Protein AF-A0A6J8C069-F1 (afdb_monomer_lite)

Organism: Mytilus coruscus (NCBI:txid42192)

Structure (mmCIF, N/CA/C/O backbone):
data_AF-A0A6J8C069-F1
#
_entry.id   AF-A0A6J8C069-F1
#
loop_
_atom_site.group_PDB
_atom_site.id
_atom_site.type_symbol
_atom_site.label_atom_id
_atom_site.label_alt_id
_atom_site.label_comp_id
_atom_site.label_asym_id
_atom_site.label_entity_id
_atom_site.label_seq_id
_atom_site.pdbx_PDB_ins_code
_atom_site.Cartn_x
_atom_site.Cartn_y
_atom_site.Cartn_z
_atom_site.occupancy
_atom_site.B_iso_or_equiv
_atom_site.auth_seq_id
_atom_site.auth_comp_id
_atom_site.auth_asym_id
_atom_site.auth_atom_id
_atom_site.pdbx_PDB_model_num
ATOM 1 N N . MET A 1 1 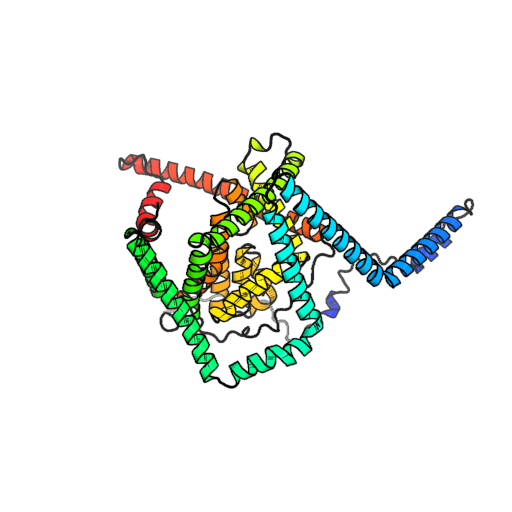? -0.917 -64.968 5.604 1.00 35.75 1 MET A N 1
ATOM 2 C CA . MET A 1 1 ? 0.092 -66.044 5.756 1.00 35.75 1 MET A CA 1
ATOM 3 C C . MET A 1 1 ? 1.350 -65.411 6.355 1.00 35.75 1 MET A C 1
ATOM 5 O O . MET A 1 1 ? 1.581 -64.251 6.043 1.00 35.75 1 MET A O 1
ATOM 9 N N . SER A 1 2 ? 2.071 -66.096 7.258 1.00 26.97 2 SER A N 1
ATOM 10 C CA . SER A 1 2 ? 3.275 -65.603 7.982 1.00 26.97 2 SER A CA 1
ATOM 11 C C . SER A 1 2 ? 4.268 -64.820 7.100 1.00 26.97 2 SER A C 1
ATOM 13 O O . SER A 1 2 ? 4.431 -65.199 5.949 1.00 26.97 2 SER A O 1
ATOM 15 N N . ALA A 1 3 ? 4.934 -63.721 7.490 1.00 28.44 3 ALA A N 1
ATOM 16 C CA . ALA A 1 3 ? 5.558 -63.242 8.746 1.00 28.44 3 ALA A CA 1
ATOM 17 C C . ALA A 1 3 ? 7.104 -63.357 8.758 1.00 28.44 3 ALA A C 1
ATOM 19 O O . ALA A 1 3 ? 7.633 -64.457 8.873 1.00 28.44 3 ALA A O 1
ATOM 20 N N . VAL A 1 4 ? 7.784 -62.196 8.749 1.00 29.59 4 VAL A N 1
ATOM 21 C CA . VAL A 1 4 ? 9.171 -61.890 9.198 1.00 29.59 4 VAL A CA 1
ATOM 22 C C . VAL A 1 4 ? 9.184 -60.377 9.533 1.00 29.59 4 VAL A C 1
ATOM 24 O O . VAL A 1 4 ? 8.697 -59.619 8.702 1.00 29.59 4 VAL A O 1
ATOM 27 N N . LYS A 1 5 ? 9.596 -59.789 10.673 1.00 28.61 5 LYS A N 1
ATOM 28 C CA . LYS A 1 5 ? 10.108 -60.211 12.004 1.00 28.61 5 LYS A CA 1
ATOM 29 C C . LYS A 1 5 ? 11.617 -59.998 12.293 1.00 28.61 5 LYS A C 1
ATOM 31 O O . LYS A 1 5 ? 12.378 -60.959 12.306 1.00 28.61 5 LYS A O 1
ATOM 36 N N . GLY A 1 6 ? 11.986 -58.767 12.676 1.00 26.80 6 GLY A N 1
ATOM 37 C CA . GLY A 1 6 ? 13.269 -58.381 13.309 1.00 26.80 6 GLY A CA 1
ATOM 38 C C . GLY A 1 6 ? 13.790 -57.017 12.812 1.00 26.80 6 GLY A C 1
ATOM 39 O O . GLY A 1 6 ? 13.714 -56.770 11.616 1.00 26.80 6 GLY A O 1
ATOM 40 N N . THR A 1 7 ? 14.291 -56.076 13.627 1.00 27.80 7 THR A N 1
ATOM 41 C CA . THR A 1 7 ? 14.418 -55.996 15.105 1.00 27.80 7 THR A CA 1
ATOM 42 C C . THR A 1 7 ? 14.589 -54.506 15.500 1.00 27.80 7 THR A C 1
ATOM 44 O O . THR A 1 7 ? 15.207 -53.777 14.725 1.00 27.80 7 THR A O 1
ATOM 47 N N . PRO A 1 8 ? 14.075 -54.009 16.646 1.00 28.20 8 PRO A N 1
ATOM 48 C CA . PRO A 1 8 ? 14.224 -52.600 17.042 1.00 28.20 8 PRO A CA 1
ATOM 49 C C . PRO A 1 8 ? 15.529 -52.321 17.811 1.00 28.20 8 PRO A C 1
ATOM 51 O O . PRO A 1 8 ? 16.037 -53.197 18.509 1.00 28.20 8 PRO A O 1
ATOM 54 N N . ILE A 1 9 ? 16.029 -51.082 17.742 1.00 26.81 9 ILE A N 1
ATOM 55 C CA . ILE A 1 9 ? 17.129 -50.575 18.586 1.00 26.81 9 ILE A CA 1
ATOM 56 C C . ILE A 1 9 ? 16.527 -49.759 19.739 1.00 26.81 9 ILE A C 1
ATOM 58 O O . ILE A 1 9 ? 15.616 -48.962 19.522 1.00 26.81 9 ILE A O 1
ATOM 62 N N . LEU A 1 10 ? 17.019 -49.982 20.962 1.00 25.55 10 LEU A N 1
ATOM 63 C CA . LEU A 1 10 ? 16.422 -49.489 22.207 1.00 25.55 10 LEU A CA 1
ATOM 64 C C . LEU A 1 10 ? 17.514 -48.969 23.157 1.00 25.55 10 LEU A C 1
ATOM 66 O O . LEU A 1 10 ? 18.311 -49.752 23.664 1.00 25.55 10 LEU A O 1
ATOM 70 N N . ILE A 1 11 ? 17.525 -47.654 23.396 1.00 25.95 11 ILE A N 1
ATOM 71 C CA . ILE A 1 11 ? 18.310 -46.910 24.404 1.00 25.95 11 ILE A CA 1
ATOM 72 C C . ILE A 1 11 ? 17.510 -45.621 24.681 1.00 25.95 11 ILE A C 1
ATOM 74 O O . ILE A 1 11 ? 17.081 -44.991 23.720 1.00 25.95 11 ILE A O 1
ATOM 78 N N . SER A 1 12 ? 17.264 -45.120 25.893 1.00 23.73 12 SER A N 1
ATOM 79 C CA . SER A 1 12 ? 17.244 -45.684 27.253 1.00 23.73 12 SER A CA 1
ATOM 80 C C . SER A 1 12 ? 16.275 -44.806 28.062 1.00 23.73 12 SER A C 1
ATOM 82 O O . SER A 1 12 ? 16.203 -43.604 27.812 1.00 23.73 12 SER A O 1
ATOM 84 N N . ALA A 1 13 ? 15.541 -45.361 29.027 1.00 28.33 13 ALA A N 1
ATOM 85 C CA . ALA A 1 13 ? 14.671 -44.557 29.889 1.00 28.33 13 ALA A CA 1
ATOM 86 C C . ALA A 1 13 ? 15.482 -43.769 30.938 1.00 28.33 13 ALA A C 1
ATOM 88 O O . ALA A 1 13 ? 16.458 -44.281 31.485 1.00 28.33 13 ALA A O 1
ATOM 89 N N . VAL A 1 14 ? 15.036 -42.547 31.237 1.00 27.17 14 VAL A N 1
ATOM 90 C CA . VAL A 1 14 ? 15.481 -41.683 32.347 1.00 27.17 14 VAL A CA 1
ATOM 91 C C . VAL A 1 14 ? 14.197 -41.165 33.022 1.00 27.17 14 VAL A C 1
ATOM 93 O O . VAL A 1 14 ? 13.232 -40.894 32.301 1.00 27.17 14 VAL A O 1
ATOM 96 N N . PRO A 1 15 ? 14.100 -41.136 34.366 1.00 25.75 15 PRO A N 1
ATOM 97 C CA . PRO A 1 15 ? 12.808 -41.057 35.048 1.00 25.75 15 PRO A CA 1
ATOM 98 C C . PRO A 1 15 ? 12.197 -39.650 35.076 1.00 25.75 15 PRO A C 1
ATOM 100 O O . PRO A 1 15 ? 12.891 -38.641 34.979 1.00 25.75 15 PRO A O 1
ATOM 103 N N . LEU A 1 16 ? 10.877 -39.620 35.275 1.00 30.20 16 LEU A N 1
ATOM 104 C CA . LEU A 1 16 ? 10.112 -38.421 35.614 1.00 30.20 16 LEU A CA 1
ATOM 105 C C . LEU A 1 16 ? 10.554 -37.888 36.986 1.00 30.20 16 LEU A C 1
ATOM 107 O O . LEU A 1 16 ? 10.622 -38.654 37.947 1.00 30.20 16 LEU A O 1
ATOM 111 N N . VAL A 1 17 ? 10.812 -36.583 37.060 1.00 27.05 17 VAL A N 1
ATOM 112 C CA . VAL A 1 17 ? 11.026 -35.804 38.291 1.00 27.05 17 VAL A CA 1
ATOM 113 C C . VAL A 1 17 ? 10.130 -34.562 38.211 1.00 27.05 17 VAL A C 1
ATOM 115 O O . VAL A 1 17 ? 9.718 -34.169 37.118 1.00 27.05 17 VAL A O 1
ATOM 118 N N . ASP A 1 18 ? 9.758 -34.039 39.376 1.00 25.72 18 ASP A N 1
ATOM 119 C CA . ASP A 1 18 ? 8.551 -33.252 39.617 1.00 25.72 18 ASP A CA 1
ATOM 120 C C . ASP A 1 18 ? 8.406 -31.905 38.889 1.00 25.72 18 ASP A C 1
ATOM 122 O O . ASP A 1 18 ? 9.330 -31.318 38.328 1.00 25.72 18 ASP A O 1
ATOM 126 N N . THR A 1 19 ? 7.165 -31.425 38.929 1.00 36.69 19 THR A N 1
ATOM 127 C CA . THR A 1 19 ? 6.720 -30.122 38.443 1.00 36.69 19 THR A CA 1
ATOM 128 C C . THR A 1 19 ? 7.306 -28.965 39.248 1.00 36.69 19 THR A C 1
ATOM 130 O O . THR A 1 19 ? 6.973 -28.819 40.422 1.00 36.69 19 THR A O 1
ATOM 133 N N . ASP A 1 20 ? 8.005 -28.059 38.569 1.00 26.38 20 ASP A N 1
ATOM 134 C CA . ASP A 1 20 ? 8.164 -26.666 38.994 1.00 26.38 20 ASP A CA 1
ATOM 135 C C . ASP A 1 20 ? 7.770 -25.722 37.847 1.00 26.38 20 ASP A C 1
ATOM 137 O O . ASP A 1 20 ? 7.874 -26.064 36.664 1.00 26.38 20 ASP A O 1
ATOM 141 N N . LEU A 1 21 ? 7.238 -24.547 38.197 1.00 31.94 21 LEU A N 1
ATOM 142 C CA . LEU A 1 21 ? 6.762 -23.556 37.226 1.00 31.94 21 LEU A CA 1
ATOM 143 C C . LEU A 1 21 ? 7.925 -22.984 36.390 1.00 31.94 21 LEU A C 1
ATOM 145 O O . LEU A 1 21 ? 9.045 -22.884 36.892 1.00 31.94 21 LEU A O 1
ATOM 149 N N . PRO A 1 22 ? 7.679 -22.526 35.144 1.00 32.34 22 PRO A N 1
ATOM 150 C CA . PRO A 1 22 ? 8.683 -21.758 34.416 1.00 32.34 22 PRO A CA 1
ATOM 151 C C . PRO A 1 22 ? 9.042 -20.476 35.198 1.00 32.34 22 PRO A C 1
ATOM 153 O O . PRO A 1 22 ? 8.134 -19.822 35.727 1.00 32.34 22 PRO A O 1
ATOM 156 N N . PRO A 1 23 ? 10.334 -20.103 35.273 1.00 31.67 23 PRO A N 1
ATOM 157 C CA . PRO A 1 23 ? 10.781 -18.948 36.042 1.00 31.67 23 PRO A CA 1
ATOM 158 C C . PRO A 1 23 ? 10.226 -17.633 35.486 1.00 31.67 23 PRO A C 1
ATOM 160 O O . PRO A 1 23 ? 9.833 -17.520 34.319 1.00 31.67 23 PRO A O 1
ATOM 163 N N . ARG A 1 24 ? 10.178 -16.624 36.357 1.00 33.88 24 ARG A N 1
ATOM 164 C CA . ARG A 1 24 ? 9.642 -15.295 36.049 1.00 33.88 24 ARG A CA 1
ATOM 165 C C . ARG A 1 24 ? 10.543 -14.579 35.041 1.00 33.88 24 ARG A C 1
ATOM 167 O O . ARG A 1 24 ? 11.756 -14.747 35.031 1.00 33.88 24 ARG A O 1
ATOM 174 N N . TYR A 1 25 ? 9.941 -13.704 34.237 1.00 35.97 25 TYR A N 1
ATOM 175 C CA . TYR A 1 25 ? 10.628 -12.901 33.212 1.00 35.97 25 TYR A CA 1
ATOM 176 C C . TYR A 1 25 ? 11.755 -11.996 33.767 1.00 35.97 25 TYR A C 1
ATOM 178 O O . TYR A 1 25 ? 12.597 -11.523 33.009 1.00 35.97 25 TYR A O 1
ATOM 186 N N . GLU A 1 26 ? 11.793 -11.783 35.085 1.00 33.97 26 GLU A N 1
ATOM 187 C CA . GLU A 1 26 ? 12.832 -11.025 35.793 1.00 33.97 26 GLU A CA 1
ATOM 188 C C . GLU A 1 26 ? 14.231 -11.682 35.667 1.00 33.97 26 GLU A C 1
ATOM 190 O O . GLU A 1 26 ? 15.216 -10.963 35.505 1.00 33.97 26 GLU A O 1
ATOM 195 N N . ASP A 1 27 ? 14.330 -13.018 35.588 1.00 30.06 27 ASP A N 1
ATOM 196 C CA . ASP A 1 27 ? 15.618 -13.747 35.592 1.00 30.06 27 ASP A CA 1
ATOM 197 C C . ASP A 1 27 ? 16.407 -13.683 34.262 1.00 30.06 27 ASP A C 1
ATOM 199 O O . ASP A 1 27 ? 17.588 -14.036 34.211 1.00 30.06 27 ASP A O 1
ATOM 203 N N . TYR A 1 28 ? 15.789 -13.231 33.164 1.00 33.88 28 TYR A N 1
ATOM 204 C CA . TYR A 1 28 ? 16.463 -13.103 31.859 1.00 33.88 28 TYR A CA 1
ATOM 205 C C . TYR A 1 28 ? 17.129 -11.738 31.635 1.00 33.88 28 TYR A C 1
ATOM 207 O O . TYR A 1 28 ? 17.940 -11.596 30.719 1.00 33.88 28 TYR A O 1
ATOM 215 N N . VAL A 1 29 ? 16.822 -10.737 32.465 1.00 32.50 29 VAL A N 1
ATOM 216 C CA . VAL A 1 29 ? 17.367 -9.375 32.321 1.00 32.50 29 VAL A CA 1
ATOM 217 C C . VAL A 1 29 ? 18.821 -9.294 32.811 1.00 32.50 29 VAL A C 1
ATOM 219 O O . VAL A 1 29 ? 19.617 -8.532 32.266 1.00 32.50 29 VAL A O 1
ATOM 222 N N . GLU A 1 30 ? 19.208 -10.132 33.775 1.00 29.09 30 GLU A N 1
ATOM 223 C CA . GLU A 1 30 ? 20.473 -10.013 34.519 1.00 29.09 30 GLU A CA 1
ATOM 224 C C . GLU A 1 30 ? 21.730 -10.520 33.769 1.00 29.09 30 GLU A C 1
ATOM 226 O O . GLU A 1 30 ? 22.847 -10.387 34.263 1.00 29.09 30 GLU A O 1
ATOM 231 N N . LYS A 1 31 ? 21.592 -11.113 32.570 1.00 28.58 31 LYS A N 1
ATOM 232 C CA . LYS A 1 31 ? 22.716 -11.760 31.844 1.00 28.58 31 LYS A CA 1
ATOM 233 C C . LYS A 1 31 ? 22.981 -11.271 30.420 1.00 28.58 31 LYS A C 1
ATOM 235 O O . LYS A 1 31 ? 23.773 -11.882 29.701 1.00 28.58 31 LYS A O 1
ATOM 240 N N . THR A 1 32 ? 22.374 -10.169 29.979 1.00 29.64 32 THR A N 1
ATOM 241 C CA . THR A 1 32 ? 22.744 -9.536 28.688 1.00 29.64 32 THR A CA 1
ATOM 242 C C . THR A 1 32 ? 22.812 -8.006 28.751 1.00 29.64 32 THR A C 1
ATOM 244 O O . THR A 1 32 ? 22.950 -7.334 27.731 1.00 29.64 32 THR A O 1
ATOM 247 N N . SER A 1 33 ? 22.817 -7.435 29.955 1.00 24.38 33 SER A N 1
ATOM 248 C CA . SER A 1 33 ? 23.249 -6.061 30.188 1.00 24.38 33 SER A CA 1
ATOM 249 C C . SER A 1 33 ? 24.772 -6.005 30.327 1.00 24.38 33 SER A C 1
ATOM 251 O O . SER A 1 33 ? 25.315 -6.058 31.428 1.00 24.38 33 SER A O 1
ATOM 253 N N . LEU A 1 34 ? 25.476 -5.811 29.207 1.00 28.73 34 LEU A N 1
ATOM 254 C CA . LEU A 1 34 ? 26.820 -5.216 29.225 1.00 28.73 34 LEU A CA 1
ATOM 255 C C . LEU A 1 34 ? 26.684 -3.705 29.498 1.00 28.73 34 LEU A C 1
ATOM 257 O O . LEU A 1 34 ? 27.036 -2.845 28.691 1.00 28.73 34 LEU A O 1
ATOM 261 N N . THR A 1 35 ? 26.095 -3.388 30.650 1.00 27.33 35 THR A N 1
ATOM 262 C CA . THR A 1 35 ? 26.156 -2.070 31.263 1.00 27.33 35 THR A CA 1
ATOM 263 C C . THR A 1 35 ? 27.610 -1.818 31.615 1.00 27.33 35 THR A C 1
ATOM 265 O O . THR A 1 35 ? 28.124 -2.358 32.593 1.00 27.33 35 THR A O 1
ATOM 268 N N . LEU A 1 36 ? 28.267 -0.971 30.820 1.00 26.25 36 LEU A N 1
ATOM 269 C CA . LEU A 1 36 ? 29.391 -0.175 31.299 1.00 26.25 36 LEU A CA 1
ATOM 270 C C . LEU A 1 36 ? 28.848 0.751 32.389 1.00 26.25 36 LEU A C 1
ATOM 272 O O . LEU A 1 36 ? 28.486 1.901 32.139 1.00 26.25 36 LEU A O 1
ATOM 276 N N . ASN A 1 37 ? 28.725 0.181 33.585 1.00 24.83 37 ASN A N 1
ATOM 277 C CA . ASN A 1 37 ? 28.398 0.880 34.807 1.00 24.83 37 ASN A CA 1
ATOM 278 C C . ASN A 1 37 ? 29.626 1.731 35.142 1.00 24.83 37 ASN A C 1
ATOM 280 O O . ASN A 1 37 ? 30.573 1.275 35.778 1.00 24.83 37 ASN A O 1
ATOM 284 N N . PHE A 1 38 ? 29.649 2.961 34.631 1.00 30.55 38 PHE A N 1
ATOM 285 C CA . PHE A 1 38 ? 30.532 3.991 35.161 1.00 30.55 38 PHE A CA 1
ATOM 286 C C . PHE A 1 38 ? 29.953 4.439 36.501 1.00 30.55 38 PHE A C 1
ATOM 288 O O . PHE A 1 38 ? 29.312 5.484 36.610 1.00 30.55 38 PHE A O 1
ATOM 295 N N . ASP A 1 39 ? 30.147 3.595 37.511 1.00 29.14 39 ASP A N 1
ATOM 296 C CA . ASP A 1 39 ? 29.881 3.945 38.894 1.00 29.14 39 ASP A CA 1
ATOM 297 C C . ASP A 1 39 ? 30.826 5.089 39.281 1.00 29.14 39 ASP A C 1
ATOM 299 O O . ASP A 1 39 ? 32.053 4.970 39.202 1.00 29.14 39 ASP A O 1
ATOM 303 N N . ASN A 1 40 ? 30.256 6.230 39.681 1.00 36.22 40 ASN A N 1
ATOM 304 C CA . ASN A 1 40 ? 31.025 7.442 39.993 1.00 36.22 40 ASN A CA 1
ATOM 305 C C . ASN A 1 40 ? 32.060 7.227 41.120 1.00 36.22 40 ASN A C 1
ATOM 307 O O . ASN A 1 40 ? 33.046 7.960 41.189 1.00 36.22 40 ASN A O 1
ATOM 311 N N . GLU A 1 41 ? 31.880 6.210 41.969 1.00 35.66 41 GLU A N 1
ATOM 312 C CA . GLU A 1 41 ? 32.850 5.815 43.001 1.00 35.66 41 GLU A CA 1
ATOM 313 C C . GLU A 1 41 ? 34.117 5.159 42.418 1.00 35.66 41 GLU A C 1
ATOM 315 O O . GLU A 1 41 ? 35.215 5.354 42.946 1.00 35.66 41 GLU A O 1
ATOM 320 N N . THR A 1 42 ? 34.011 4.432 41.299 1.00 33.56 42 THR A N 1
ATOM 321 C CA . THR A 1 42 ? 35.167 3.794 40.642 1.00 33.56 42 THR A CA 1
ATOM 322 C C . THR A 1 42 ? 36.035 4.816 39.905 1.00 33.56 42 THR A C 1
ATOM 324 O O . THR A 1 42 ? 37.249 4.651 39.827 1.00 33.56 42 THR A O 1
ATOM 327 N N . ILE A 1 43 ? 35.445 5.912 39.413 1.00 36.28 43 ILE A N 1
ATOM 328 C CA . ILE A 1 43 ? 36.213 7.022 38.824 1.00 36.28 43 ILE A CA 1
ATOM 329 C C . ILE A 1 43 ? 36.966 7.795 39.915 1.00 36.28 43 ILE A C 1
ATOM 331 O O . ILE A 1 43 ? 38.141 8.093 39.724 1.00 36.28 43 ILE A O 1
ATOM 335 N N . MET A 1 44 ? 36.345 8.079 41.070 1.00 37.94 44 MET A N 1
ATOM 336 C CA . MET A 1 44 ? 37.054 8.741 42.179 1.00 37.94 44 MET A CA 1
ATOM 337 C C . MET A 1 44 ? 38.245 7.911 42.676 1.00 37.94 44 MET A C 1
ATOM 339 O O . MET A 1 44 ? 39.340 8.442 42.828 1.00 37.94 44 MET A O 1
ATOM 343 N N . THR A 1 45 ? 38.066 6.601 42.852 1.00 34.94 45 THR A N 1
ATOM 344 C CA . THR A 1 45 ? 39.139 5.720 43.347 1.00 34.94 45 THR A CA 1
ATOM 345 C C . THR A 1 45 ? 40.248 5.445 42.328 1.00 34.94 45 THR A C 1
ATOM 347 O O . THR A 1 45 ? 41.382 5.223 42.740 1.00 34.94 45 THR A O 1
ATOM 350 N N . ALA A 1 46 ? 39.970 5.505 41.021 1.00 36.78 46 ALA A N 1
ATOM 351 C CA . ALA A 1 46 ? 40.999 5.392 39.981 1.00 36.78 46 ALA A CA 1
ATOM 352 C C . ALA A 1 46 ? 41.800 6.691 39.756 1.00 36.78 46 ALA A C 1
ATOM 354 O O . ALA A 1 46 ? 42.921 6.634 39.253 1.00 36.78 46 ALA A O 1
ATOM 355 N N . VAL A 1 47 ? 41.247 7.857 40.116 1.00 41.84 47 VAL A N 1
ATOM 356 C CA . VAL A 1 47 ? 41.945 9.154 40.020 1.00 41.84 47 VAL A CA 1
ATOM 357 C C . VAL A 1 47 ? 42.886 9.385 41.210 1.00 41.84 47 VAL A C 1
ATOM 359 O O . VAL A 1 47 ? 43.952 9.964 41.023 1.00 41.84 47 VAL A O 1
ATOM 362 N N . ASP A 1 48 ? 42.557 8.875 42.401 1.00 40.47 48 ASP A N 1
ATOM 363 C CA . ASP A 1 48 ? 43.395 9.015 43.606 1.00 40.47 48 ASP A CA 1
ATOM 364 C C . ASP A 1 48 ? 44.690 8.169 43.590 1.00 40.47 48 ASP A C 1
ATOM 366 O O . ASP A 1 48 ? 45.553 8.360 44.448 1.00 40.47 48 ASP A O 1
ATOM 370 N N . SER A 1 49 ? 44.856 7.229 42.647 1.00 40.28 49 SER A N 1
ATOM 371 C CA . SER A 1 49 ? 45.998 6.294 42.626 1.00 40.28 49 SER A CA 1
ATOM 372 C C . SER A 1 49 ? 47.098 6.583 41.595 1.00 40.28 49 SER A C 1
ATOM 374 O O . SER A 1 49 ? 48.156 5.971 41.698 1.00 40.28 49 SER A O 1
ATOM 376 N N . ASP A 1 50 ? 46.890 7.496 40.638 1.00 39.22 50 ASP A N 1
ATOM 377 C CA . ASP A 1 50 ? 47.850 7.793 39.554 1.00 39.22 50 ASP A CA 1
ATOM 378 C C . ASP A 1 50 ? 47.999 9.311 39.295 1.00 39.22 50 ASP A C 1
ATOM 380 O O . ASP A 1 50 ? 47.659 9.831 38.228 1.00 39.22 50 ASP A O 1
ATOM 384 N N . GLN A 1 51 ? 48.550 10.046 40.272 1.00 37.31 51 GLN A N 1
ATOM 385 C CA . GLN A 1 51 ? 49.207 11.333 39.994 1.00 37.31 51 GLN A CA 1
ATOM 386 C C . GLN A 1 51 ? 50.214 11.753 41.078 1.00 37.31 51 GLN A C 1
ATOM 388 O O . GLN A 1 51 ? 49.918 12.505 42.004 1.00 37.31 51 GLN A O 1
ATOM 393 N N . SER A 1 52 ? 51.452 11.281 40.922 1.00 35.50 52 SER A N 1
ATOM 394 C CA . SER A 1 52 ? 52.628 11.947 41.483 1.00 35.50 52 SER A CA 1
ATOM 395 C C . SER A 1 52 ? 53.007 13.149 40.612 1.00 35.50 52 SER A C 1
ATOM 397 O O . SER A 1 52 ? 53.347 12.951 39.447 1.00 35.50 52 SER A O 1
ATOM 399 N N . ASP A 1 53 ? 53.013 14.333 41.223 1.00 40.88 53 ASP A N 1
ATOM 400 C CA . ASP A 1 53 ? 53.601 15.600 40.761 1.00 40.88 53 ASP A CA 1
ATOM 401 C C . ASP A 1 53 ? 53.064 16.246 39.453 1.00 40.88 53 ASP A C 1
ATOM 403 O O . ASP A 1 53 ? 52.723 15.605 38.464 1.00 40.88 53 ASP A O 1
ATOM 407 N N . ASP A 1 54 ? 53.013 17.585 39.475 1.00 40.03 54 ASP A N 1
ATOM 408 C CA . ASP A 1 54 ? 52.743 18.513 38.361 1.00 40.03 54 ASP A CA 1
ATOM 409 C C . ASP A 1 54 ? 51.374 18.457 37.628 1.00 40.03 54 ASP A C 1
ATOM 411 O O . ASP A 1 54 ? 51.288 18.067 36.464 1.00 40.03 54 ASP A O 1
ATOM 415 N N . SER A 1 55 ? 50.304 19.020 38.230 1.00 41.75 55 SER A N 1
ATOM 416 C CA . SER A 1 55 ? 49.425 20.039 37.573 1.00 41.75 55 SER A CA 1
ATOM 417 C C . SER A 1 55 ? 48.175 20.462 38.384 1.00 41.75 55 SER A C 1
ATOM 419 O O . SER A 1 55 ? 47.032 20.311 37.946 1.00 41.75 55 SER A O 1
ATOM 421 N N . ASP A 1 56 ? 48.382 21.134 39.521 1.00 49.03 56 ASP A N 1
ATOM 422 C CA . ASP A 1 56 ? 47.328 21.620 40.446 1.00 49.03 56 ASP A CA 1
ATOM 423 C C . ASP A 1 56 ? 46.230 22.512 39.797 1.00 49.03 56 ASP A C 1
ATOM 425 O O . ASP A 1 56 ? 45.125 22.673 40.313 1.00 49.03 56 ASP A O 1
ATOM 429 N N . GLY A 1 57 ? 46.504 23.096 38.622 1.00 50.47 57 GLY A N 1
ATOM 430 C CA . GLY A 1 57 ? 45.525 23.879 37.857 1.00 50.47 57 GLY A CA 1
ATOM 431 C C . GLY A 1 57 ? 44.527 23.052 37.031 1.00 50.47 57 GLY A C 1
ATOM 432 O O . GLY A 1 57 ? 43.447 23.552 36.711 1.00 50.47 57 GLY A O 1
ATOM 433 N N . SER A 1 58 ? 44.857 21.808 36.667 1.00 46.66 58 SER A N 1
ATOM 434 C CA . SER A 1 58 ? 44.039 21.000 35.747 1.00 46.66 58 SER A CA 1
ATOM 435 C C . SER A 1 58 ? 42.863 20.337 36.471 1.00 46.66 58 SER A C 1
ATOM 437 O O . SER A 1 58 ? 41.710 20.465 36.050 1.00 46.66 58 SER A O 1
ATOM 439 N N . SER A 1 59 ? 43.128 19.717 37.625 1.00 54.47 59 SER A N 1
ATOM 440 C CA . SER A 1 59 ? 42.116 19.101 38.496 1.00 54.47 59 SER A CA 1
ATOM 441 C C . SER A 1 59 ? 41.065 20.117 38.967 1.00 54.47 59 SER A C 1
ATOM 443 O O . SER A 1 59 ? 39.863 19.852 38.897 1.00 54.47 59 SER A O 1
ATOM 445 N N . ALA A 1 60 ? 41.495 21.322 39.355 1.00 57.62 60 ALA A N 1
ATOM 446 C CA . ALA A 1 60 ? 40.615 22.417 39.756 1.00 57.62 60 ALA A CA 1
ATOM 447 C C . ALA A 1 60 ? 39.706 22.902 38.609 1.00 57.62 60 ALA A C 1
ATOM 449 O O . ALA A 1 60 ? 38.525 23.198 38.837 1.00 57.62 60 ALA A O 1
ATOM 450 N N . LEU A 1 61 ? 40.218 22.949 37.372 1.00 54.31 61 LEU A N 1
ATOM 451 C CA . LEU A 1 61 ? 39.420 23.271 36.186 1.00 54.31 61 LEU A CA 1
ATOM 452 C C . LEU A 1 61 ? 38.409 22.167 35.867 1.00 54.31 61 LEU A C 1
ATOM 454 O O . LEU A 1 61 ? 37.240 22.491 35.670 1.00 54.31 61 LEU A O 1
ATOM 458 N N . PHE A 1 62 ? 38.798 20.888 35.891 1.00 56.94 62 PHE A N 1
ATOM 459 C CA . PHE A 1 62 ? 37.867 19.771 35.684 1.00 56.94 62 PHE A CA 1
ATOM 460 C C . PHE A 1 62 ? 36.775 19.713 36.761 1.00 56.94 62 PHE A C 1
ATOM 462 O O . PHE A 1 62 ? 35.596 19.626 36.423 1.00 56.94 62 PHE A O 1
ATOM 469 N N . ALA A 1 63 ? 37.118 19.863 38.043 1.00 65.19 63 ALA A N 1
ATOM 470 C CA . ALA A 1 63 ? 36.139 19.911 39.133 1.00 65.19 63 ALA A CA 1
ATOM 471 C C . ALA A 1 63 ? 35.183 21.116 39.019 1.00 65.19 63 ALA A C 1
ATOM 473 O O . ALA A 1 63 ? 33.994 21.011 39.332 1.00 65.19 63 ALA A O 1
ATOM 474 N N . SER A 1 64 ? 35.677 22.258 38.529 1.00 64.12 64 SER A N 1
ATOM 475 C CA . SER A 1 64 ? 34.842 23.427 38.222 1.00 64.12 64 SER A CA 1
ATOM 476 C C . SER A 1 64 ? 33.942 23.179 37.011 1.00 64.12 64 SER A C 1
ATOM 478 O O . SER A 1 64 ? 32.772 23.557 37.035 1.00 64.12 64 SER A O 1
ATOM 480 N N . PHE A 1 65 ? 34.446 22.499 35.979 1.00 69.38 65 PHE A N 1
ATOM 481 C CA . PHE A 1 65 ? 33.688 22.136 34.783 1.00 69.38 65 PHE A CA 1
ATOM 482 C C . PHE A 1 65 ? 32.572 21.137 35.105 1.00 69.38 65 PHE A C 1
ATOM 484 O O . PHE A 1 65 ? 31.454 21.321 34.637 1.00 69.38 65 PHE A O 1
ATOM 491 N N . ILE A 1 66 ? 32.835 20.149 35.969 1.00 70.00 66 ILE A N 1
ATOM 492 C CA . ILE A 1 66 ? 31.832 19.205 36.486 1.00 70.00 66 ILE A CA 1
ATOM 493 C C . ILE A 1 66 ? 30.785 19.949 37.324 1.00 70.00 66 ILE A C 1
ATOM 495 O O . ILE A 1 66 ? 29.597 19.804 37.067 1.00 70.00 66 ILE A O 1
ATOM 499 N N . LYS A 1 67 ? 31.178 20.847 38.240 1.00 69.31 67 LYS A N 1
ATOM 500 C CA . LYS A 1 67 ? 30.208 21.671 38.991 1.00 69.31 67 LYS A CA 1
ATOM 501 C C . LYS A 1 67 ? 29.364 22.577 38.092 1.00 69.31 67 LYS A C 1
ATOM 503 O O . LYS A 1 67 ? 28.188 22.786 38.380 1.00 69.31 67 LYS A O 1
ATOM 508 N N . VAL A 1 68 ? 29.924 23.139 37.021 1.00 72.69 68 VAL A N 1
ATOM 509 C CA . VAL A 1 68 ? 29.154 23.923 36.041 1.00 72.69 68 VAL A CA 1
ATOM 510 C C . VAL A 1 68 ? 28.231 23.011 35.231 1.00 72.69 68 VAL A C 1
ATOM 512 O O . VAL A 1 68 ? 27.056 23.334 35.086 1.00 72.69 68 VAL A O 1
ATOM 515 N N . HIS A 1 69 ? 28.721 21.861 34.769 1.00 74.19 69 HIS A N 1
ATOM 516 C CA . HIS A 1 69 ? 27.937 20.853 34.060 1.00 74.19 69 HIS A CA 1
ATOM 517 C C . HIS A 1 69 ? 26.757 20.354 34.899 1.00 74.19 69 HIS A C 1
ATOM 519 O O . HIS A 1 69 ? 25.636 20.311 34.400 1.00 74.19 69 HIS A O 1
ATOM 525 N N . ASP A 1 70 ? 26.973 20.045 36.174 1.00 70.69 70 ASP A N 1
ATOM 526 C CA . ASP A 1 70 ? 25.942 19.541 37.077 1.00 70.69 70 ASP A CA 1
ATOM 527 C C . ASP A 1 70 ? 24.945 20.633 37.450 1.00 70.69 70 ASP A C 1
ATOM 529 O O . ASP A 1 70 ? 23.747 20.384 37.397 1.00 70.69 70 ASP A O 1
ATOM 533 N N . ASN A 1 71 ? 25.384 21.872 37.699 1.00 73.25 71 ASN A N 1
ATOM 534 C CA . ASN A 1 71 ? 24.460 22.996 37.886 1.00 73.25 71 ASN A CA 1
ATOM 535 C C . ASN A 1 71 ? 23.620 23.269 36.623 1.00 73.25 71 ASN A C 1
ATOM 537 O O . ASN A 1 71 ? 22.420 23.519 36.724 1.00 73.25 71 ASN A O 1
ATOM 541 N N . VAL A 1 72 ? 24.212 23.187 35.426 1.00 71.12 72 VAL A N 1
ATOM 542 C CA . VAL A 1 72 ? 23.495 23.336 34.146 1.00 71.12 72 VAL A CA 1
ATOM 543 C C . VAL A 1 72 ? 22.542 22.161 33.911 1.00 71.12 72 VAL A C 1
ATOM 545 O O . VAL A 1 72 ? 21.402 22.375 33.501 1.00 71.12 72 VAL A O 1
ATOM 548 N N . THR A 1 73 ? 22.955 20.936 34.229 1.00 69.31 73 THR A N 1
ATOM 549 C CA . THR A 1 73 ? 22.145 19.717 34.095 1.00 69.31 73 THR A CA 1
ATOM 550 C C . THR A 1 73 ? 20.997 19.703 35.101 1.00 69.31 73 THR A C 1
ATOM 552 O O . THR A 1 73 ? 19.864 19.394 34.734 1.00 69.31 73 THR A O 1
ATOM 555 N N . GLN A 1 74 ? 21.232 20.117 36.345 1.00 71.62 74 GLN A N 1
ATOM 556 C CA . GLN A 1 74 ? 20.220 20.279 37.390 1.00 71.62 74 GLN A CA 1
ATOM 557 C C . GLN A 1 74 ? 19.243 21.414 37.049 1.00 71.62 74 GLN A C 1
ATOM 559 O O . GLN A 1 74 ? 18.028 21.252 37.189 1.00 71.62 74 GLN A O 1
ATOM 564 N N . PHE A 1 75 ? 19.731 22.539 36.517 1.00 70.88 75 PHE A N 1
ATOM 565 C CA . PHE A 1 75 ? 18.876 23.625 36.035 1.00 70.88 75 PHE A CA 1
ATOM 566 C C . PHE A 1 75 ? 18.029 23.190 34.832 1.00 70.88 75 PHE A C 1
ATOM 568 O O . PHE A 1 75 ? 16.830 23.475 34.795 1.00 70.88 75 PHE A O 1
ATOM 575 N N . TYR A 1 76 ? 18.610 22.456 33.877 1.00 66.88 76 TYR A N 1
ATOM 576 C CA . TYR A 1 76 ? 17.898 21.919 32.718 1.00 66.88 76 TYR A CA 1
ATOM 577 C C . TYR A 1 76 ? 16.855 20.876 33.139 1.00 66.88 76 TYR A C 1
ATOM 579 O O . TYR A 1 76 ? 15.688 21.011 32.792 1.00 66.88 76 TYR A O 1
ATOM 587 N N . THR A 1 77 ? 17.210 19.881 33.952 1.00 67.56 77 THR A N 1
ATOM 588 C CA . THR A 1 77 ? 16.270 18.850 34.443 1.00 67.56 77 THR A CA 1
ATOM 589 C C . THR A 1 77 ? 15.164 19.409 35.342 1.00 67.56 77 THR A C 1
ATOM 591 O O . THR A 1 77 ? 14.046 18.893 35.315 1.00 67.56 77 THR A O 1
ATOM 594 N N . THR A 1 78 ? 15.410 20.509 36.059 1.00 75.06 78 THR A N 1
ATOM 595 C CA . THR A 1 78 ? 14.367 21.220 36.817 1.00 75.06 78 THR A CA 1
ATOM 596 C C . THR A 1 78 ? 13.448 22.031 35.893 1.00 75.06 78 THR A C 1
ATOM 598 O O . THR A 1 78 ? 12.225 21.999 36.042 1.00 75.06 78 THR A O 1
ATOM 601 N N . ASN A 1 79 ? 14.007 22.726 34.893 1.00 74.81 79 ASN A N 1
ATOM 602 C CA . ASN A 1 79 ? 13.284 23.712 34.080 1.00 74.81 79 ASN A CA 1
ATOM 603 C C . ASN A 1 79 ? 12.953 23.277 32.638 1.00 74.81 79 ASN A C 1
ATOM 605 O O . ASN A 1 79 ? 12.369 24.067 31.894 1.00 74.81 79 ASN A O 1
ATOM 609 N N . TYR A 1 80 ? 13.240 22.043 32.206 1.00 76.31 80 TYR A N 1
ATOM 610 C CA . TYR A 1 80 ? 13.020 21.640 30.806 1.00 76.31 80 TYR A CA 1
ATOM 611 C C . TYR A 1 80 ? 11.554 21.786 30.386 1.00 76.31 80 TYR A C 1
ATOM 613 O O . TYR A 1 80 ? 11.280 22.245 29.282 1.00 76.31 80 TYR A O 1
ATOM 621 N N . LYS A 1 81 ? 10.590 21.464 31.261 1.00 74.94 81 LYS A N 1
ATOM 622 C CA . LYS A 1 81 ? 9.153 21.576 30.945 1.00 74.94 81 LYS A CA 1
ATOM 623 C C . LYS A 1 81 ? 8.728 23.020 30.611 1.00 74.94 81 LYS A C 1
ATOM 625 O O . LYS A 1 81 ? 8.090 23.193 29.570 1.00 74.94 81 LYS A O 1
ATOM 630 N N . PRO A 1 82 ? 9.019 24.056 31.428 1.00 75.94 82 PRO A N 1
ATOM 631 C CA . PRO A 1 82 ? 8.745 25.440 31.040 1.00 75.94 82 PRO A CA 1
ATOM 632 C C . PRO A 1 82 ? 9.617 25.929 29.873 1.00 75.94 82 PRO A C 1
ATOM 634 O O . PRO A 1 82 ? 9.074 26.581 28.985 1.00 75.94 82 PRO A O 1
ATOM 637 N N . ILE A 1 83 ? 10.905 25.566 29.803 1.00 77.00 83 ILE A N 1
ATOM 638 C CA . ILE A 1 83 ? 11.800 25.962 28.696 1.00 77.00 83 ILE A CA 1
ATOM 639 C C . ILE A 1 83 ? 11.260 25.461 27.347 1.00 77.00 83 ILE A C 1
ATOM 641 O O . ILE A 1 83 ? 11.076 26.254 26.426 1.00 77.00 83 ILE A O 1
ATOM 645 N N . TRP A 1 84 ? 10.912 24.175 27.241 1.00 73.62 84 TRP A N 1
ATOM 646 C CA . TRP A 1 84 ? 10.328 23.603 26.025 1.00 73.62 84 TRP A CA 1
ATOM 647 C C . TRP A 1 84 ? 8.973 24.226 25.674 1.00 73.62 84 TRP A C 1
ATOM 649 O O . TRP A 1 84 ? 8.708 24.472 24.501 1.00 73.62 84 TRP A O 1
ATOM 659 N N . LYS A 1 85 ? 8.122 24.554 26.659 1.00 77.75 85 LYS A N 1
ATOM 660 C CA . LYS A 1 85 ? 6.871 25.291 26.397 1.00 77.75 85 LYS A CA 1
ATOM 661 C C . LYS A 1 85 ? 7.135 26.671 25.793 1.00 77.75 85 LYS A C 1
ATOM 663 O O . LYS A 1 85 ? 6.483 27.022 24.814 1.00 77.75 85 LYS A O 1
ATOM 668 N N . ILE A 1 86 ? 8.078 27.434 26.349 1.00 80.56 86 ILE A N 1
ATOM 669 C CA . ILE A 1 86 ? 8.450 28.763 25.839 1.00 80.56 86 ILE A CA 1
ATOM 670 C C . ILE A 1 86 ? 9.029 28.642 24.423 1.00 80.56 86 ILE A C 1
ATOM 672 O O . ILE A 1 86 ? 8.634 29.403 23.542 1.00 80.56 86 ILE A O 1
ATOM 676 N N . LEU A 1 87 ? 9.883 27.644 24.177 1.00 80.31 87 LEU A N 1
ATOM 677 C CA . LEU A 1 87 ? 10.444 27.359 22.856 1.00 80.31 87 LEU A CA 1
ATOM 678 C C . LEU A 1 87 ? 9.352 27.032 21.824 1.00 80.31 87 LEU A C 1
ATOM 680 O O . LEU A 1 87 ? 9.333 27.632 20.752 1.00 80.31 87 LEU A O 1
ATOM 684 N N . TYR A 1 88 ? 8.407 26.143 22.151 1.00 77.00 88 TYR A N 1
ATOM 685 C CA . TYR A 1 88 ? 7.294 25.804 21.257 1.00 77.00 88 TYR A CA 1
ATOM 686 C C . TYR A 1 88 ? 6.360 26.993 20.995 1.00 77.00 88 TYR A C 1
ATOM 688 O O . TYR A 1 88 ? 5.928 27.177 19.861 1.00 77.00 88 TYR A O 1
ATOM 696 N N . VAL A 1 89 ? 6.067 27.820 22.006 1.00 80.75 89 VAL A N 1
ATOM 697 C CA . VAL A 1 89 ? 5.252 29.038 21.834 1.00 80.75 89 VAL A CA 1
ATOM 698 C C . VAL A 1 89 ? 5.976 30.061 20.956 1.00 80.75 89 VAL A C 1
ATOM 700 O O . VAL A 1 89 ? 5.369 30.600 20.035 1.00 80.75 89 VAL A O 1
ATOM 703 N N . SER A 1 90 ? 7.275 30.279 21.175 1.00 80.38 90 SER A N 1
ATOM 704 C CA . SER A 1 90 ? 8.108 31.157 20.343 1.00 80.38 90 SER A CA 1
ATOM 705 C C . SER A 1 90 ? 8.144 30.689 18.883 1.00 80.38 90 SER A C 1
ATOM 707 O O . SER A 1 90 ? 7.865 31.464 17.969 1.00 80.38 90 SER A O 1
ATOM 709 N N . LEU A 1 91 ? 8.380 29.392 18.659 1.00 82.75 91 LEU A N 1
ATOM 710 C CA . LEU A 1 91 ? 8.409 28.789 17.326 1.00 82.75 91 LEU A CA 1
ATOM 711 C C . LEU A 1 91 ? 7.037 28.847 16.632 1.00 82.75 91 LEU A C 1
ATOM 713 O O . LEU A 1 91 ? 6.971 29.116 15.434 1.00 82.75 91 LEU A O 1
ATOM 717 N N . PHE A 1 92 ? 5.939 28.677 17.375 1.00 82.25 92 PHE A N 1
ATOM 718 C CA . PHE A 1 92 ? 4.579 28.844 16.855 1.00 82.25 92 PHE A CA 1
ATOM 719 C C . PHE A 1 92 ? 4.268 30.300 16.471 1.00 82.25 92 PHE A C 1
ATOM 721 O O . PHE A 1 92 ? 3.691 30.539 15.412 1.00 82.25 92 PHE A O 1
ATOM 728 N N . ILE A 1 93 ? 4.690 31.282 17.276 1.00 82.88 93 ILE A N 1
ATOM 729 C CA . ILE A 1 93 ? 4.539 32.713 16.960 1.00 82.88 93 ILE A CA 1
ATOM 730 C C . ILE A 1 93 ? 5.370 33.083 15.723 1.00 82.88 93 ILE A C 1
ATOM 732 O O . ILE A 1 93 ? 4.855 33.737 14.816 1.00 82.88 93 ILE A O 1
ATOM 736 N N . GLY A 1 94 ? 6.620 32.616 15.640 1.00 85.69 94 GLY A N 1
ATOM 737 C CA . GLY A 1 94 ? 7.475 32.807 14.464 1.00 85.69 94 GLY A CA 1
ATOM 738 C C . GLY A 1 94 ? 6.875 32.187 13.198 1.00 85.69 94 GLY A C 1
ATOM 739 O O . GLY A 1 94 ? 6.863 32.819 12.142 1.00 85.69 94 GLY A O 1
ATOM 740 N N . TYR A 1 95 ? 6.293 30.991 13.313 1.00 86.75 95 TYR A N 1
ATOM 741 C CA . TYR A 1 95 ? 5.569 30.343 12.222 1.00 86.75 95 TYR A CA 1
ATOM 742 C C . TYR A 1 95 ? 4.309 31.115 11.802 1.00 86.75 95 TYR A C 1
ATOM 744 O O . TYR A 1 95 ? 4.064 31.275 10.608 1.00 86.75 95 TYR A O 1
ATOM 752 N N . LEU A 1 96 ? 3.532 31.642 12.753 1.00 82.88 96 LEU A N 1
ATOM 753 C CA . LEU A 1 96 ? 2.344 32.447 12.460 1.00 82.88 96 LEU A CA 1
ATOM 754 C C . LEU A 1 96 ? 2.712 33.758 11.745 1.00 82.88 96 LEU A C 1
ATOM 756 O O . LEU A 1 96 ? 2.058 34.130 10.772 1.00 82.88 96 LEU A O 1
ATOM 760 N N . ALA A 1 97 ? 3.793 34.419 12.169 1.00 85.44 97 ALA A N 1
ATOM 761 C CA . ALA A 1 97 ? 4.328 35.602 11.497 1.00 85.44 97 ALA A CA 1
ATOM 762 C C . ALA A 1 97 ? 4.797 35.283 10.065 1.00 85.44 97 ALA A C 1
ATOM 764 O O . ALA A 1 97 ? 4.446 36.003 9.129 1.00 85.44 97 ALA A O 1
ATOM 765 N N . TYR A 1 98 ? 5.517 34.169 9.874 1.00 87.19 98 TYR A N 1
ATOM 766 C CA . TYR A 1 98 ? 5.897 33.672 8.548 1.00 87.19 98 TYR A CA 1
ATOM 767 C C . TYR A 1 98 ? 4.673 33.372 7.671 1.00 87.19 98 TYR A C 1
ATOM 769 O O . TYR A 1 98 ? 4.641 33.781 6.513 1.00 87.19 98 TYR A O 1
ATOM 777 N N . PHE A 1 99 ? 3.647 32.711 8.214 1.00 85.69 99 PHE A N 1
ATOM 778 C CA . PHE A 1 99 ? 2.415 32.392 7.493 1.00 85.69 99 PHE A CA 1
ATOM 779 C C . PHE A 1 99 ? 1.692 33.655 7.012 1.00 85.69 99 PHE A C 1
ATOM 781 O O . PHE A 1 99 ? 1.336 33.746 5.839 1.00 85.69 99 PHE A O 1
ATOM 788 N N . ILE A 1 100 ? 1.530 34.656 7.883 1.00 84.12 100 ILE A N 1
ATOM 789 C CA . ILE A 1 100 ? 0.910 35.940 7.524 1.00 84.12 100 ILE A CA 1
ATOM 790 C C . ILE A 1 100 ? 1.740 36.651 6.445 1.00 84.12 100 ILE A C 1
ATOM 792 O O . ILE A 1 100 ? 1.183 37.077 5.433 1.00 84.12 100 ILE A O 1
ATOM 796 N N . ALA A 1 101 ? 3.065 36.724 6.602 1.00 85.00 101 ALA A N 1
ATOM 797 C CA . ALA A 1 101 ? 3.951 37.339 5.613 1.00 85.00 101 ALA A CA 1
ATOM 798 C C . ALA A 1 101 ? 3.904 36.619 4.251 1.00 85.00 101 ALA A C 1
ATOM 800 O O . ALA A 1 101 ? 3.846 37.272 3.208 1.00 85.00 101 ALA A O 1
ATOM 801 N N . ALA A 1 102 ? 3.870 35.283 4.246 1.00 82.81 102 ALA A N 1
ATOM 802 C CA . ALA A 1 102 ? 3.748 34.473 3.038 1.00 82.81 102 ALA A CA 1
ATOM 803 C C . ALA A 1 102 ? 2.393 34.680 2.342 1.00 82.81 102 ALA A C 1
ATOM 805 O O . ALA A 1 102 ? 2.361 34.873 1.127 1.00 82.81 102 ALA A O 1
ATOM 806 N N . MET A 1 103 ? 1.289 34.710 3.098 1.00 82.19 103 MET A N 1
ATOM 807 C CA . MET A 1 103 ? -0.054 34.983 2.571 1.00 82.19 103 MET A CA 1
ATOM 808 C C . MET A 1 103 ? -0.154 36.382 1.951 1.00 82.19 103 MET A C 1
ATOM 810 O O . MET A 1 103 ? -0.644 36.518 0.829 1.00 82.19 103 MET A O 1
ATOM 814 N N . VAL A 1 104 ? 0.350 37.415 2.638 1.00 83.38 104 VAL A N 1
ATOM 815 C CA . VAL A 1 104 ? 0.376 38.793 2.119 1.00 83.38 104 VAL A CA 1
ATOM 816 C C . VAL A 1 104 ? 1.225 38.874 0.851 1.00 83.38 104 VAL A C 1
ATOM 818 O O . VAL A 1 104 ? 0.756 39.394 -0.159 1.00 83.38 104 VAL A O 1
ATOM 821 N N . LYS A 1 105 ? 2.435 38.300 0.854 1.00 82.94 105 LYS A N 1
ATOM 822 C CA . LYS A 1 105 ? 3.321 38.337 -0.315 1.00 82.94 105 LYS A CA 1
ATOM 823 C C . LYS A 1 105 ? 2.735 37.598 -1.523 1.00 82.94 105 LYS A C 1
ATOM 825 O O . LYS A 1 105 ? 2.785 38.124 -2.628 1.00 82.94 105 LYS A O 1
ATOM 830 N N . CYS A 1 106 ? 2.119 36.429 -1.332 1.00 76.38 106 CYS A N 1
ATOM 831 C CA . CYS A 1 106 ? 1.470 35.706 -2.433 1.00 76.38 106 CYS A CA 1
ATOM 832 C C . CYS A 1 106 ? 0.236 36.448 -2.979 1.00 76.38 106 CYS A C 1
ATOM 834 O O . CYS A 1 106 ? -0.023 36.383 -4.179 1.00 76.38 106 CYS A O 1
ATOM 836 N N . SER A 1 107 ? -0.491 37.185 -2.127 1.00 72.75 107 SER A N 1
ATOM 837 C CA . SER A 1 107 ? -1.617 38.038 -2.539 1.00 72.75 107 SER A CA 1
ATOM 838 C C . SER A 1 107 ? -1.181 39.224 -3.415 1.00 72.75 107 SER A C 1
ATOM 840 O O . SER A 1 107 ? -1.915 39.626 -4.317 1.00 72.75 107 SER A O 1
ATOM 842 N N . VAL A 1 108 ? 0.020 39.765 -3.174 1.00 75.50 108 VAL A N 1
ATOM 843 C CA . VAL A 1 108 ? 0.580 40.906 -3.920 1.00 75.50 108 VAL A CA 1
ATOM 844 C C . VAL A 1 108 ? 1.303 40.455 -5.193 1.00 75.50 108 VAL A C 1
ATOM 846 O O . VAL A 1 108 ? 0.985 40.938 -6.277 1.00 75.50 108 VAL A O 1
ATOM 849 N N . ASP A 1 109 ? 2.241 39.511 -5.083 1.00 73.38 109 ASP A N 1
ATOM 850 C CA . ASP A 1 109 ? 3.161 39.174 -6.178 1.00 73.38 109 ASP A CA 1
ATOM 851 C C . ASP A 1 109 ? 2.586 38.145 -7.174 1.00 73.38 109 ASP A C 1
ATOM 853 O O . ASP A 1 109 ? 3.091 38.029 -8.288 1.00 73.38 109 ASP A O 1
ATOM 857 N N . LYS A 1 110 ? 1.573 37.345 -6.791 1.00 69.50 110 LYS A N 1
ATOM 858 C CA . LYS A 1 110 ? 1.009 36.214 -7.578 1.00 69.50 110 LYS A CA 1
ATOM 859 C C . LYS A 1 110 ? 2.011 35.155 -8.091 1.00 69.50 110 LYS A C 1
ATOM 861 O O . LYS A 1 110 ? 1.622 34.259 -8.832 1.00 69.50 110 LYS A O 1
ATOM 866 N N . VAL A 1 111 ? 3.278 35.197 -7.671 1.00 66.25 111 VAL A N 1
ATOM 867 C CA . VAL A 1 111 ? 4.354 34.302 -8.153 1.00 66.25 111 VAL A CA 1
ATOM 868 C C . VAL A 1 111 ? 4.142 32.825 -7.782 1.00 66.25 111 VAL A C 1
ATOM 870 O O . VAL A 1 111 ? 4.702 31.944 -8.434 1.00 66.25 111 VAL A O 1
ATOM 873 N N . ARG A 1 112 ? 3.370 32.520 -6.730 1.00 68.62 112 ARG A N 1
ATOM 874 C CA . ARG A 1 112 ? 3.152 31.143 -6.264 1.00 68.62 112 ARG A CA 1
ATOM 875 C C . ARG A 1 112 ? 1.796 30.990 -5.583 1.00 68.62 112 ARG A C 1
ATOM 877 O O . ARG A 1 112 ? 1.393 31.873 -4.829 1.00 68.62 112 ARG A O 1
ATOM 884 N N . ASP A 1 113 ? 1.133 29.857 -5.804 1.00 70.00 113 ASP A N 1
ATOM 885 C CA . ASP A 1 113 ? -0.152 29.557 -5.171 1.00 70.00 113 ASP A CA 1
ATOM 886 C C . ASP A 1 113 ? 0.002 29.396 -3.645 1.00 70.00 113 ASP A C 1
ATOM 888 O O . ASP A 1 113 ? 0.745 28.517 -3.195 1.00 70.00 113 ASP A O 1
ATOM 892 N N . PRO A 1 114 ? -0.705 30.192 -2.818 1.00 74.06 114 PRO A N 1
ATOM 893 C CA . PRO A 1 114 ? -0.648 30.075 -1.359 1.00 74.06 114 PRO A CA 1
ATOM 894 C C . PRO A 1 114 ? -1.526 28.938 -0.811 1.00 74.06 114 PRO A C 1
ATOM 896 O O . PRO A 1 114 ? -1.451 28.608 0.375 1.00 74.06 114 PRO A O 1
ATOM 899 N N . THR A 1 115 ? -2.366 28.332 -1.657 1.00 72.25 115 THR A N 1
ATOM 900 C CA . THR A 1 115 ? -3.355 27.320 -1.265 1.00 72.25 115 THR A CA 1
ATOM 901 C C . THR A 1 115 ? -2.765 26.103 -0.535 1.00 72.25 115 THR A C 1
ATOM 903 O O . THR A 1 115 ? -3.393 25.694 0.442 1.00 72.25 115 THR A O 1
ATOM 906 N N . PRO A 1 116 ? -1.569 25.557 -0.860 1.00 72.69 116 PRO A N 1
ATOM 907 C CA . PRO A 1 116 ? -1.022 24.414 -0.126 1.00 72.69 116 PRO A CA 1
ATOM 908 C C . PRO A 1 116 ? -0.664 24.766 1.320 1.00 72.69 116 PRO A C 1
ATOM 910 O O . PRO A 1 116 ? -0.954 24.002 2.238 1.00 72.69 116 PRO A O 1
ATOM 913 N N . LEU A 1 117 ? -0.063 25.944 1.529 1.00 77.00 117 LEU A N 1
ATOM 914 C CA . LEU A 1 117 ? 0.347 26.414 2.852 1.00 77.00 117 LEU A CA 1
ATOM 915 C C . LEU A 1 117 ? -0.877 26.721 3.724 1.00 77.00 117 LEU A C 1
ATOM 917 O O . LEU A 1 117 ? -0.888 26.366 4.898 1.00 77.00 117 LEU A O 1
ATOM 921 N N . LEU A 1 118 ? -1.915 27.329 3.140 1.00 76.94 118 LEU A N 1
ATOM 922 C CA . LEU A 1 118 ? -3.181 27.625 3.814 1.00 76.94 118 LEU A CA 1
ATOM 923 C C . LEU A 1 118 ? -3.966 26.357 4.181 1.00 76.94 118 LEU A C 1
ATOM 925 O O . LEU A 1 118 ? -4.500 26.264 5.284 1.00 76.94 118 LEU A O 1
ATOM 929 N N . VAL A 1 119 ? -4.023 25.355 3.299 1.00 72.94 119 VAL A N 1
ATOM 930 C CA . VAL A 1 119 ? -4.666 24.072 3.627 1.00 72.94 119 VAL A CA 1
ATOM 931 C C . VAL A 1 119 ? -3.875 23.343 4.715 1.00 72.94 119 VAL A C 1
ATOM 933 O O . VAL A 1 119 ? -4.475 22.844 5.666 1.00 72.94 119 VAL A O 1
ATOM 936 N N . LEU A 1 120 ? -2.540 23.334 4.636 1.00 74.25 120 LEU A N 1
ATOM 937 C CA . LEU A 1 120 ? -1.687 22.718 5.653 1.00 74.25 120 LEU A CA 1
ATOM 938 C C . LEU A 1 120 ? -1.864 23.379 7.030 1.00 74.25 120 LEU A C 1
ATOM 940 O O . LEU A 1 120 ? -2.040 22.662 8.015 1.00 74.25 120 LEU A O 1
ATOM 944 N N . THR A 1 121 ? -1.873 24.716 7.119 1.00 78.81 121 THR A N 1
ATOM 945 C CA . THR A 1 121 ? -2.105 25.407 8.400 1.00 78.81 121 THR A CA 1
ATOM 946 C C . THR A 1 121 ? -3.488 25.132 8.958 1.00 78.81 121 THR A C 1
ATOM 948 O O . THR A 1 121 ? -3.596 24.836 10.145 1.00 78.81 121 THR A O 1
ATOM 951 N N . ILE A 1 122 ? -4.536 25.162 8.129 1.00 76.19 122 ILE A N 1
ATOM 952 C CA . ILE A 1 122 ? -5.902 24.852 8.569 1.00 76.19 122 ILE A CA 1
ATOM 953 C C . ILE A 1 122 ? -5.997 23.411 9.080 1.00 76.19 122 ILE A C 1
ATOM 955 O O . ILE A 1 122 ? -6.574 23.193 10.142 1.00 76.19 122 ILE A O 1
ATOM 959 N N . VAL A 1 123 ? -5.404 22.431 8.390 1.00 73.62 123 VAL A N 1
ATOM 960 C CA . VAL A 1 123 ? -5.420 21.024 8.826 1.00 73.62 123 VAL A CA 1
ATOM 961 C C . VAL A 1 123 ? -4.635 20.832 10.124 1.00 73.62 123 VAL A C 1
ATOM 963 O O . VAL A 1 123 ? -5.154 20.220 11.056 1.00 73.62 123 VAL A O 1
ATOM 966 N N . VAL A 1 124 ? -3.422 21.383 10.235 1.00 76.06 124 VAL A N 1
ATOM 967 C CA . VAL A 1 124 ? -2.609 21.292 11.462 1.00 76.06 124 VAL A CA 1
ATOM 968 C C . VAL A 1 124 ? -3.310 21.976 12.637 1.00 76.06 124 VAL A 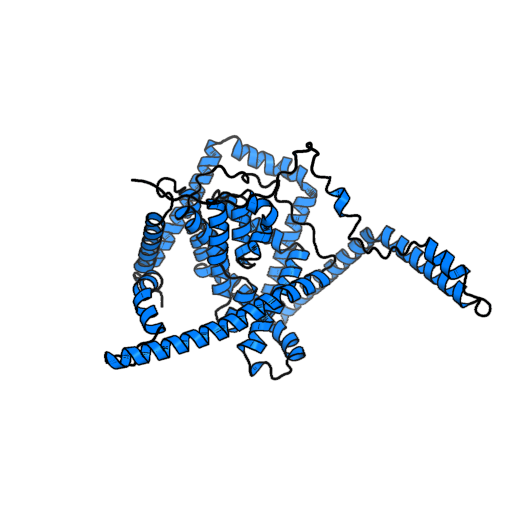C 1
ATOM 970 O O . VAL A 1 124 ? -3.357 21.413 13.730 1.00 76.06 124 VAL A O 1
ATOM 973 N N . LEU A 1 125 ? -3.906 23.150 12.422 1.00 73.81 125 LEU A N 1
ATOM 974 C CA . LEU A 1 125 ? -4.613 23.897 13.460 1.00 73.81 125 LEU A CA 1
ATOM 975 C C . LEU A 1 125 ? -5.932 23.211 13.844 1.00 73.81 125 LEU A C 1
ATOM 977 O O . LEU A 1 125 ? -6.234 23.125 15.030 1.00 73.81 125 LEU A O 1
ATOM 981 N N . ALA A 1 126 ? -6.669 22.628 12.895 1.00 70.75 126 ALA A N 1
ATOM 982 C CA . ALA A 1 126 ? -7.850 21.812 13.180 1.00 70.75 126 ALA A CA 1
ATOM 983 C C . ALA A 1 126 ? -7.492 20.550 13.980 1.00 70.75 126 ALA A C 1
ATOM 985 O O . ALA A 1 126 ? -8.142 20.259 14.982 1.00 70.75 126 ALA A O 1
ATOM 986 N N . LEU A 1 127 ? -6.429 19.829 13.602 1.00 70.88 127 LEU A N 1
ATOM 987 C CA . LEU A 1 127 ? -5.927 18.676 14.357 1.00 70.88 127 LEU A CA 1
ATOM 988 C C . LEU A 1 127 ? -5.452 19.079 15.760 1.00 70.88 127 LEU A C 1
ATOM 990 O O . LEU A 1 127 ? -5.755 18.377 16.723 1.00 70.88 127 LEU A O 1
ATOM 994 N N . PHE A 1 128 ? -4.772 20.221 15.895 1.00 74.19 128 PHE A N 1
ATOM 995 C CA . PHE A 1 128 ? -4.357 20.766 17.187 1.00 74.19 128 PHE A CA 1
ATOM 996 C C . PHE A 1 128 ? -5.554 21.169 18.055 1.00 74.19 128 PHE A C 1
ATOM 998 O O . PHE A 1 128 ? -5.574 20.838 19.234 1.00 74.19 128 PHE A O 1
ATOM 1005 N N . VAL A 1 129 ? -6.577 21.816 17.489 1.00 71.69 129 VAL A N 1
ATOM 1006 C CA . VAL A 1 129 ? -7.818 22.173 18.195 1.00 71.69 129 VAL A CA 1
ATOM 1007 C C . VAL A 1 129 ? -8.575 20.917 18.624 1.00 71.69 129 VAL A C 1
ATOM 1009 O O . VAL A 1 129 ? -8.960 20.820 19.784 1.00 71.69 129 VAL A O 1
ATOM 1012 N N . ILE A 1 130 ? -8.717 19.914 17.752 1.00 69.00 130 ILE A N 1
ATOM 1013 C CA . ILE A 1 130 ? -9.326 18.618 18.094 1.00 69.00 130 ILE A CA 1
ATOM 1014 C C . ILE A 1 130 ? -8.542 17.938 19.226 1.00 69.00 130 ILE A C 1
ATOM 1016 O O . ILE A 1 130 ? -9.143 17.479 20.195 1.00 69.00 130 ILE A O 1
ATOM 1020 N N . TRP A 1 131 ? -7.209 17.906 19.147 1.00 72.81 131 TRP A N 1
ATOM 1021 C CA . TRP A 1 131 ? -6.344 17.351 20.191 1.00 72.81 131 TRP A CA 1
ATOM 1022 C C . TRP A 1 131 ? -6.436 18.131 21.508 1.00 72.81 131 TRP A C 1
ATOM 1024 O O . TRP A 1 131 ? -6.519 17.522 22.572 1.00 72.81 131 TRP A O 1
ATOM 1034 N N . PHE A 1 132 ? -6.462 19.463 21.452 1.00 70.12 132 PHE A N 1
ATOM 1035 C CA . PHE A 1 132 ? -6.535 20.343 22.616 1.00 70.12 132 PHE A CA 1
ATOM 1036 C C . PHE A 1 132 ? -7.890 20.232 23.315 1.00 70.12 132 PHE A C 1
ATOM 1038 O O . PHE A 1 132 ? -7.927 20.061 24.529 1.00 70.12 132 PHE A O 1
ATOM 1045 N N . ILE A 1 133 ? -8.991 20.245 22.557 1.00 67.00 133 ILE A N 1
ATOM 1046 C CA . ILE A 1 133 ? -10.344 19.998 23.068 1.00 67.00 133 ILE A CA 1
ATOM 1047 C C . ILE A 1 133 ? -10.397 18.623 23.738 1.00 67.00 133 ILE A C 1
ATOM 1049 O O . ILE A 1 133 ? -10.814 18.532 24.892 1.00 67.00 133 ILE A O 1
ATOM 1053 N N . ARG A 1 134 ? -9.902 17.572 23.063 1.00 64.19 134 ARG A N 1
ATOM 1054 C CA . ARG A 1 134 ? -9.888 16.213 23.620 1.00 64.19 134 ARG A CA 1
ATOM 1055 C C . ARG A 1 134 ? -9.070 16.141 24.909 1.00 64.19 134 ARG A C 1
ATOM 1057 O O . ARG A 1 134 ? -9.561 15.631 25.899 1.00 64.19 134 ARG A O 1
ATOM 1064 N N . LYS A 1 135 ? -7.866 16.716 24.933 1.00 68.56 135 LYS A N 1
ATOM 1065 C CA . LYS A 1 135 ? -6.961 16.692 26.093 1.00 68.56 135 LYS A CA 1
ATOM 1066 C C . LYS A 1 135 ? -7.411 17.585 27.255 1.00 68.56 135 LYS A C 1
ATOM 1068 O O . LYS A 1 135 ? -7.036 17.324 28.396 1.00 68.56 135 LYS A O 1
ATOM 1073 N N . ARG A 1 136 ? -8.145 18.670 26.986 1.00 65.62 136 ARG A N 1
ATOM 1074 C CA . ARG A 1 136 ? -8.553 19.644 28.011 1.00 65.62 136 ARG A CA 1
ATOM 1075 C C . ARG A 1 136 ? -9.920 19.341 28.617 1.00 65.62 136 ARG A C 1
ATOM 1077 O O . ARG A 1 136 ? -10.102 19.635 29.792 1.00 65.62 136 ARG A O 1
ATOM 1084 N N . PHE A 1 137 ? -10.831 18.755 27.841 1.00 61.56 137 PHE A N 1
ATOM 1085 C CA . PHE A 1 137 ? -12.224 18.528 28.229 1.00 61.56 137 PHE A CA 1
ATOM 1086 C C . PHE A 1 137 ? -12.688 17.072 28.003 1.00 61.56 137 PHE A C 1
ATOM 1088 O O . PHE A 1 137 ? -13.877 16.845 27.794 1.00 61.56 137 PHE A O 1
ATOM 1095 N N . GLU A 1 138 ? -11.786 16.078 28.031 1.00 58.97 138 GLU A N 1
ATOM 1096 C CA . GLU A 1 138 ? -12.123 14.655 27.788 1.00 58.97 138 GLU A CA 1
ATOM 1097 C C . GLU A 1 138 ? -13.270 14.161 28.692 1.00 58.97 138 GLU A C 1
ATOM 1099 O O . GLU A 1 138 ? -14.169 13.472 28.222 1.00 58.97 138 GLU A O 1
ATOM 1104 N N . GLU A 1 139 ? -13.288 14.594 29.956 1.00 55.50 139 GLU A N 1
ATOM 1105 C CA . GLU A 1 139 ? -14.356 14.331 30.930 1.00 55.50 139 GLU A CA 1
ATOM 1106 C C . GLU A 1 139 ? -15.591 15.234 30.725 1.00 55.50 139 GLU A C 1
ATOM 1108 O O . GLU A 1 139 ? -16.711 14.741 30.587 1.00 55.50 139 GLU A O 1
ATOM 1113 N N . GLU A 1 140 ? -15.413 16.561 30.697 1.00 58.59 140 GLU A N 1
ATOM 1114 C CA . GLU A 1 140 ? -16.523 17.528 30.719 1.00 58.59 140 GLU A CA 1
ATOM 1115 C C . GLU A 1 140 ? -17.262 17.661 29.385 1.00 58.59 140 GLU A C 1
ATOM 1117 O O . GLU A 1 140 ? -18.491 17.719 29.382 1.00 58.59 140 GLU A O 1
ATOM 1122 N N . LEU A 1 141 ? -16.567 17.687 28.242 1.00 57.12 141 LEU A N 1
ATOM 1123 C CA . LEU A 1 141 ? -17.227 17.784 26.932 1.00 57.12 141 LEU A CA 1
ATOM 1124 C C . LEU A 1 141 ? -17.935 16.477 26.585 1.00 57.12 141 LEU A C 1
ATOM 1126 O O . LEU A 1 141 ? -19.005 16.500 25.968 1.00 57.12 141 LEU A O 1
ATOM 1130 N N . TYR A 1 142 ? -17.352 15.352 27.021 1.00 59.47 142 TYR A N 1
ATOM 1131 C CA . TYR A 1 142 ? -18.023 14.067 26.948 1.00 59.47 142 TYR A CA 1
ATOM 1132 C C . TYR A 1 142 ? -19.289 14.105 27.800 1.00 59.47 142 TYR A C 1
ATOM 1134 O O . TYR A 1 142 ? -20.365 14.037 27.230 1.00 59.47 142 TYR A O 1
ATOM 1142 N N . LYS A 1 143 ? -19.210 14.346 29.113 1.00 58.69 143 LYS A N 1
ATOM 1143 C CA . LYS A 1 143 ? -20.386 14.333 30.007 1.00 58.69 143 LYS A CA 1
ATOM 1144 C C . LYS A 1 143 ? -21.452 15.396 29.697 1.00 58.69 143 LYS A C 1
ATOM 1146 O O . LYS A 1 143 ? -22.632 15.131 29.898 1.00 58.69 143 LYS A O 1
ATOM 1151 N N . THR A 1 144 ? -21.075 16.578 29.202 1.00 65.38 144 THR A N 1
ATOM 1152 C CA . THR A 1 144 ? -21.997 17.734 29.095 1.00 65.38 144 THR A CA 1
ATOM 1153 C C . THR A 1 144 ? -22.626 17.907 27.714 1.00 65.38 144 THR A C 1
ATOM 1155 O O . THR A 1 144 ? -23.771 18.339 27.623 1.00 65.38 144 THR A O 1
ATOM 1158 N N . PHE A 1 145 ? -21.911 17.580 26.633 1.00 60.31 145 PHE A N 1
ATOM 1159 C CA . PHE A 1 145 ? -22.414 17.762 25.262 1.00 60.31 145 PHE A CA 1
ATOM 1160 C C . PHE A 1 145 ? -22.586 16.440 24.526 1.00 60.31 145 PHE A C 1
ATOM 1162 O O . PHE A 1 145 ? -23.643 16.185 23.953 1.00 60.31 145 PHE A O 1
ATOM 1169 N N . ILE A 1 146 ? -21.560 15.589 24.531 1.00 61.84 146 ILE A N 1
ATOM 1170 C CA . ILE A 1 146 ? -21.589 14.354 23.745 1.00 61.84 146 ILE A CA 1
ATOM 1171 C C . ILE A 1 146 ? -22.459 13.295 24.422 1.00 61.84 146 ILE A C 1
ATOM 1173 O O . ILE A 1 146 ? -23.225 12.639 23.734 1.00 61.84 146 ILE A O 1
ATOM 1177 N N . GLN A 1 147 ? -22.410 13.155 25.742 1.00 64.25 147 GLN A N 1
ATOM 1178 C CA . GLN A 1 147 ? -23.152 12.153 26.496 1.00 64.25 147 GLN A CA 1
ATOM 1179 C C . GLN A 1 147 ? -24.667 12.386 26.442 1.00 64.25 147 GLN A C 1
ATOM 1181 O O . GLN A 1 147 ? -25.338 11.439 26.065 1.00 64.25 147 GLN A O 1
ATOM 1186 N N . PRO A 1 148 ? -25.254 13.580 26.671 1.00 66.81 148 PRO A N 1
ATOM 1187 C CA . PRO A 1 148 ? -26.699 13.754 26.490 1.00 66.81 148 PRO A CA 1
ATOM 1188 C C . PRO A 1 148 ? -27.148 13.622 25.026 1.00 66.81 148 PRO A C 1
ATOM 1190 O O . PRO A 1 148 ? -28.272 13.191 24.776 1.00 66.81 148 PRO A O 1
ATOM 1193 N N . VAL A 1 149 ? -26.293 13.936 24.043 1.00 62.62 149 VAL A N 1
ATOM 1194 C CA . VAL A 1 149 ? -26.600 13.702 22.618 1.00 62.62 149 VAL A CA 1
ATOM 1195 C C . VAL A 1 149 ? -26.537 12.212 22.275 1.00 62.62 149 VAL A C 1
ATOM 1197 O O . VAL A 1 149 ? -27.456 11.708 21.630 1.00 62.62 149 VAL A O 1
ATOM 1200 N N . ILE A 1 150 ? -25.501 11.500 22.733 1.00 62.22 150 ILE A N 1
ATOM 1201 C CA . ILE A 1 150 ? -25.370 10.045 22.611 1.00 62.22 150 ILE A CA 1
ATOM 1202 C C . ILE A 1 150 ? -26.535 9.379 23.330 1.00 62.22 150 ILE A C 1
ATOM 1204 O O . ILE A 1 150 ? -27.241 8.637 22.670 1.00 62.22 150 ILE A O 1
ATOM 1208 N N . ASP A 1 151 ? -26.796 9.694 24.598 1.00 63.69 151 ASP A N 1
ATOM 1209 C CA . ASP A 1 151 ? -27.867 9.123 25.418 1.00 63.69 151 ASP A CA 1
ATOM 1210 C C . ASP A 1 151 ? -29.253 9.427 24.843 1.00 63.69 151 ASP A C 1
ATOM 1212 O O . ASP A 1 151 ? -30.112 8.552 24.855 1.00 63.69 151 ASP A O 1
ATOM 1216 N N . CYS A 1 152 ? -29.486 10.589 24.226 1.00 55.44 152 CYS A N 1
ATOM 1217 C CA . CYS A 1 152 ? -30.705 10.830 23.444 1.00 55.44 152 CYS A CA 1
ATOM 1218 C C . CYS A 1 152 ? -30.810 9.876 22.230 1.00 55.44 152 CYS A C 1
ATOM 1220 O O . CYS A 1 152 ? -31.886 9.348 21.928 1.00 55.44 152 CYS A O 1
ATOM 1222 N N . PHE A 1 153 ? -29.682 9.588 21.573 1.00 53.84 153 PHE A N 1
ATOM 1223 C CA . PHE A 1 153 ? -29.569 8.639 20.461 1.00 53.84 153 PHE A CA 1
ATOM 1224 C C . PHE A 1 153 ? -29.643 7.156 20.880 1.00 53.84 153 PHE A C 1
ATOM 1226 O O . PHE A 1 153 ? -30.215 6.357 20.140 1.00 53.84 153 PHE A O 1
ATOM 1233 N N . THR A 1 154 ? -29.074 6.755 22.023 1.00 54.72 154 THR A N 1
ATOM 1234 C CA . THR A 1 154 ? -29.044 5.368 22.528 1.00 54.72 154 THR A CA 1
ATOM 1235 C C . THR A 1 154 ? -30.274 5.017 23.356 1.00 54.72 154 THR A C 1
ATOM 1237 O O . THR A 1 154 ? -30.754 3.892 23.233 1.00 54.72 154 THR A O 1
ATOM 1240 N N . SER A 1 155 ? -30.848 5.959 24.114 1.00 56.12 155 SER A N 1
ATOM 1241 C CA . SER A 1 155 ? -32.103 5.770 24.866 1.00 56.12 155 SER A CA 1
ATOM 1242 C C . SER A 1 155 ? -33.251 5.359 23.942 1.00 56.12 155 SER A C 1
ATOM 1244 O O . SER A 1 155 ? -34.015 4.439 24.237 1.00 56.12 155 SER A O 1
ATOM 1246 N N . LYS A 1 156 ? -33.332 5.961 22.748 1.00 64.31 156 LYS A N 1
ATOM 1247 C CA . LYS A 1 156 ? -34.266 5.527 21.703 1.00 64.31 156 LYS A CA 1
ATOM 1248 C C . LYS A 1 156 ? -33.582 4.577 20.724 1.00 64.31 156 LYS A C 1
ATOM 1250 O O . LYS A 1 156 ? -33.303 4.938 19.586 1.00 64.31 156 LYS A O 1
ATOM 1255 N N . GLN A 1 157 ? -33.441 3.311 21.119 1.00 63.59 157 GLN A N 1
ATOM 1256 C CA . GLN A 1 157 ? -32.940 2.215 20.270 1.00 63.59 157 GLN A CA 1
ATOM 1257 C C . GLN A 1 157 ? -33.604 2.173 18.871 1.00 63.59 157 GLN A C 1
ATOM 1259 O O . GLN A 1 157 ? -32.932 1.944 17.864 1.00 63.59 157 GLN A O 1
ATOM 1264 N N . LYS A 1 158 ? -34.910 2.483 18.782 1.00 69.31 158 LYS A N 1
ATOM 1265 C CA . LYS A 1 158 ? -35.641 2.636 17.506 1.00 69.31 158 LYS A CA 1
ATOM 1266 C C . LYS A 1 158 ? -35.143 3.814 16.653 1.00 69.31 158 LYS A C 1
ATOM 1268 O O . LYS A 1 158 ? -35.045 3.663 15.441 1.00 69.31 158 LYS A O 1
ATOM 1273 N N . LEU A 1 159 ? -34.805 4.955 17.260 1.00 72.94 159 LEU A N 1
ATOM 1274 C CA . LEU A 1 159 ? -34.241 6.120 16.567 1.00 72.94 159 LEU A CA 1
ATOM 1275 C C . LEU A 1 159 ? -32.813 5.834 16.082 1.00 72.94 159 LEU A C 1
ATOM 1277 O O . LEU A 1 159 ? -32.483 6.156 14.944 1.00 72.94 159 LEU A O 1
ATOM 1281 N N . GLN A 1 160 ? -31.996 5.151 16.894 1.00 68.56 160 GLN A N 1
ATOM 1282 C CA . GLN A 1 160 ? -30.655 4.729 16.485 1.00 68.56 160 GLN A CA 1
ATOM 1283 C C . GLN A 1 160 ? -30.697 3.802 15.261 1.00 68.56 160 GLN A C 1
ATOM 1285 O O . GLN A 1 160 ? -29.913 3.977 14.327 1.00 68.56 160 GLN A O 1
ATOM 1290 N N . MET A 1 161 ? -31.614 2.824 15.248 1.00 69.75 161 MET A N 1
ATOM 1291 C CA . MET A 1 161 ? -31.828 1.975 14.074 1.00 69.75 161 MET A CA 1
ATOM 1292 C C . MET A 1 161 ? -32.366 2.779 12.890 1.00 69.75 161 MET A C 1
ATOM 1294 O O . MET A 1 161 ? -31.833 2.637 11.796 1.00 69.75 161 MET A O 1
ATOM 1298 N N . PHE A 1 162 ? -33.345 3.664 13.100 1.00 80.12 162 PHE A N 1
ATOM 1299 C CA . PHE A 1 162 ? -33.901 4.507 12.041 1.00 80.12 162 PHE A CA 1
ATOM 1300 C C . PHE A 1 162 ? -32.831 5.362 11.350 1.00 80.12 162 PHE A C 1
ATOM 1302 O O . PHE A 1 162 ? -32.748 5.342 10.127 1.00 80.12 162 PHE A O 1
ATOM 1309 N N . VAL A 1 163 ? -31.957 6.044 12.100 1.00 79.50 163 VAL A N 1
ATOM 1310 C CA . VAL A 1 163 ? -30.893 6.872 11.505 1.00 79.50 163 VAL A CA 1
ATOM 1311 C C . VAL A 1 163 ? -29.829 6.021 10.807 1.00 79.50 163 VAL A C 1
ATOM 1313 O O . VAL A 1 163 ? -29.398 6.377 9.713 1.00 79.50 163 VAL A O 1
ATOM 1316 N N . LYS A 1 164 ? -29.435 4.871 11.375 1.00 76.25 164 LYS A N 1
ATOM 1317 C CA . LYS A 1 164 ? -28.510 3.934 10.706 1.00 76.25 164 LYS A CA 1
ATOM 1318 C C . LYS A 1 164 ? -29.094 3.410 9.389 1.00 76.25 164 LYS A C 1
ATOM 1320 O O . LYS A 1 164 ? -28.390 3.378 8.385 1.00 76.25 164 LYS A O 1
ATOM 1325 N N . ILE A 1 165 ? -30.375 3.040 9.384 1.00 80.06 165 ILE A N 1
ATOM 1326 C CA . ILE A 1 165 ? -31.097 2.572 8.195 1.00 80.06 165 ILE A CA 1
ATOM 1327 C C . ILE A 1 165 ? -31.222 3.704 7.167 1.00 80.06 165 ILE A C 1
ATOM 1329 O O . ILE A 1 165 ? -30.896 3.491 6.006 1.00 80.06 165 ILE A O 1
ATOM 1333 N N . LEU A 1 166 ? -31.604 4.917 7.578 1.00 85.06 166 LEU A N 1
ATOM 1334 C CA . LEU A 1 166 ? -31.713 6.086 6.698 1.00 85.06 166 LEU A CA 1
ATOM 1335 C C . LEU A 1 166 ? -30.369 6.461 6.053 1.00 85.06 166 LEU A C 1
ATOM 1337 O O . LEU A 1 166 ? -30.320 6.765 4.860 1.00 85.06 166 LEU A O 1
ATOM 1341 N N . PHE A 1 167 ? -29.273 6.399 6.814 1.00 82.38 167 PHE A N 1
ATOM 1342 C CA . PHE A 1 167 ? -27.925 6.620 6.290 1.00 82.38 167 PHE A CA 1
ATOM 1343 C C . PHE A 1 167 ? -27.536 5.535 5.275 1.00 82.38 167 PHE A C 1
ATOM 1345 O O . PHE A 1 167 ? -27.128 5.862 4.163 1.00 82.38 167 PHE A O 1
ATOM 1352 N N . MET A 1 168 ? -27.740 4.254 5.607 1.00 77.38 168 MET A N 1
ATOM 1353 C CA . MET A 1 168 ? -27.483 3.137 4.687 1.00 77.38 168 MET A CA 1
ATOM 1354 C C . MET A 1 168 ? -28.314 3.238 3.402 1.00 77.38 168 MET A C 1
ATOM 1356 O O . MET A 1 168 ? -27.771 3.063 2.316 1.00 77.38 168 MET A O 1
ATOM 1360 N N . ILE A 1 169 ? -29.605 3.573 3.503 1.00 83.56 169 ILE A N 1
ATOM 1361 C CA . ILE A 1 169 ? -30.486 3.788 2.347 1.00 83.56 169 ILE A CA 1
ATOM 1362 C C . ILE A 1 169 ? -29.971 4.949 1.491 1.00 83.56 169 ILE A C 1
ATOM 1364 O O . ILE A 1 169 ? -29.867 4.794 0.279 1.00 83.56 169 ILE A O 1
ATOM 1368 N N . THR A 1 170 ? -29.583 6.076 2.095 1.00 85.06 170 THR A N 1
ATOM 1369 C CA . THR A 1 170 ? -29.009 7.221 1.365 1.00 85.06 170 THR A CA 1
ATOM 1370 C C . THR A 1 170 ? -27.734 6.832 0.607 1.00 85.06 170 THR A C 1
ATOM 1372 O O . THR A 1 170 ? -27.594 7.173 -0.566 1.00 85.06 170 THR A O 1
ATOM 1375 N N . VAL A 1 171 ? -26.827 6.072 1.236 1.00 81.31 171 VAL A N 1
ATOM 1376 C CA . VAL A 1 171 ? -25.594 5.579 0.592 1.00 81.31 171 VAL A CA 1
ATOM 1377 C C . VAL A 1 171 ? -25.910 4.610 -0.553 1.00 81.31 171 VAL A C 1
ATOM 1379 O O . VAL A 1 171 ? -25.335 4.741 -1.631 1.00 81.31 171 VAL A O 1
ATOM 1382 N N . ILE A 1 172 ? -26.852 3.680 -0.361 1.00 82.75 172 ILE A N 1
ATOM 1383 C CA . ILE A 1 172 ? -27.271 2.715 -1.391 1.00 82.75 172 ILE A CA 1
ATOM 1384 C C . ILE A 1 172 ? -27.951 3.421 -2.572 1.00 82.75 172 ILE A C 1
ATOM 1386 O O . ILE A 1 172 ? -27.626 3.125 -3.719 1.00 82.75 172 ILE A O 1
ATOM 1390 N N . ILE A 1 173 ? -28.844 4.384 -2.325 1.00 86.44 173 ILE A N 1
ATOM 1391 C CA . ILE A 1 173 ? -29.478 5.184 -3.383 1.00 86.44 173 ILE A CA 1
ATOM 1392 C C . ILE A 1 173 ? -28.415 5.979 -4.144 1.00 86.44 173 ILE A C 1
ATOM 1394 O O . ILE A 1 173 ? -28.383 5.911 -5.369 1.00 86.44 173 ILE A O 1
ATOM 1398 N N . GLY A 1 174 ? -27.497 6.653 -3.442 1.00 85.38 174 GLY A N 1
ATOM 1399 C CA . GLY A 1 174 ? -26.378 7.363 -4.065 1.00 85.38 174 GLY A CA 1
ATOM 1400 C C . GLY A 1 174 ? -25.526 6.448 -4.949 1.00 85.38 174 GLY A C 1
ATOM 1401 O O . GLY A 1 174 ? -25.239 6.790 -6.092 1.00 85.38 174 GLY A O 1
ATOM 1402 N N . MET A 1 175 ? -25.195 5.249 -4.465 1.00 81.25 175 MET A N 1
ATOM 1403 C CA . MET A 1 175 ? -24.485 4.212 -5.222 1.00 81.25 175 MET A CA 1
ATOM 1404 C C . MET A 1 175 ? -25.247 3.768 -6.476 1.00 81.25 175 MET A C 1
ATOM 1406 O O . MET A 1 175 ? -24.670 3.750 -7.562 1.00 81.25 175 MET A O 1
ATOM 1410 N N . ILE A 1 176 ? -26.544 3.469 -6.363 1.00 85.25 176 ILE A N 1
ATOM 1411 C CA . ILE A 1 176 ? -27.388 3.091 -7.506 1.00 85.25 176 ILE A CA 1
ATOM 1412 C C . ILE A 1 176 ? -27.437 4.235 -8.526 1.00 85.25 176 ILE A C 1
ATOM 1414 O O . ILE A 1 176 ? -27.206 4.002 -9.709 1.00 85.25 176 ILE A O 1
ATOM 1418 N N . THR A 1 177 ? -27.648 5.482 -8.093 1.00 86.62 177 THR A N 1
ATOM 1419 C CA . THR A 1 177 ? -27.625 6.658 -8.978 1.00 86.62 177 THR A CA 1
ATOM 1420 C C . THR A 1 177 ? -26.259 6.840 -9.648 1.00 86.62 177 THR A C 1
ATOM 1422 O O . THR A 1 177 ? -26.190 7.154 -10.838 1.00 86.62 177 THR A O 1
ATOM 1425 N N . LEU A 1 178 ? -25.155 6.602 -8.936 1.00 83.69 178 LEU A N 1
ATOM 1426 C CA . LEU A 1 178 ? -23.806 6.669 -9.499 1.00 83.69 178 LEU A CA 1
ATOM 1427 C C . LEU A 1 178 ? -23.555 5.581 -10.549 1.00 83.69 178 LEU A C 1
ATOM 1429 O O . LEU A 1 178 ? -22.970 5.897 -11.584 1.00 83.69 178 LEU A O 1
ATOM 1433 N N . VAL A 1 179 ? -24.012 4.346 -10.320 1.00 82.69 179 VAL A N 1
ATOM 1434 C CA . VAL A 1 179 ? -23.911 3.244 -11.291 1.00 82.69 179 VAL A CA 1
ATOM 1435 C C . VAL A 1 179 ? -24.791 3.518 -12.509 1.00 82.69 179 VAL A C 1
ATOM 1437 O O . VAL A 1 179 ? -24.291 3.469 -13.628 1.00 82.69 179 VAL A O 1
ATOM 1440 N N . VAL A 1 180 ? -26.060 3.893 -12.313 1.00 86.06 180 VAL A N 1
ATOM 1441 C CA . VAL A 1 180 ? -27.003 4.203 -13.403 1.00 86.06 180 VAL A CA 1
ATOM 1442 C C . VAL A 1 180 ? -26.496 5.363 -14.263 1.00 86.06 180 VAL A C 1
ATOM 1444 O O . VAL A 1 180 ? -26.477 5.241 -15.483 1.00 86.06 180 VAL A O 1
ATOM 1447 N N . THR A 1 181 ? -26.004 6.455 -13.664 1.00 85.38 181 THR A N 1
ATOM 1448 C CA . THR A 1 181 ? -25.420 7.576 -14.433 1.00 85.38 181 THR A CA 1
ATOM 1449 C C . THR A 1 181 ? -24.137 7.183 -15.167 1.00 85.38 181 THR A C 1
ATOM 1451 O O . THR A 1 181 ? -23.941 7.588 -16.311 1.00 85.38 181 THR A O 1
ATOM 1454 N N . SER A 1 182 ? -23.267 6.371 -14.556 1.00 82.25 182 SER A N 1
ATOM 1455 C CA . SER A 1 182 ? -22.058 5.869 -15.223 1.00 82.25 182 SER A CA 1
ATOM 1456 C C . SER A 1 182 ? -22.381 4.920 -16.385 1.00 82.25 182 SER A C 1
ATOM 1458 O O . SER A 1 182 ? -21.701 4.972 -17.407 1.00 82.25 182 SER A O 1
ATOM 1460 N N . VAL A 1 183 ? -23.417 4.086 -16.258 1.00 83.12 183 VAL A N 1
ATOM 1461 C CA . VAL A 1 183 ? -23.909 3.184 -17.312 1.00 83.12 183 VAL A CA 1
ATOM 1462 C C . VAL A 1 183 ? -24.575 3.957 -18.452 1.00 83.12 183 VAL A C 1
ATOM 1464 O O . VAL A 1 183 ? -24.280 3.693 -19.614 1.00 83.12 183 VAL A O 1
ATOM 1467 N N . TRP A 1 184 ? -25.417 4.944 -18.135 1.00 87.12 184 TRP A N 1
ATOM 1468 C CA . TRP A 1 184 ? -26.106 5.768 -19.133 1.00 87.12 184 TRP A CA 1
ATOM 1469 C C . TRP A 1 184 ? -25.126 6.562 -20.005 1.00 87.12 184 TRP A C 1
ATOM 1471 O O . TRP A 1 184 ? -25.300 6.658 -21.216 1.00 87.12 184 TRP A O 1
ATOM 1481 N N . ASN A 1 185 ? -24.062 7.095 -19.397 1.00 85.00 185 ASN A N 1
ATOM 1482 C CA . ASN A 1 185 ? -23.045 7.867 -20.111 1.00 85.00 185 ASN A CA 1
ATOM 1483 C C . ASN A 1 185 ? -22.082 6.993 -20.933 1.00 85.00 185 ASN A C 1
ATOM 1485 O O . ASN A 1 185 ? -21.545 7.465 -21.933 1.00 85.00 185 ASN A O 1
ATOM 1489 N N . ARG A 1 186 ? -21.816 5.749 -20.505 1.00 84.38 186 ARG A N 1
ATOM 1490 C CA . ARG A 1 186 ? -20.962 4.786 -21.221 1.00 84.38 186 ARG A CA 1
ATOM 1491 C C . ARG A 1 186 ? -21.488 3.356 -21.010 1.00 84.38 186 ARG A C 1
ATOM 1493 O O . ARG A 1 186 ? -21.186 2.759 -19.973 1.00 84.38 186 ARG A O 1
ATOM 1500 N N . PRO A 1 187 ? -22.198 2.752 -21.985 1.00 82.75 187 PRO A N 1
ATOM 1501 C CA . PRO A 1 187 ? -22.765 1.407 -21.829 1.00 82.75 187 PRO A CA 1
ATOM 1502 C C . PRO A 1 187 ? -21.696 0.308 -21.697 1.00 82.75 187 PRO A C 1
ATOM 1504 O O . PRO A 1 187 ? -21.966 -0.759 -21.156 1.00 82.75 187 PRO A O 1
ATOM 1507 N N . GLN A 1 188 ? -20.454 0.579 -22.106 1.00 80.69 188 GLN A N 1
ATOM 1508 C CA . GLN A 1 188 ? -19.292 -0.290 -21.868 1.00 80.69 188 GLN A CA 1
ATOM 1509 C C . GLN A 1 188 ? -19.086 -0.609 -20.374 1.00 80.69 188 GLN A C 1
ATOM 1511 O O . GLN A 1 188 ? -18.688 -1.721 -20.034 1.00 80.69 188 GLN A O 1
ATOM 1516 N N . ASN A 1 189 ? -19.466 0.306 -19.472 1.00 82.38 189 ASN A N 1
ATOM 1517 C CA . ASN A 1 189 ? -19.360 0.116 -18.023 1.00 82.38 189 ASN A CA 1
ATOM 1518 C C . ASN A 1 189 ? -20.236 -1.037 -17.484 1.00 82.38 189 ASN A C 1
ATOM 1520 O O . ASN A 1 189 ? -19.980 -1.519 -16.379 1.00 82.38 189 ASN A O 1
ATOM 1524 N N . LEU A 1 190 ? -21.240 -1.520 -18.241 1.00 83.12 190 LEU A N 1
ATOM 1525 C CA . LEU A 1 190 ? -21.957 -2.752 -17.879 1.00 83.12 190 LEU A CA 1
ATOM 1526 C C . LEU A 1 190 ? -21.024 -3.969 -17.842 1.00 83.12 190 LEU A C 1
ATOM 1528 O O . LEU A 1 190 ? -21.273 -4.882 -17.060 1.00 83.12 190 LEU A O 1
ATOM 1532 N N . ILE A 1 191 ? -19.964 -3.996 -18.655 1.00 85.19 191 ILE A N 1
ATOM 1533 C CA . ILE A 1 191 ? -19.054 -5.144 -18.744 1.00 85.19 191 ILE A CA 1
ATOM 1534 C C . ILE A 1 191 ? -18.189 -5.228 -17.484 1.00 85.19 191 ILE A C 1
ATOM 1536 O O . ILE A 1 191 ? -18.096 -6.303 -16.901 1.00 85.19 191 ILE A O 1
ATOM 1540 N N . SER A 1 192 ? -17.684 -4.100 -16.973 1.00 84.06 192 SER A N 1
ATOM 1541 C CA . SER A 1 192 ? -17.006 -4.049 -15.668 1.00 84.06 192 SER A CA 1
ATOM 1542 C C . SER A 1 192 ? -17.949 -4.370 -14.497 1.00 84.06 192 SER A C 1
ATOM 1544 O O . SER A 1 192 ? -17.547 -5.037 -13.543 1.00 84.06 192 SER A O 1
ATOM 1546 N N . LEU A 1 193 ? -19.224 -3.957 -14.566 1.00 83.88 193 LEU A N 1
ATOM 1547 C CA . LEU A 1 193 ? -20.234 -4.314 -13.559 1.00 83.88 193 LEU A CA 1
ATOM 1548 C C . LEU A 1 193 ? -20.533 -5.826 -13.562 1.00 83.88 193 LEU A C 1
ATOM 1550 O O . LEU A 1 193 ? -20.595 -6.449 -12.501 1.00 83.88 193 LEU A O 1
ATOM 1554 N N . ALA A 1 194 ? -20.670 -6.424 -14.749 1.00 85.81 194 ALA A N 1
ATOM 1555 C CA . ALA A 1 194 ? -20.825 -7.864 -14.924 1.00 85.81 194 ALA A CA 1
ATOM 1556 C C . ALA A 1 194 ? -19.565 -8.625 -14.485 1.00 85.81 194 ALA A C 1
ATOM 1558 O O . ALA A 1 194 ? -19.677 -9.638 -13.800 1.00 85.81 194 ALA A O 1
ATOM 1559 N N . GLY A 1 195 ? -18.375 -8.109 -14.799 1.00 87.75 195 GLY A N 1
ATOM 1560 C CA . GLY A 1 195 ? -17.095 -8.661 -14.365 1.00 87.75 195 GLY A CA 1
ATOM 1561 C C . GLY A 1 195 ? -16.982 -8.738 -12.846 1.00 87.75 195 GLY A C 1
ATOM 1562 O O . GLY A 1 195 ? -16.656 -9.792 -12.308 1.00 87.75 195 GLY A O 1
ATOM 1563 N N . MET A 1 196 ? -17.358 -7.673 -12.132 1.00 85.94 196 MET A N 1
ATOM 1564 C CA . MET A 1 196 ? -17.429 -7.699 -10.668 1.00 85.94 196 MET A CA 1
ATOM 1565 C C . MET A 1 196 ? -18.398 -8.774 -10.151 1.00 85.94 196 MET A C 1
ATOM 1567 O O . MET A 1 196 ? -18.056 -9.503 -9.221 1.00 85.94 196 MET A O 1
ATOM 1571 N N . ALA A 1 197 ? -19.581 -8.921 -10.757 1.00 88.25 197 ALA A N 1
ATOM 1572 C CA . ALA A 1 197 ? -20.517 -9.983 -10.385 1.00 88.25 197 ALA A CA 1
ATOM 1573 C C . ALA A 1 197 ? -19.933 -11.388 -1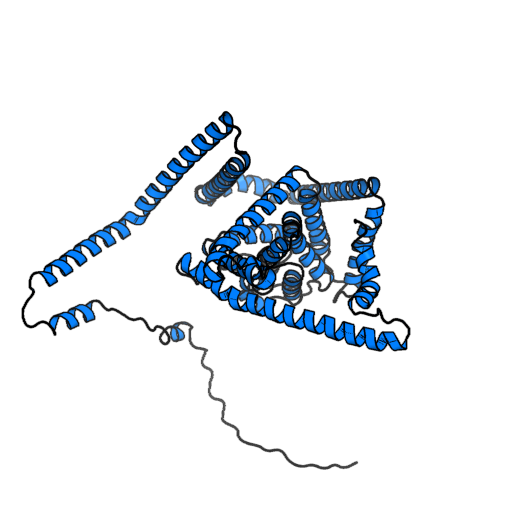0.639 1.00 88.25 197 ALA A C 1
ATOM 1575 O O . ALA A 1 197 ? -20.068 -12.266 -9.788 1.00 88.25 197 ALA A O 1
ATOM 1576 N N . VAL A 1 198 ? -19.222 -11.588 -11.754 1.00 90.31 198 VAL A N 1
ATOM 1577 C CA . VAL A 1 198 ? -18.500 -12.833 -12.063 1.00 90.31 198 VAL A CA 1
ATOM 1578 C C . VAL A 1 198 ? -17.420 -13.121 -11.015 1.00 90.31 198 VAL A C 1
ATOM 1580 O O . VAL A 1 198 ? -17.365 -14.241 -10.513 1.00 90.31 198 VAL A O 1
ATOM 1583 N N . PHE A 1 199 ? -16.621 -12.131 -10.600 1.00 89.50 199 PHE A N 1
ATOM 1584 C CA . PHE A 1 199 ? -15.635 -12.314 -9.527 1.00 89.50 199 PHE A CA 1
ATOM 1585 C C . PHE A 1 199 ? -16.276 -12.700 -8.191 1.00 89.50 199 PHE A C 1
ATOM 1587 O O . PHE A 1 199 ? -15.783 -13.610 -7.527 1.00 89.50 199 PHE A O 1
ATOM 1594 N N . LEU A 1 200 ? -17.394 -12.073 -7.812 1.00 90.50 200 LEU A N 1
ATOM 1595 C CA . LEU A 1 200 ? -18.139 -12.441 -6.602 1.00 90.50 200 LEU A CA 1
ATOM 1596 C C . LEU A 1 200 ? -18.668 -13.880 -6.666 1.00 90.50 200 LEU A C 1
ATOM 1598 O O . LEU A 1 200 ? -18.585 -14.603 -5.676 1.00 90.50 200 LEU A O 1
ATOM 1602 N N . ILE A 1 201 ? -19.174 -14.310 -7.825 1.00 91.69 201 ILE A N 1
ATOM 1603 C CA . ILE A 1 201 ? -19.654 -15.682 -8.043 1.00 91.69 201 ILE A CA 1
ATOM 1604 C C . ILE A 1 201 ? -18.494 -16.682 -7.959 1.00 91.69 201 ILE A C 1
ATOM 1606 O O . ILE A 1 201 ? -18.620 -17.688 -7.266 1.00 91.69 201 ILE A O 1
ATOM 1610 N N . ILE A 1 202 ? -17.352 -16.398 -8.593 1.00 91.88 202 ILE A N 1
ATOM 1611 C CA . ILE A 1 202 ? -16.147 -17.241 -8.517 1.00 91.88 202 ILE A CA 1
ATOM 1612 C C . ILE A 1 202 ? -15.675 -17.366 -7.061 1.00 91.88 202 ILE A C 1
ATOM 1614 O O . ILE A 1 202 ? -15.491 -18.479 -6.573 1.00 91.88 202 ILE A O 1
ATOM 1618 N N . LEU A 1 203 ? -15.548 -16.251 -6.334 1.00 93.12 203 LEU A N 1
ATOM 1619 C CA . LEU A 1 203 ? -15.151 -16.251 -4.920 1.00 93.12 203 LEU A CA 1
ATOM 1620 C C . LEU A 1 203 ? -16.143 -17.005 -4.021 1.00 93.12 203 LEU A C 1
ATOM 1622 O O . LEU A 1 203 ? -15.720 -17.641 -3.060 1.00 93.12 203 LEU A O 1
ATOM 1626 N N . LEU A 1 204 ? -17.443 -16.967 -4.333 1.00 93.81 204 LEU A N 1
ATOM 1627 C CA . LEU A 1 204 ? -18.465 -17.725 -3.608 1.00 93.81 204 LEU A CA 1
ATOM 1628 C C . LEU A 1 204 ? -18.398 -19.232 -3.914 1.00 93.81 204 LEU A C 1
ATOM 1630 O O . LEU A 1 204 ? -18.563 -20.035 -3.000 1.00 93.81 204 LEU A O 1
ATOM 1634 N N . ILE A 1 205 ? -18.123 -19.623 -5.164 1.00 95.38 205 ILE A N 1
ATOM 1635 C CA . ILE A 1 205 ? -17.946 -21.029 -5.575 1.00 95.38 205 ILE A CA 1
ATOM 1636 C C . ILE A 1 205 ? -16.710 -21.646 -4.908 1.00 95.38 205 ILE A C 1
ATOM 1638 O O . ILE A 1 205 ? -16.778 -22.769 -4.416 1.00 95.38 205 ILE A O 1
ATOM 1642 N N . PHE A 1 206 ? -15.599 -20.907 -4.856 1.00 95.62 206 PHE A N 1
ATOM 1643 C CA . PHE A 1 206 ? -14.365 -21.334 -4.188 1.00 95.62 206 PHE A CA 1
ATOM 1644 C C . PHE A 1 206 ? -14.335 -21.013 -2.682 1.00 95.62 206 PHE A C 1
ATOM 1646 O O . PHE A 1 206 ? -13.305 -21.208 -2.036 1.00 95.62 206 PHE A O 1
ATOM 1653 N N . SER A 1 207 ? -15.444 -20.536 -2.105 1.00 96.31 207 SER A N 1
ATOM 1654 C CA . SER A 1 207 ? -15.529 -20.229 -0.676 1.00 96.31 207 SER A CA 1
ATOM 1655 C C . SER A 1 207 ? -15.411 -21.499 0.165 1.00 96.31 207 SER A C 1
ATOM 1657 O O . SER A 1 207 ? -16.053 -22.509 -0.123 1.00 96.31 207 SER A O 1
ATOM 1659 N N . ALA A 1 208 ? -14.654 -21.443 1.261 1.00 94.44 208 ALA A N 1
ATOM 1660 C CA . ALA A 1 208 ? -14.544 -22.563 2.195 1.00 94.44 208 ALA A CA 1
ATOM 1661 C C . ALA A 1 208 ? -15.900 -22.916 2.841 1.00 94.44 208 ALA A C 1
ATOM 1663 O O . ALA A 1 208 ? -16.189 -24.085 3.107 1.00 94.44 208 ALA A O 1
ATOM 1664 N N . HIS A 1 209 ? -16.743 -21.906 3.093 1.00 94.06 209 HIS A N 1
ATOM 1665 C CA . HIS A 1 209 ? -18.015 -22.044 3.807 1.00 94.06 209 HIS A CA 1
ATOM 1666 C C . HIS A 1 209 ? -19.105 -21.114 3.226 1.00 94.06 209 HIS A C 1
ATOM 1668 O O . HIS A 1 209 ? -19.567 -20.207 3.924 1.00 94.06 209 HIS A O 1
ATOM 1674 N N . PRO A 1 210 ? -19.575 -21.333 1.980 1.00 91.81 210 PRO A N 1
ATOM 1675 C CA . PRO A 1 210 ? -20.459 -20.399 1.266 1.00 91.81 210 PRO A CA 1
ATOM 1676 C C . PRO A 1 210 ? -21.797 -20.135 1.978 1.00 91.81 210 PRO A C 1
ATOM 1678 O O . PRO A 1 210 ? -22.372 -19.058 1.850 1.00 91.81 210 PRO A O 1
ATOM 1681 N N . THR A 1 211 ? -22.282 -21.082 2.787 1.00 91.56 211 THR A N 1
ATOM 1682 C CA . THR A 1 211 ? -23.509 -20.936 3.592 1.00 91.56 211 THR A CA 1
ATOM 1683 C C . THR A 1 211 ? -23.328 -20.108 4.869 1.00 91.56 211 THR A C 1
ATOM 1685 O O . THR A 1 211 ? -24.322 -19.720 5.479 1.00 91.56 211 THR A O 1
ATOM 1688 N N . LYS A 1 212 ? -22.085 -19.826 5.284 1.00 93.06 212 LYS A N 1
ATOM 1689 C CA . LYS A 1 212 ? -21.742 -19.047 6.488 1.00 93.06 212 LYS A CA 1
ATOM 1690 C C . LYS A 1 212 ? -21.193 -17.649 6.167 1.00 93.06 212 LYS A C 1
ATOM 1692 O O . LYS A 1 212 ? -20.703 -16.966 7.062 1.00 93.06 212 LYS A O 1
ATOM 1697 N N . VAL A 1 213 ? -21.270 -17.207 4.908 1.00 93.75 213 VAL A N 1
ATOM 1698 C CA . VAL A 1 213 ? -20.831 -15.867 4.484 1.00 93.75 213 VAL A CA 1
ATOM 1699 C C . VAL A 1 213 ? -21.618 -14.793 5.238 1.00 93.75 213 VAL A C 1
ATOM 1701 O O . VAL A 1 213 ? -22.826 -14.633 5.056 1.00 93.75 213 VAL A O 1
ATOM 1704 N N . ASN A 1 214 ? -20.923 -14.009 6.065 1.00 91.62 214 ASN A N 1
ATOM 1705 C CA . ASN A 1 214 ? -21.496 -12.804 6.647 1.00 91.62 214 ASN A CA 1
ATOM 1706 C C . ASN A 1 214 ? -21.467 -11.686 5.598 1.00 91.62 214 ASN A C 1
ATOM 1708 O O . ASN A 1 214 ? -20.419 -11.117 5.298 1.00 91.62 214 ASN A O 1
ATOM 1712 N N . TRP A 1 215 ? -22.631 -11.348 5.049 1.00 91.25 215 TRP A N 1
ATOM 1713 C CA . TRP A 1 215 ? -22.748 -10.352 3.983 1.00 91.25 215 TRP A CA 1
ATOM 1714 C C . TRP A 1 215 ? -22.446 -8.914 4.420 1.00 91.25 215 TRP A C 1
ATOM 1716 O O . TRP A 1 215 ? -22.208 -8.070 3.558 1.00 91.25 215 TRP A O 1
ATOM 1726 N N . ARG A 1 216 ? -22.401 -8.611 5.728 1.00 89.81 216 ARG A N 1
ATOM 1727 C CA . ARG A 1 216 ? -22.080 -7.259 6.219 1.00 89.81 216 ARG A CA 1
ATOM 1728 C C . ARG A 1 216 ? -20.658 -6.805 5.844 1.00 89.81 216 ARG A C 1
ATOM 1730 O O . ARG A 1 216 ? -20.566 -5.758 5.206 1.00 89.81 216 ARG A O 1
ATOM 1737 N N . PRO A 1 217 ? -19.566 -7.522 6.185 1.00 91.56 217 PRO A N 1
ATOM 1738 C CA . PRO A 1 217 ? -18.224 -7.143 5.744 1.00 91.56 217 PRO A CA 1
ATOM 1739 C C . PRO A 1 217 ? -18.060 -7.227 4.222 1.00 91.56 217 PRO A C 1
ATOM 1741 O O . PRO A 1 217 ? -17.418 -6.357 3.644 1.00 91.56 217 PRO A O 1
ATOM 1744 N N . VAL A 1 218 ? -18.686 -8.205 3.552 1.00 93.12 218 VAL A N 1
ATOM 1745 C CA . VAL A 1 218 ? -18.590 -8.348 2.088 1.00 93.12 218 VAL A CA 1
ATOM 1746 C C . VAL A 1 218 ? -19.200 -7.133 1.379 1.00 93.12 218 VAL A C 1
ATOM 1748 O O . VAL A 1 218 ? -18.490 -6.373 0.724 1.00 93.12 218 VAL A O 1
ATOM 1751 N N . LEU A 1 219 ? -20.501 -6.881 1.557 1.00 90.50 219 LEU A N 1
ATOM 1752 C CA . LEU A 1 219 ? -21.176 -5.744 0.919 1.00 90.50 219 LEU A CA 1
ATOM 1753 C C . LEU A 1 219 ? -20.661 -4.402 1.451 1.00 90.50 219 LEU A C 1
ATOM 1755 O O . LEU A 1 219 ? -20.557 -3.443 0.688 1.00 90.50 219 LEU A O 1
ATOM 1759 N N . GLY A 1 220 ? -20.307 -4.328 2.737 1.00 90.19 220 GLY A N 1
ATOM 1760 C CA . GLY A 1 220 ? -19.730 -3.138 3.354 1.00 90.19 220 GLY A CA 1
ATOM 1761 C C . GLY A 1 220 ? -18.389 -2.743 2.738 1.00 90.19 220 GLY A C 1
ATOM 1762 O O . GLY A 1 220 ? -18.179 -1.560 2.484 1.00 90.19 220 GLY A O 1
ATOM 1763 N N . GLY A 1 221 ? -17.510 -3.705 2.443 1.00 92.50 221 GLY A N 1
ATOM 1764 C CA . GLY A 1 221 ? -16.183 -3.424 1.892 1.00 92.50 221 GLY A CA 1
ATOM 1765 C C . GLY A 1 221 ? -16.229 -2.983 0.438 1.00 92.50 221 GLY A C 1
ATOM 1766 O O . GLY A 1 221 ? -15.628 -1.962 0.111 1.00 92.50 221 GLY A O 1
ATOM 1767 N N . PHE A 1 222 ? -17.037 -3.641 -0.401 1.00 90.88 222 PHE A N 1
ATOM 1768 C CA . PHE A 1 222 ? -17.298 -3.146 -1.758 1.00 90.88 222 PHE A CA 1
ATOM 1769 C C . PHE A 1 222 ? -17.983 -1.772 -1.737 1.00 90.88 222 PHE A C 1
ATOM 1771 O O . PHE A 1 222 ? -17.579 -0.874 -2.472 1.00 90.88 222 PHE A O 1
ATOM 1778 N N . THR A 1 223 ? -18.959 -1.550 -0.848 1.00 89.56 223 THR A N 1
ATOM 1779 C CA . THR A 1 223 ? -19.605 -0.231 -0.706 1.00 89.56 223 THR A CA 1
ATOM 1780 C C . THR A 1 223 ? -18.599 0.848 -0.311 1.00 89.56 223 THR A C 1
ATOM 1782 O O . THR A 1 223 ? -18.617 1.934 -0.886 1.00 89.56 223 THR A O 1
ATOM 1785 N N . LEU A 1 224 ? -17.690 0.559 0.625 1.00 90.25 224 LEU A N 1
ATOM 1786 C CA . LEU A 1 224 ? -16.673 1.509 1.068 1.00 90.25 224 LEU A CA 1
ATOM 1787 C C . LEU A 1 224 ? -15.610 1.761 -0.019 1.00 90.25 224 LEU A C 1
ATOM 1789 O O . LEU A 1 224 ? -15.215 2.907 -0.225 1.00 90.25 224 LEU A O 1
ATOM 1793 N N . GLN A 1 225 ? -15.213 0.727 -0.767 1.00 92.62 225 GLN A N 1
ATOM 1794 C CA . GLN A 1 225 ? -14.329 0.836 -1.932 1.00 92.62 225 GLN A CA 1
ATOM 1795 C C . GLN A 1 225 ? -14.933 1.745 -3.013 1.00 92.62 225 GLN A C 1
ATOM 1797 O O . GLN A 1 225 ? -14.269 2.679 -3.462 1.00 92.62 225 GLN A O 1
ATOM 1802 N N . PHE A 1 226 ? -16.191 1.522 -3.410 1.00 88.25 226 PHE A N 1
ATOM 1803 C CA . PHE A 1 226 ? -16.884 2.379 -4.380 1.00 88.25 226 PHE A CA 1
ATOM 1804 C C . PHE A 1 226 ? -17.127 3.794 -3.855 1.00 88.25 226 PHE A C 1
ATOM 1806 O O . PHE A 1 226 ? -17.035 4.747 -4.626 1.00 88.25 226 PHE A O 1
ATOM 1813 N N . PHE A 1 227 ? -17.424 3.952 -2.563 1.00 88.50 227 PHE A N 1
ATOM 1814 C CA . PHE A 1 227 ? -17.564 5.267 -1.943 1.00 88.50 227 PHE A CA 1
ATOM 1815 C C . PHE A 1 227 ? -16.257 6.060 -2.057 1.00 88.50 227 PHE A C 1
ATOM 1817 O O . PHE A 1 227 ? -16.277 7.190 -2.545 1.00 88.50 227 PHE A O 1
ATOM 1824 N N . PHE A 1 228 ? -15.115 5.457 -1.707 1.00 88.75 228 PHE A N 1
ATOM 1825 C CA . PHE A 1 228 ? -13.808 6.082 -1.917 1.00 88.75 228 PHE A CA 1
ATOM 1826 C C . PHE A 1 228 ? -13.525 6.335 -3.404 1.00 88.75 228 PHE A C 1
ATOM 1828 O O . PHE A 1 228 ? -13.125 7.441 -3.750 1.00 88.75 228 PHE A O 1
ATOM 1835 N N . ALA A 1 229 ? -13.822 5.390 -4.302 1.00 88.88 229 ALA A N 1
ATOM 1836 C CA . ALA A 1 229 ? -13.670 5.594 -5.745 1.00 88.88 229 ALA A CA 1
ATOM 1837 C C . ALA A 1 229 ? -14.481 6.800 -6.258 1.00 88.88 229 ALA A C 1
ATOM 1839 O O . ALA A 1 229 ? -13.976 7.611 -7.030 1.00 88.88 229 ALA A O 1
ATOM 1840 N N . ALA A 1 230 ? -15.729 6.959 -5.813 1.00 87.50 230 ALA A N 1
ATOM 1841 C CA . ALA A 1 230 ? -16.586 8.071 -6.209 1.00 87.50 230 ALA A CA 1
ATOM 1842 C C . ALA A 1 230 ? -16.101 9.412 -5.636 1.00 87.50 230 ALA A C 1
ATOM 1844 O O . ALA A 1 230 ? -16.033 10.400 -6.368 1.00 87.50 230 ALA A O 1
ATOM 1845 N N . VAL A 1 231 ? -15.731 9.438 -4.351 1.00 87.81 231 VAL A N 1
ATOM 1846 C CA . VAL A 1 231 ? -15.209 10.633 -3.671 1.00 87.81 231 VAL A CA 1
ATOM 1847 C C . VAL A 1 231 ? -13.866 11.070 -4.252 1.00 87.81 231 VAL A C 1
ATOM 1849 O O . VAL A 1 231 ? -13.629 12.268 -4.343 1.00 87.81 231 VAL A O 1
ATOM 1852 N N . ILE A 1 232 ? -13.001 10.138 -4.655 1.00 88.94 232 ILE A N 1
ATOM 1853 C CA . ILE A 1 232 ? -11.642 10.460 -5.102 1.00 88.94 232 ILE A CA 1
ATOM 1854 C C . ILE A 1 232 ? -11.553 10.639 -6.625 1.00 88.94 232 ILE A C 1
ATOM 1856 O O . ILE A 1 232 ? -10.913 11.577 -7.081 1.00 88.94 232 ILE A O 1
ATOM 1860 N N . LEU A 1 233 ? -12.190 9.781 -7.431 1.00 86.81 233 LEU A N 1
ATOM 1861 C CA . LEU A 1 233 ? -12.030 9.794 -8.895 1.00 86.81 233 LEU A CA 1
ATOM 1862 C C . LEU A 1 233 ? -13.149 10.541 -9.639 1.00 86.81 233 LEU A C 1
ATOM 1864 O O . LEU A 1 233 ? -12.907 11.062 -10.724 1.00 86.81 233 LEU A O 1
ATOM 1868 N N . LYS A 1 234 ? -14.379 10.582 -9.100 1.00 85.69 234 LYS A N 1
ATOM 1869 C CA . LYS A 1 234 ? -15.546 11.185 -9.787 1.00 85.69 234 LYS A CA 1
ATOM 1870 C C . LYS A 1 234 ? -15.883 12.594 -9.284 1.00 85.69 234 LYS A C 1
ATOM 1872 O O . LYS A 1 234 ? -16.466 13.377 -10.032 1.00 85.69 234 LYS A O 1
ATOM 1877 N N . TRP A 1 235 ? -15.524 12.940 -8.047 1.00 89.12 235 TRP A N 1
ATOM 1878 C CA . TRP A 1 235 ? -15.696 14.289 -7.502 1.00 89.12 235 TRP A CA 1
ATOM 1879 C C . TRP A 1 235 ? -14.451 15.148 -7.759 1.00 89.12 235 TRP A C 1
ATOM 1881 O O . TRP A 1 235 ? -13.351 14.803 -7.334 1.00 89.12 235 TRP A O 1
ATOM 1891 N N . SER A 1 236 ? -14.627 16.290 -8.429 1.00 87.88 236 SER A N 1
ATOM 1892 C CA . SER A 1 236 ? -13.526 17.152 -8.892 1.00 87.88 236 SER A CA 1
ATOM 1893 C C . SER A 1 236 ? -12.584 17.612 -7.777 1.00 87.88 236 SER A C 1
ATOM 1895 O O . SER A 1 236 ? -11.370 17.600 -7.960 1.00 87.88 236 SER A O 1
ATOM 1897 N N . VAL A 1 237 ? -13.126 17.975 -6.612 1.00 88.25 237 VAL A N 1
ATOM 1898 C CA . VAL A 1 237 ? -12.330 18.409 -5.451 1.00 88.25 237 VAL A CA 1
ATOM 1899 C C . VAL A 1 237 ? -11.518 17.245 -4.875 1.00 88.25 237 VAL A C 1
ATOM 1901 O O . VAL A 1 237 ? -10.350 17.419 -4.541 1.00 88.25 237 VAL A O 1
ATOM 1904 N N . GLY A 1 238 ? -12.102 16.045 -4.795 1.00 87.19 238 GLY A N 1
ATOM 1905 C CA . GLY A 1 238 ? -11.396 14.853 -4.322 1.00 87.19 238 GLY A CA 1
ATOM 1906 C C . GLY A 1 238 ? -10.265 14.428 -5.257 1.00 87.19 238 GLY A C 1
ATOM 1907 O O . GLY A 1 238 ? -9.172 14.116 -4.780 1.00 87.19 238 GLY A O 1
ATOM 1908 N N . PHE A 1 239 ? -10.487 14.523 -6.571 1.00 89.50 239 PHE A N 1
ATOM 1909 C CA . PHE A 1 239 ? -9.452 14.264 -7.572 1.00 89.50 239 PHE A CA 1
ATOM 1910 C C . PHE A 1 239 ? -8.291 15.254 -7.436 1.00 89.50 239 PHE A C 1
ATOM 1912 O O . PHE A 1 239 ? -7.145 14.833 -7.319 1.00 89.50 239 PHE A O 1
ATOM 1919 N N . GLN A 1 240 ? -8.580 16.557 -7.332 1.00 88.38 240 GLN A N 1
ATOM 1920 C CA . GLN A 1 240 ? -7.560 17.595 -7.122 1.00 88.38 240 GLN A CA 1
ATOM 1921 C C . GLN A 1 240 ? -6.757 17.391 -5.826 1.00 88.38 240 GLN A C 1
ATOM 1923 O O . GLN A 1 240 ? -5.552 17.639 -5.808 1.00 88.38 240 GLN A O 1
ATOM 1928 N N . ILE A 1 241 ? -7.388 16.910 -4.747 1.00 87.06 241 ILE A N 1
ATOM 1929 C CA . ILE A 1 241 ? -6.687 16.569 -3.498 1.00 87.06 241 ILE A CA 1
ATOM 1930 C C . ILE A 1 241 ? -5.704 15.412 -3.725 1.00 87.06 241 ILE A C 1
ATOM 1932 O O . ILE A 1 241 ? -4.557 15.502 -3.288 1.00 87.06 241 ILE A O 1
ATOM 1936 N N . PHE A 1 242 ? -6.111 14.342 -4.413 1.00 87.31 242 PHE A N 1
ATOM 1937 C CA . PHE A 1 242 ? -5.231 13.194 -4.669 1.00 87.31 242 PHE A CA 1
ATOM 1938 C C . PHE A 1 242 ? -4.162 13.472 -5.732 1.00 87.31 242 PHE A C 1
ATOM 1940 O O . PHE A 1 242 ? -3.044 12.985 -5.593 1.00 87.31 242 PHE A O 1
ATOM 1947 N N . GLU A 1 243 ? -4.446 14.314 -6.725 1.00 89.62 243 GLU A N 1
ATOM 1948 C CA . GLU A 1 243 ? -3.463 14.845 -7.675 1.00 89.62 243 GLU A CA 1
ATOM 1949 C C . GLU A 1 243 ? -2.404 15.698 -6.952 1.00 89.62 243 GLU A C 1
ATOM 1951 O O . GLU A 1 243 ? -1.200 15.524 -7.156 1.00 89.62 243 GLU A O 1
ATOM 1956 N N . PHE A 1 244 ? -2.833 16.581 -6.041 1.00 87.56 244 PHE A N 1
ATOM 1957 C CA . PHE A 1 244 ? -1.926 17.356 -5.196 1.00 87.56 244 PHE A CA 1
ATOM 1958 C C . PHE A 1 244 ? -1.070 16.448 -4.301 1.00 87.56 244 PHE A C 1
ATOM 1960 O O . PHE A 1 244 ? 0.149 16.616 -4.265 1.00 87.56 244 PHE A O 1
ATOM 1967 N N . LEU A 1 245 ? -1.675 15.467 -3.619 1.00 86.94 245 LEU A N 1
ATOM 1968 C CA . LEU A 1 245 ? -0.951 14.493 -2.795 1.00 86.94 245 LEU A CA 1
ATOM 1969 C C . LEU A 1 245 ? 0.039 13.668 -3.627 1.00 86.94 245 LEU A C 1
ATOM 1971 O O . LEU A 1 245 ? 1.182 13.509 -3.207 1.00 86.94 245 LEU A O 1
ATOM 1975 N N . GLY A 1 246 ? -0.353 13.213 -4.820 1.00 88.06 246 GLY A N 1
ATOM 1976 C CA . GLY A 1 246 ? 0.520 12.511 -5.762 1.00 88.06 246 GLY A CA 1
ATOM 1977 C C . GLY A 1 246 ? 1.737 13.351 -6.151 1.00 88.06 246 GLY A C 1
ATOM 1978 O O . GLY A 1 246 ? 2.868 12.877 -6.048 1.00 88.06 246 GLY A O 1
ATOM 1979 N N . LYS A 1 247 ? 1.531 14.633 -6.477 1.00 88.88 247 LYS A N 1
ATOM 1980 C CA . LYS A 1 247 ? 2.611 15.600 -6.742 1.00 88.88 247 LYS A CA 1
ATOM 1981 C C . LYS A 1 247 ? 3.505 15.843 -5.521 1.00 88.88 247 LYS A C 1
ATOM 1983 O O . LYS A 1 247 ? 4.722 15.948 -5.681 1.00 88.88 247 LYS A O 1
ATOM 1988 N N . GLN A 1 248 ? 2.951 15.907 -4.305 1.00 88.88 248 GLN A N 1
ATOM 1989 C CA . GLN A 1 248 ? 3.760 16.032 -3.082 1.00 88.88 248 GLN A CA 1
ATOM 1990 C C . GLN A 1 248 ? 4.595 14.777 -2.816 1.00 88.88 248 GLN A C 1
ATOM 1992 O O . GLN A 1 248 ? 5.778 14.906 -2.514 1.00 88.88 248 GLN A O 1
ATOM 1997 N N . VAL A 1 249 ? 4.025 13.578 -2.987 1.00 87.50 249 VAL A N 1
ATOM 1998 C CA . VAL A 1 249 ? 4.775 12.317 -2.894 1.00 87.50 249 VAL A CA 1
ATOM 1999 C C . VAL A 1 249 ? 5.881 12.301 -3.944 1.00 87.50 249 VAL A C 1
ATOM 2001 O O . VAL A 1 249 ? 7.036 12.137 -3.581 1.00 87.50 249 VAL A O 1
ATOM 2004 N N . GLN A 1 250 ? 5.583 12.577 -5.215 1.00 88.94 250 GLN A N 1
ATOM 2005 C CA . GLN A 1 250 ? 6.595 12.622 -6.275 1.00 88.94 250 GLN A CA 1
ATOM 2006 C C . GLN A 1 250 ? 7.732 13.612 -5.955 1.00 88.94 250 GLN A C 1
ATOM 2008 O O . GLN A 1 250 ? 8.900 13.249 -6.064 1.00 88.94 250 GLN A O 1
ATOM 2013 N N . THR A 1 251 ? 7.406 14.823 -5.486 1.00 89.56 251 THR A N 1
ATOM 2014 C CA . THR A 1 251 ? 8.395 15.834 -5.057 1.00 89.56 251 THR A CA 1
ATOM 2015 C C . THR A 1 251 ? 9.243 15.337 -3.885 1.00 89.56 251 THR A C 1
ATOM 2017 O O . THR A 1 251 ? 10.457 15.518 -3.879 1.00 89.56 251 THR A O 1
ATOM 2020 N N . PHE A 1 252 ? 8.620 14.677 -2.907 1.00 88.31 252 PHE A N 1
ATOM 2021 C CA . PHE A 1 252 ? 9.311 14.078 -1.771 1.00 88.31 252 PHE A CA 1
ATOM 2022 C C . PHE A 1 252 ? 10.298 12.986 -2.217 1.00 88.31 252 PHE A C 1
ATOM 2024 O O . PHE A 1 252 ? 11.443 12.983 -1.771 1.00 88.31 252 PHE A O 1
ATOM 2031 N N . LEU A 1 253 ? 9.908 12.115 -3.154 1.00 87.88 253 LEU A N 1
ATOM 2032 C CA . LEU A 1 253 ? 10.794 11.075 -3.690 1.00 87.88 253 LEU A CA 1
ATOM 2033 C C . LEU A 1 253 ? 11.986 11.656 -4.467 1.00 87.88 253 LEU A C 1
ATOM 2035 O O . LEU A 1 253 ? 13.066 11.070 -4.414 1.00 87.88 253 LEU A O 1
ATOM 2039 N N . MET A 1 254 ? 11.845 12.819 -5.119 1.00 89.00 254 MET A N 1
ATOM 2040 C CA . MET A 1 254 ? 12.967 13.500 -5.791 1.00 89.00 254 MET A CA 1
ATOM 2041 C C . MET A 1 254 ? 14.081 13.935 -4.824 1.00 89.00 254 MET A C 1
ATOM 2043 O O . MET A 1 254 ? 15.215 14.110 -5.260 1.00 89.00 254 MET A O 1
ATOM 2047 N N . PHE A 1 255 ? 13.832 14.062 -3.514 1.00 91.44 255 PHE A N 1
ATOM 2048 C CA . PHE A 1 255 ? 14.918 14.324 -2.557 1.00 91.44 255 PHE A CA 1
ATOM 2049 C C . PHE A 1 255 ? 15.924 13.163 -2.471 1.00 91.44 255 PHE A C 1
ATOM 2051 O O . PHE A 1 255 ? 17.099 13.394 -2.178 1.00 91.44 255 PHE A O 1
ATOM 2058 N N . THR A 1 256 ? 15.507 11.941 -2.825 1.00 91.94 256 THR A N 1
ATOM 2059 C CA . THR A 1 256 ? 16.399 10.777 -2.966 1.00 91.94 256 THR A CA 1
ATOM 2060 C C . THR A 1 256 ? 17.505 11.026 -3.992 1.00 91.94 256 THR A C 1
ATOM 2062 O O . THR A 1 256 ? 18.626 10.558 -3.791 1.00 91.94 256 THR A O 1
ATOM 2065 N N . ASP A 1 257 ? 17.238 11.793 -5.059 1.00 90.88 257 ASP A N 1
ATOM 2066 C CA . ASP A 1 257 ? 18.224 12.069 -6.113 1.00 90.88 257 ASP A CA 1
ATOM 2067 C C . ASP A 1 257 ? 19.492 12.723 -5.528 1.00 90.88 257 ASP A C 1
ATOM 2069 O O . ASP A 1 257 ? 20.587 12.447 -6.003 1.00 90.88 257 ASP A O 1
ATOM 2073 N N . LYS A 1 258 ? 19.387 13.508 -4.440 1.00 93.69 258 LYS A N 1
ATOM 2074 C CA . LYS A 1 258 ? 20.549 14.132 -3.776 1.00 93.69 258 LYS A CA 1
ATOM 2075 C C . LYS A 1 258 ? 21.381 13.162 -2.938 1.00 93.69 258 LYS A C 1
ATOM 2077 O O . LYS A 1 258 ? 22.606 13.231 -2.978 1.00 93.69 258 LYS A O 1
ATOM 2082 N N . GLY A 1 259 ? 20.744 12.242 -2.211 1.00 92.44 259 GLY A N 1
ATOM 2083 C CA . GLY A 1 259 ? 21.465 11.168 -1.513 1.00 92.44 259 GLY A CA 1
ATOM 2084 C C . GLY A 1 259 ? 22.123 10.198 -2.499 1.00 92.44 259 GLY A C 1
ATOM 2085 O O . GLY A 1 259 ? 23.248 9.751 -2.297 1.00 92.44 259 GLY A O 1
ATOM 2086 N N . THR A 1 260 ? 21.443 9.943 -3.612 1.00 92.56 260 THR A N 1
ATOM 2087 C CA . THR A 1 260 ? 21.904 9.079 -4.701 1.00 92.56 260 THR A CA 1
ATOM 2088 C C . THR A 1 260 ? 23.093 9.682 -5.450 1.00 92.56 260 THR A C 1
ATOM 2090 O O . THR A 1 260 ? 24.099 9.003 -5.634 1.00 92.56 260 THR A O 1
ATOM 2093 N N . GLU A 1 261 ? 23.018 10.963 -5.823 1.00 94.12 261 GLU A N 1
ATOM 2094 C CA . GLU A 1 261 ? 24.110 11.719 -6.455 1.00 94.12 261 GLU A CA 1
ATOM 2095 C C . GLU A 1 261 ? 25.375 11.739 -5.582 1.00 94.12 261 GLU A C 1
ATOM 2097 O O . GLU A 1 261 ? 26.483 11.672 -6.109 1.00 94.12 261 GLU A O 1
ATOM 2102 N N . PHE A 1 262 ? 25.223 11.778 -4.253 1.00 94.75 262 PHE A N 1
ATOM 2103 C CA . PHE A 1 262 ? 26.343 11.695 -3.313 1.00 94.75 262 PHE A CA 1
ATOM 2104 C C . PHE A 1 262 ? 26.978 10.294 -3.254 1.00 94.75 262 PHE A C 1
ATOM 2106 O O . PHE A 1 262 ? 28.201 10.184 -3.266 1.00 94.75 262 PHE A O 1
ATOM 2113 N N . VAL A 1 263 ? 26.173 9.224 -3.207 1.00 94.38 263 VAL A N 1
ATOM 2114 C CA . VAL A 1 263 ? 26.672 7.840 -3.047 1.00 94.38 263 VAL A CA 1
ATOM 2115 C C . VAL A 1 263 ? 27.195 7.238 -4.357 1.00 94.38 263 VAL A C 1
ATOM 2117 O O . VAL A 1 263 ? 28.220 6.561 -4.352 1.00 94.38 263 VAL A O 1
ATOM 2120 N N . PHE A 1 264 ? 26.507 7.471 -5.478 1.00 92.94 264 PHE A N 1
ATOM 2121 C CA . PHE A 1 264 ? 26.813 6.865 -6.784 1.00 92.94 264 PHE A CA 1
ATOM 2122 C C . PHE A 1 264 ? 27.419 7.855 -7.795 1.00 92.94 264 PHE A C 1
ATOM 2124 O O . PHE A 1 264 ? 27.763 7.472 -8.914 1.00 92.94 264 PHE A O 1
ATOM 2131 N N . GLY A 1 265 ? 27.570 9.128 -7.417 1.00 91.25 265 GLY A N 1
ATOM 2132 C CA . GLY A 1 265 ? 28.067 10.190 -8.289 1.00 91.25 265 GLY A CA 1
ATOM 2133 C C . GLY A 1 265 ? 27.023 10.711 -9.283 1.00 91.25 265 GLY A C 1
ATOM 2134 O O . GLY A 1 265 ? 25.908 10.204 -9.409 1.00 91.25 265 GLY A O 1
ATOM 2135 N N . GLN A 1 266 ? 27.403 11.733 -10.054 1.00 88.88 266 GLN A N 1
ATOM 2136 C CA . GLN A 1 266 ? 26.505 12.438 -10.987 1.00 88.88 266 GLN A CA 1
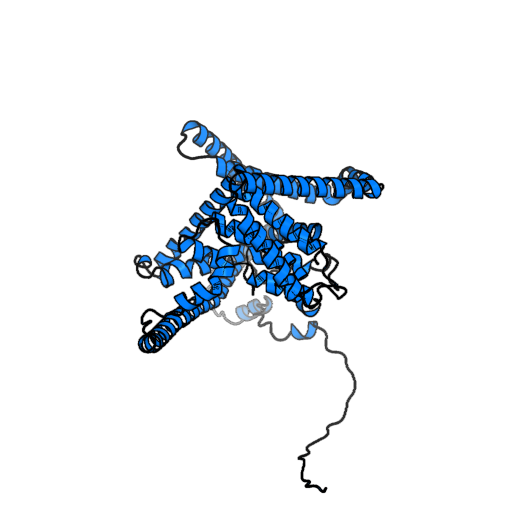ATOM 2137 C C . GLN A 1 266 ? 25.951 11.565 -12.132 1.00 88.88 266 GLN A C 1
ATOM 2139 O O . GLN A 1 266 ? 24.960 11.933 -12.756 1.00 88.88 266 GLN A O 1
ATOM 2144 N N . LYS A 1 267 ? 26.562 10.403 -12.397 1.00 89.44 267 LYS A N 1
ATOM 2145 C CA . LYS A 1 267 ? 26.176 9.452 -13.455 1.00 89.44 267 LYS A CA 1
ATOM 2146 C C . LYS A 1 267 ? 25.139 8.405 -13.020 1.00 89.44 267 LYS A C 1
ATOM 2148 O O . LYS A 1 267 ? 24.837 7.501 -13.792 1.00 89.44 267 LYS A O 1
ATOM 2153 N N . TYR A 1 268 ? 24.544 8.528 -11.830 1.00 87.12 268 TYR A N 1
ATOM 2154 C CA . TYR A 1 268 ? 23.526 7.590 -11.324 1.00 87.12 268 TYR A CA 1
ATOM 2155 C C . TYR A 1 268 ? 22.315 7.390 -12.266 1.00 87.12 268 TYR A C 1
ATOM 2157 O O . TYR A 1 268 ? 21.606 6.387 -12.179 1.00 87.12 268 TYR A O 1
ATOM 2165 N N . THR A 1 269 ? 22.077 8.322 -13.193 1.00 84.44 269 THR A N 1
ATOM 2166 C CA . THR A 1 269 ? 21.036 8.236 -14.226 1.00 84.44 269 THR A CA 1
ATOM 2167 C C . THR A 1 269 ? 21.345 7.241 -15.351 1.00 84.44 269 THR A C 1
ATOM 2169 O O . THR A 1 269 ? 20.413 6.821 -16.031 1.00 84.44 269 THR A O 1
ATOM 2172 N N . GLU A 1 270 ? 22.599 6.809 -15.536 1.00 86.25 270 GLU A N 1
ATOM 2173 C CA . GLU A 1 270 ? 22.980 5.804 -16.548 1.00 86.25 270 GLU A CA 1
ATOM 2174 C C . GLU A 1 270 ? 22.415 4.408 -16.208 1.00 86.25 270 GLU A C 1
ATOM 2176 O O . GLU A 1 270 ? 22.074 3.631 -17.100 1.00 86.25 270 GLU A O 1
ATOM 2181 N N . HIS A 1 271 ? 22.220 4.108 -14.918 1.00 83.56 271 HIS A N 1
ATOM 2182 C CA . HIS A 1 271 ? 21.664 2.842 -14.428 1.00 83.56 271 HIS A CA 1
ATOM 2183 C C . HIS A 1 271 ? 20.334 3.046 -13.690 1.00 83.56 271 HIS A C 1
ATOM 2185 O O . HIS A 1 271 ? 20.196 2.684 -12.520 1.00 83.56 271 HIS A O 1
ATOM 2191 N N . LEU A 1 272 ? 19.338 3.603 -14.393 1.00 81.88 272 LEU A N 1
ATOM 2192 C CA . LEU A 1 272 ? 18.029 4.010 -13.852 1.00 81.88 272 LEU A CA 1
ATOM 2193 C C . LEU A 1 272 ? 17.434 3.046 -12.811 1.00 81.88 272 LEU A C 1
ATOM 2195 O O . LEU A 1 272 ? 17.088 3.478 -11.716 1.00 81.88 272 LEU A O 1
ATOM 2199 N N . PHE A 1 273 ? 17.339 1.744 -13.094 1.00 85.00 273 PHE A N 1
ATOM 2200 C CA . PHE A 1 273 ? 16.745 0.809 -12.134 1.00 85.00 273 PHE A CA 1
ATOM 2201 C C . PHE A 1 273 ? 17.558 0.706 -10.830 1.00 85.00 273 PHE A C 1
ATOM 2203 O O . PHE A 1 273 ? 17.061 1.034 -9.752 1.00 85.00 273 PHE A O 1
ATOM 2210 N N . ALA A 1 274 ? 18.816 0.270 -10.925 1.00 86.56 274 ALA A N 1
ATOM 2211 C CA . ALA A 1 274 ? 19.627 -0.045 -9.753 1.00 86.56 274 ALA A CA 1
ATOM 2212 C C . ALA A 1 274 ? 20.082 1.203 -8.983 1.00 86.56 274 ALA A C 1
ATOM 2214 O O . ALA A 1 274 ? 20.143 1.173 -7.758 1.00 86.56 274 ALA A O 1
ATOM 2215 N N . MET A 1 275 ? 20.389 2.291 -9.695 1.00 87.94 275 MET A N 1
ATOM 2216 C CA . MET A 1 275 ? 20.954 3.503 -9.107 1.00 87.94 275 MET A CA 1
ATOM 2217 C C . MET A 1 275 ? 19.936 4.621 -8.904 1.00 87.94 275 MET A C 1
ATOM 2219 O O . MET A 1 275 ? 20.170 5.423 -8.019 1.00 87.94 275 MET A O 1
ATOM 2223 N N . LYS A 1 276 ? 18.808 4.697 -9.628 1.00 86.50 276 LYS A N 1
ATOM 2224 C CA . LYS A 1 276 ? 17.771 5.717 -9.354 1.00 86.50 276 LYS A CA 1
ATOM 2225 C C . LYS A 1 276 ? 16.561 5.165 -8.600 1.00 86.50 276 LYS A C 1
ATOM 2227 O O . LYS A 1 276 ? 16.074 5.826 -7.693 1.00 86.50 276 LYS A O 1
ATOM 2232 N N . ILE A 1 277 ? 16.073 3.972 -8.938 1.00 88.81 277 ILE A N 1
ATOM 2233 C CA . ILE A 1 277 ? 14.786 3.474 -8.418 1.00 88.81 277 ILE A CA 1
ATOM 2234 C C . ILE A 1 277 ? 14.946 2.720 -7.091 1.00 88.81 277 ILE A C 1
ATOM 2236 O O . ILE A 1 277 ? 14.157 2.928 -6.172 1.00 88.81 277 ILE A O 1
ATOM 2240 N N . LEU A 1 278 ? 15.981 1.890 -6.934 1.00 91.25 278 LEU A N 1
ATOM 2241 C CA . LEU A 1 278 ? 16.210 1.176 -5.670 1.00 91.25 278 LEU A CA 1
ATOM 2242 C C . LEU A 1 278 ? 16.498 2.098 -4.460 1.00 91.25 278 LEU A C 1
ATOM 2244 O O . LEU A 1 278 ? 15.933 1.837 -3.395 1.00 91.25 278 LEU A O 1
ATOM 2248 N N . PRO A 1 279 ? 17.285 3.193 -4.565 1.00 92.31 279 PRO A N 1
ATOM 2249 C CA . PRO A 1 279 ? 17.509 4.097 -3.430 1.00 92.31 279 PRO A CA 1
ATOM 2250 C C . PRO A 1 279 ? 16.246 4.817 -2.941 1.00 92.31 279 PRO A C 1
ATOM 2252 O O . PRO A 1 279 ? 16.150 5.144 -1.759 1.00 92.31 279 PRO A O 1
ATOM 2255 N N . VAL A 1 280 ? 15.250 5.016 -3.813 1.00 91.00 280 VAL A N 1
ATOM 2256 C CA . VAL A 1 280 ? 13.958 5.626 -3.443 1.00 91.00 280 VAL A CA 1
ATOM 2257 C C . VAL A 1 280 ? 13.238 4.767 -2.401 1.00 91.00 280 VAL A C 1
ATOM 2259 O O . VAL A 1 280 ? 12.637 5.298 -1.468 1.00 91.00 280 VAL A O 1
ATOM 2262 N N . VAL A 1 281 ? 13.373 3.441 -2.497 1.00 89.88 281 VAL A N 1
ATOM 2263 C CA . VAL A 1 281 ? 12.840 2.494 -1.510 1.00 89.88 281 VAL A CA 1
ATOM 2264 C C . VAL A 1 281 ? 13.523 2.677 -0.147 1.00 89.88 281 VAL A C 1
ATOM 2266 O O . VAL A 1 281 ? 12.838 2.731 0.871 1.00 89.88 281 VAL A O 1
ATOM 2269 N N . VAL A 1 282 ? 14.853 2.849 -0.126 1.00 92.00 282 VAL A N 1
ATOM 2270 C CA . VAL A 1 282 ? 15.645 3.082 1.102 1.00 92.00 282 VAL A CA 1
ATOM 2271 C C . VAL A 1 282 ? 15.217 4.372 1.801 1.00 92.00 282 VAL A C 1
ATOM 2273 O O . VAL A 1 282 ? 14.952 4.381 3.006 1.00 92.00 282 VAL A O 1
ATOM 2276 N N . PHE A 1 283 ? 15.115 5.464 1.038 1.00 91.94 283 PHE A N 1
ATOM 2277 C CA . PHE A 1 283 ? 14.693 6.763 1.556 1.00 91.94 283 PHE A CA 1
ATOM 2278 C C . PHE A 1 283 ? 13.252 6.728 2.082 1.00 91.94 283 PHE A C 1
ATOM 2280 O O . PHE A 1 283 ? 12.972 7.254 3.162 1.00 91.94 283 PHE A O 1
ATOM 2287 N N . PHE A 1 284 ? 12.349 6.048 1.372 1.00 88.62 284 PHE A N 1
ATOM 2288 C CA . PHE A 1 284 ? 10.968 5.895 1.812 1.00 88.62 284 PHE A CA 1
ATOM 2289 C C . PHE A 1 284 ? 10.862 5.067 3.102 1.00 88.62 284 PHE A C 1
ATOM 2291 O O . PHE A 1 284 ? 10.210 5.512 4.043 1.00 88.62 284 PHE A O 1
ATOM 2298 N N . SER A 1 285 ? 11.539 3.917 3.206 1.00 88.00 285 SER A N 1
ATOM 2299 C CA . SER A 1 285 ? 11.560 3.107 4.438 1.00 88.00 285 SER A CA 1
ATOM 2300 C C . SER A 1 285 ? 12.115 3.883 5.639 1.00 88.00 285 SER A C 1
ATOM 2302 O O . SER A 1 285 ? 11.514 3.853 6.709 1.00 88.00 285 SER A O 1
ATOM 2304 N N . CYS A 1 286 ? 13.196 4.647 5.453 1.00 91.12 286 CYS A N 1
ATOM 2305 C CA . CYS A 1 286 ? 13.732 5.567 6.461 1.00 91.12 286 CYS A CA 1
ATOM 2306 C C . CYS A 1 286 ? 12.666 6.566 6.958 1.00 91.12 286 CYS A C 1
ATOM 2308 O O . CYS A 1 286 ? 12.425 6.688 8.162 1.00 91.12 286 CYS A O 1
ATOM 2310 N N . ALA A 1 287 ? 11.971 7.237 6.036 1.00 90.06 287 ALA A N 1
ATOM 2311 C CA . ALA A 1 287 ? 10.938 8.208 6.383 1.00 90.06 287 ALA A CA 1
ATOM 2312 C C . ALA A 1 287 ? 9.726 7.570 7.080 1.00 90.06 287 ALA A C 1
ATOM 2314 O O . ALA A 1 287 ? 9.223 8.117 8.061 1.00 90.06 287 ALA A O 1
ATOM 2315 N N . ILE A 1 288 ? 9.277 6.397 6.626 1.00 86.31 288 ILE A N 1
ATOM 2316 C CA . ILE A 1 288 ? 8.184 5.653 7.265 1.00 86.31 288 ILE A CA 1
ATOM 2317 C C . ILE A 1 288 ? 8.544 5.293 8.708 1.00 86.31 288 ILE A C 1
ATOM 2319 O O . ILE A 1 288 ? 7.739 5.550 9.603 1.00 86.31 288 ILE A O 1
ATOM 2323 N N . SER A 1 289 ? 9.755 4.789 8.963 1.00 88.00 289 SER A N 1
ATOM 2324 C CA . SER A 1 289 ? 10.226 4.489 10.321 1.00 88.00 289 SER A CA 1
ATOM 2325 C C . SER A 1 289 ? 10.260 5.732 11.216 1.00 88.00 289 SER A C 1
ATOM 2327 O O . SER A 1 289 ? 9.811 5.670 12.360 1.00 88.00 289 SER A O 1
ATOM 2329 N N . VAL A 1 290 ? 10.664 6.895 10.690 1.00 89.88 290 VAL A N 1
ATOM 2330 C CA . VAL A 1 290 ? 10.545 8.179 11.408 1.00 89.88 290 VAL A CA 1
ATOM 2331 C C . VAL A 1 290 ? 9.084 8.520 11.729 1.00 89.88 290 VAL A C 1
ATOM 2333 O O . VAL A 1 290 ? 8.781 8.898 12.862 1.00 89.88 290 VAL A O 1
ATOM 2336 N N . LEU A 1 291 ? 8.154 8.363 10.781 1.00 87.00 291 LEU A N 1
ATOM 2337 C CA . LEU A 1 291 ? 6.729 8.637 11.009 1.00 87.00 291 LEU A CA 1
ATOM 2338 C C . LEU A 1 291 ? 6.095 7.673 12.035 1.00 87.00 291 LEU A C 1
ATOM 2340 O O . LEU A 1 291 ? 5.218 8.097 12.795 1.00 87.00 291 LEU A O 1
ATOM 2344 N N . TYR A 1 292 ? 6.544 6.414 12.097 1.00 83.06 292 TYR A N 1
ATOM 2345 C CA . TYR A 1 292 ? 6.170 5.465 13.153 1.00 83.06 292 TYR A CA 1
ATOM 2346 C C . TYR A 1 292 ? 6.757 5.855 14.512 1.00 83.06 292 TYR A C 1
ATOM 2348 O O . TYR A 1 292 ? 6.020 5.905 15.497 1.00 83.06 292 TYR A O 1
ATOM 2356 N N . TYR A 1 293 ? 8.043 6.204 14.583 1.00 85.62 293 TYR A N 1
ATOM 2357 C CA . TYR A 1 293 ? 8.673 6.641 15.830 1.00 85.62 293 TYR A CA 1
ATOM 2358 C C . TYR A 1 293 ? 8.017 7.913 16.398 1.00 85.62 293 TYR A C 1
ATOM 2360 O O . TYR A 1 293 ? 7.818 8.039 17.610 1.00 85.62 293 TYR A O 1
ATOM 2368 N N . VAL A 1 294 ? 7.624 8.860 15.540 1.00 83.06 294 VAL A N 1
ATOM 2369 C CA . VAL A 1 294 ? 6.909 10.086 15.942 1.00 83.06 294 VAL A CA 1
ATOM 2370 C C . VAL A 1 294 ? 5.472 9.799 16.412 1.00 83.06 294 VAL A C 1
ATOM 2372 O O . VAL A 1 294 ? 4.927 10.572 17.198 1.00 83.06 294 VAL A O 1
ATOM 2375 N N . GLY A 1 295 ? 4.869 8.677 16.004 1.00 79.00 295 GLY A N 1
ATOM 2376 C CA . GLY A 1 295 ? 3.490 8.305 16.347 1.00 79.00 295 GLY A CA 1
ATOM 2377 C C . GLY A 1 295 ? 2.444 8.694 15.292 1.00 79.00 295 GLY A C 1
ATOM 2378 O O . GLY A 1 295 ? 1.246 8.506 15.510 1.00 79.00 295 GLY A O 1
ATOM 2379 N N . ALA A 1 296 ? 2.866 9.263 14.158 1.00 82.75 296 ALA A N 1
ATOM 2380 C CA . ALA A 1 296 ? 1.961 9.781 13.133 1.00 82.75 296 ALA A CA 1
ATOM 2381 C C . ALA A 1 296 ? 1.217 8.652 12.403 1.00 82.75 296 ALA A C 1
ATOM 2383 O O . ALA A 1 296 ? -0.000 8.737 12.216 1.00 82.75 296 ALA A O 1
ATOM 2384 N N . MET A 1 297 ? 1.922 7.569 12.053 1.00 84.25 297 MET A N 1
ATOM 2385 C CA . MET A 1 297 ? 1.309 6.421 11.375 1.00 84.25 297 MET A CA 1
ATOM 2386 C C . MET A 1 297 ? 0.266 5.722 12.241 1.00 84.25 297 MET A C 1
ATOM 2388 O O . MET A 1 297 ? -0.814 5.409 11.753 1.00 84.25 297 MET A O 1
ATOM 2392 N N . GLN A 1 298 ? 0.530 5.544 13.534 1.00 82.50 298 GLN A N 1
ATOM 2393 C CA . GLN A 1 298 ? -0.390 4.890 14.465 1.00 82.50 298 GLN A CA 1
ATOM 2394 C C . GLN A 1 298 ? -1.711 5.666 14.589 1.00 82.50 298 GLN A C 1
ATOM 2396 O O . GLN A 1 298 ? -2.779 5.056 14.654 1.00 82.50 298 GLN A O 1
ATOM 2401 N N . ILE A 1 299 ? -1.667 7.004 14.544 1.00 82.50 299 ILE A N 1
ATOM 2402 C CA . ILE A 1 299 ? -2.875 7.843 14.521 1.00 82.50 299 ILE A CA 1
ATOM 2403 C C . ILE A 1 299 ? -3.657 7.631 13.215 1.00 82.50 299 ILE A C 1
ATOM 2405 O O . ILE A 1 299 ? -4.866 7.404 13.264 1.00 82.50 299 ILE A O 1
ATOM 2409 N N . VAL A 1 300 ? -2.992 7.686 12.056 1.00 86.31 300 VAL A N 1
ATOM 2410 C CA . VAL A 1 300 ? -3.640 7.541 10.738 1.00 86.31 300 VAL A CA 1
ATOM 2411 C C . VAL A 1 300 ? -4.230 6.138 10.561 1.00 86.31 300 VAL A C 1
ATOM 2413 O O . VAL A 1 300 ? -5.429 5.995 10.313 1.00 86.31 300 VAL A O 1
ATOM 2416 N N . ILE A 1 301 ? -3.415 5.102 10.769 1.00 89.06 301 ILE A N 1
ATOM 2417 C CA . ILE A 1 301 ? -3.799 3.690 10.668 1.00 89.06 301 ILE A CA 1
ATOM 2418 C C . ILE A 1 301 ? -4.912 3.374 11.670 1.00 89.06 301 ILE A C 1
ATOM 2420 O O . ILE A 1 301 ? -5.932 2.814 11.280 1.00 89.06 301 ILE A O 1
ATOM 2424 N N . GLY A 1 302 ? -4.791 3.808 12.930 1.00 85.94 302 GLY A N 1
ATOM 2425 C CA . GLY A 1 302 ? -5.820 3.595 13.951 1.00 85.94 302 GLY A CA 1
ATOM 2426 C C . GLY A 1 302 ? -7.170 4.236 13.602 1.00 85.94 302 GLY A C 1
ATOM 2427 O O . GLY A 1 302 ? -8.221 3.658 13.887 1.00 85.94 302 GLY A O 1
ATOM 2428 N N . LYS A 1 303 ? -7.177 5.398 12.931 1.00 86.56 303 LYS A N 1
ATOM 2429 C CA . LYS A 1 303 ? -8.414 6.029 12.441 1.00 86.56 303 LYS A CA 1
ATOM 2430 C C . LYS A 1 303 ? -9.032 5.275 11.266 1.00 86.56 303 LYS A C 1
ATOM 2432 O O . LYS A 1 303 ? -10.240 5.042 11.288 1.00 86.56 303 LYS A O 1
ATOM 2437 N N . ILE A 1 304 ? -8.236 4.859 10.283 1.00 90.44 304 ILE A N 1
ATOM 2438 C CA . ILE A 1 304 ? -8.729 4.094 9.126 1.00 90.44 304 ILE A CA 1
ATOM 2439 C C . ILE A 1 304 ? -9.240 2.713 9.572 1.00 90.44 304 ILE A C 1
ATOM 2441 O O . ILE A 1 304 ? -10.344 2.311 9.203 1.00 90.44 304 ILE A O 1
ATOM 2445 N N . ALA A 1 305 ? -8.506 2.035 10.457 1.00 90.69 305 ALA A N 1
ATOM 2446 C CA . ALA A 1 305 ? -8.901 0.771 11.076 1.00 90.69 305 ALA A CA 1
ATOM 2447 C C . ALA A 1 305 ? -10.224 0.885 11.843 1.00 90.69 305 ALA A C 1
ATOM 2449 O O . ALA A 1 305 ? -11.073 0.000 11.748 1.00 90.69 305 ALA A O 1
ATOM 2450 N N . TRP A 1 306 ? -10.434 1.986 12.574 1.00 87.81 306 TRP A N 1
ATOM 2451 C CA . TRP A 1 306 ? -11.694 2.247 13.270 1.00 87.81 306 TRP A CA 1
ATOM 2452 C C . TRP A 1 306 ? -12.867 2.445 12.297 1.00 87.81 306 TRP A C 1
ATOM 2454 O O . TRP A 1 306 ? -13.925 1.851 12.509 1.00 87.81 306 TRP A O 1
ATOM 2464 N N . ILE A 1 307 ? -12.681 3.201 11.205 1.00 89.06 307 ILE A N 1
ATOM 2465 C CA . ILE A 1 307 ? -13.703 3.371 10.152 1.00 89.06 307 ILE A CA 1
ATOM 2466 C C . ILE A 1 307 ? -14.078 2.008 9.552 1.00 89.06 307 ILE A C 1
ATOM 2468 O O . ILE A 1 307 ? -15.265 1.683 9.449 1.00 89.06 307 ILE A O 1
ATOM 2472 N N . MET A 1 308 ? -13.082 1.187 9.209 1.00 89.88 308 MET A N 1
ATOM 2473 C CA . MET A 1 308 ? -13.299 -0.156 8.664 1.00 89.88 308 MET A CA 1
ATOM 2474 C C . MET A 1 308 ? -14.010 -1.074 9.667 1.00 89.88 308 MET A C 1
ATOM 2476 O O . MET A 1 308 ? -15.060 -1.619 9.341 1.00 89.88 308 MET A O 1
ATOM 2480 N N . ARG A 1 309 ? -13.550 -1.156 10.922 1.00 88.88 309 ARG A N 1
ATOM 2481 C CA . ARG A 1 309 ? -14.200 -1.954 11.979 1.00 88.88 309 ARG A CA 1
ATOM 2482 C C . ARG A 1 309 ? -15.663 -1.564 12.207 1.00 88.88 309 ARG A C 1
ATOM 2484 O O . ARG A 1 309 ? -16.518 -2.438 12.334 1.00 88.88 309 ARG A O 1
ATOM 2491 N N . VAL A 1 310 ? -15.979 -0.268 12.252 1.00 86.06 310 VAL A N 1
ATOM 2492 C CA . VAL A 1 310 ? -17.357 0.208 12.474 1.00 86.06 310 VAL A CA 1
ATOM 2493 C C . VAL A 1 310 ? -18.267 -0.121 11.286 1.00 86.06 310 VAL A C 1
ATOM 2495 O O . VAL A 1 310 ? -19.402 -0.562 11.487 1.00 86.06 310 VAL A O 1
ATOM 2498 N N . THR A 1 311 ? -17.784 0.058 10.056 1.00 87.44 311 THR A N 1
ATOM 2499 C CA . THR A 1 311 ? -18.567 -0.207 8.837 1.00 87.44 311 THR A CA 1
ATOM 2500 C C . THR A 1 311 ? -18.745 -1.712 8.602 1.00 87.44 311 THR A C 1
ATOM 2502 O O . THR A 1 311 ? -19.872 -2.219 8.637 1.00 87.44 311 THR A O 1
ATOM 2505 N N . LEU A 1 312 ? -17.639 -2.444 8.470 1.00 88.75 312 LEU A N 1
ATOM 2506 C CA . LEU A 1 312 ? -17.590 -3.869 8.129 1.00 88.75 312 LEU A CA 1
ATOM 2507 C C . LEU A 1 312 ? -18.065 -4.783 9.268 1.00 88.75 312 LEU A C 1
ATOM 2509 O O . LEU A 1 312 ? -18.650 -5.833 9.010 1.00 88.75 312 LEU A O 1
ATOM 2513 N N . GLY A 1 313 ? -17.837 -4.395 10.527 1.00 86.12 313 GLY A N 1
ATOM 2514 C CA . GLY A 1 313 ? -18.032 -5.276 11.686 1.00 86.12 313 GLY A CA 1
ATOM 2515 C C . GLY A 1 313 ? -16.916 -6.313 11.879 1.00 86.12 313 GLY A C 1
ATOM 2516 O O . GLY A 1 313 ? -17.111 -7.264 12.630 1.00 86.12 313 GLY A O 1
ATOM 2517 N N . THR A 1 314 ? -15.780 -6.129 11.202 1.00 89.56 314 THR A N 1
ATOM 2518 C CA . THR A 1 314 ? -14.536 -6.904 11.336 1.00 89.56 314 THR A CA 1
ATOM 2519 C C . THR A 1 314 ? -13.865 -6.691 12.695 1.00 89.56 314 THR A C 1
ATOM 2521 O O . THR A 1 314 ? -14.157 -5.731 13.418 1.00 89.56 314 THR A O 1
ATOM 2524 N N . THR A 1 315 ? -12.948 -7.579 13.070 1.00 89.44 315 THR A N 1
ATOM 2525 C CA . THR A 1 315 ? -12.255 -7.501 14.364 1.00 89.44 315 THR A CA 1
ATOM 2526 C C . THR A 1 315 ? -11.185 -6.411 14.370 1.00 89.44 315 THR A C 1
ATOM 2528 O O . THR A 1 315 ? -10.824 -5.841 13.334 1.00 89.44 315 THR A O 1
ATOM 2531 N N . ALA A 1 316 ? -10.719 -6.032 15.563 1.00 86.31 316 ALA A N 1
ATOM 2532 C CA . ALA A 1 316 ? -9.791 -4.912 15.698 1.00 86.31 316 ALA A CA 1
ATOM 2533 C C . ALA A 1 316 ? -8.435 -5.210 15.039 1.00 86.31 316 ALA A C 1
ATOM 2535 O O . ALA A 1 316 ? -7.912 -4.348 14.339 1.00 86.31 316 ALA A O 1
ATOM 2536 N N . ALA A 1 317 ? -7.920 -6.434 15.200 1.00 88.44 317 ALA A N 1
ATOM 2537 C CA . ALA A 1 317 ? -6.639 -6.855 14.641 1.00 88.44 317 ALA A CA 1
ATOM 2538 C C . ALA A 1 317 ? -6.651 -6.889 13.101 1.00 88.44 317 ALA A C 1
ATOM 2540 O O . ALA A 1 317 ? -5.821 -6.237 12.469 1.00 88.44 317 ALA A O 1
ATOM 2541 N N . GLU A 1 318 ? -7.622 -7.564 12.475 1.00 91.88 318 GLU A N 1
ATOM 2542 C CA . GLU A 1 318 ? -7.677 -7.640 11.005 1.00 91.88 318 GLU A CA 1
ATOM 2543 C C . GLU A 1 318 ? -7.922 -6.264 10.361 1.00 91.88 318 GLU A C 1
ATOM 2545 O O . GLU A 1 318 ? -7.315 -5.938 9.341 1.00 91.88 318 GLU A O 1
ATOM 2550 N N . SER A 1 319 ? -8.727 -5.404 11.001 1.00 92.50 319 SER A N 1
ATOM 2551 C CA . SER A 1 319 ? -8.967 -4.032 10.529 1.00 92.50 319 SER A CA 1
ATOM 2552 C C . SER A 1 319 ? -7.729 -3.139 10.682 1.00 92.50 319 SER A C 1
ATOM 2554 O O . SER A 1 319 ? -7.492 -2.279 9.834 1.00 92.50 319 SER A O 1
ATOM 2556 N N . LEU A 1 320 ? -6.933 -3.333 11.743 1.00 91.50 320 LEU A N 1
ATOM 2557 C CA . LEU A 1 320 ? -5.676 -2.611 11.959 1.00 91.50 320 LEU A CA 1
ATOM 2558 C C . LEU A 1 320 ? -4.612 -3.035 10.944 1.00 91.50 320 LEU A C 1
ATOM 2560 O O . LEU A 1 320 ? -3.965 -2.177 10.349 1.00 91.50 320 LEU A O 1
ATOM 2564 N N . CYS A 1 321 ? -4.486 -4.337 10.687 1.00 92.44 321 CYS A N 1
ATOM 2565 C CA . CYS A 1 321 ? -3.558 -4.856 9.690 1.00 92.44 321 CYS A CA 1
ATOM 2566 C C . CYS A 1 321 ? -3.944 -4.415 8.268 1.00 92.44 321 CYS A C 1
ATOM 2568 O O . CYS A 1 321 ? -3.098 -3.909 7.535 1.00 92.44 321 CYS A O 1
ATOM 2570 N N . ALA A 1 322 ? -5.227 -4.498 7.894 1.00 94.06 322 ALA A N 1
ATOM 2571 C CA . ALA A 1 322 ? -5.712 -3.996 6.606 1.00 94.06 322 ALA A CA 1
ATOM 2572 C C . ALA A 1 322 ? -5.483 -2.482 6.431 1.00 94.06 322 ALA A C 1
ATOM 2574 O O . ALA A 1 322 ? -5.138 -2.041 5.339 1.00 94.06 322 ALA A O 1
ATOM 2575 N N . ALA A 1 323 ? -5.622 -1.684 7.497 1.00 92.62 323 ALA A N 1
ATOM 2576 C CA . ALA A 1 323 ? -5.307 -0.254 7.460 1.00 92.62 323 ALA A CA 1
ATOM 2577 C C . ALA A 1 323 ? -3.795 0.012 7.362 1.00 92.62 323 ALA A C 1
ATOM 2579 O O . ALA A 1 323 ? -3.381 0.946 6.679 1.00 92.62 323 ALA A O 1
ATOM 2580 N N . GLY A 1 324 ? -2.971 -0.805 8.026 1.00 91.06 324 GLY A N 1
ATOM 2581 C CA . GLY A 1 324 ? -1.512 -0.737 7.935 1.00 91.06 324 GLY A CA 1
ATOM 2582 C C . GLY A 1 324 ? -1.014 -1.041 6.524 1.00 91.06 324 GLY A C 1
ATOM 2583 O O . GLY A 1 324 ? -0.220 -0.275 5.983 1.00 91.06 324 GLY A O 1
ATOM 2584 N N . ASN A 1 325 ? -1.566 -2.083 5.897 1.00 93.38 325 ASN A N 1
ATOM 2585 C CA . ASN A 1 325 ? -1.267 -2.523 4.530 1.00 93.38 325 ASN A CA 1
ATOM 2586 C C . ASN A 1 325 ? -1.462 -1.434 3.447 1.00 93.38 325 ASN A C 1
ATOM 2588 O O . ASN A 1 325 ? -0.952 -1.587 2.342 1.00 93.38 325 ASN A O 1
ATOM 2592 N N . ILE A 1 326 ? -2.149 -0.320 3.735 1.00 92.69 326 ILE A N 1
ATOM 2593 C CA . ILE A 1 326 ? -2.233 0.853 2.837 1.00 92.69 326 ILE A CA 1
ATOM 2594 C C . ILE A 1 326 ? -0.866 1.552 2.685 1.00 92.69 326 ILE A C 1
ATOM 2596 O O . ILE A 1 326 ? -0.584 2.139 1.640 1.00 92.69 326 ILE A O 1
ATOM 2600 N N . PHE A 1 327 ? -0.031 1.513 3.730 1.00 87.81 327 PHE A N 1
ATOM 2601 C CA . PHE A 1 327 ? 1.225 2.266 3.833 1.00 87.81 327 PHE A CA 1
ATOM 2602 C C . PHE A 1 327 ? 2.461 1.366 3.942 1.00 87.81 327 PHE A C 1
ATOM 2604 O O . PHE A 1 327 ? 3.492 1.660 3.335 1.00 87.81 327 PHE A O 1
ATOM 2611 N N . VAL A 1 328 ? 2.367 0.286 4.721 1.00 85.00 328 VAL A N 1
ATOM 2612 C CA . VAL A 1 328 ? 3.449 -0.679 4.973 1.00 85.00 328 VAL A CA 1
ATOM 2613 C C . VAL A 1 328 ? 3.201 -1.997 4.246 1.00 85.00 328 VAL A C 1
ATOM 2615 O O . VAL A 1 328 ? 2.077 -2.295 3.853 1.00 85.00 328 VAL A O 1
ATOM 2618 N N . GLY A 1 329 ? 4.260 -2.771 4.017 1.00 85.88 329 GLY A N 1
ATOM 2619 C CA . GLY A 1 329 ? 4.177 -4.005 3.237 1.00 85.88 329 GLY A CA 1
ATOM 2620 C C . GLY A 1 329 ? 3.536 -5.187 3.966 1.00 85.88 329 GLY A C 1
ATOM 2621 O O . GLY A 1 329 ? 3.430 -5.210 5.191 1.00 85.88 329 GLY A O 1
ATOM 2622 N N . GLN A 1 330 ? 3.223 -6.234 3.198 1.00 89.88 330 GLN A N 1
ATOM 2623 C CA . GLN A 1 330 ? 2.656 -7.509 3.668 1.00 89.88 330 GLN A CA 1
ATOM 2624 C C . GLN A 1 330 ? 3.418 -8.188 4.826 1.00 89.88 330 GLN A C 1
ATOM 2626 O O . GLN A 1 330 ? 2.832 -8.966 5.571 1.00 89.88 330 GLN A O 1
ATOM 2631 N N . THR A 1 331 ? 4.717 -7.911 4.991 1.00 83.69 331 THR A N 1
ATOM 2632 C CA . THR A 1 331 ? 5.558 -8.421 6.092 1.00 83.69 331 THR A CA 1
ATOM 2633 C C . THR A 1 331 ? 5.639 -7.479 7.294 1.00 83.69 331 THR A C 1
ATOM 2635 O O . THR A 1 331 ? 6.058 -7.894 8.367 1.00 83.69 331 THR A O 1
ATOM 2638 N N . GLU A 1 332 ? 5.266 -6.212 7.119 1.00 81.25 332 GLU A N 1
ATOM 2639 C CA . GLU A 1 332 ? 5.382 -5.139 8.112 1.00 81.25 332 GLU A CA 1
ATOM 2640 C C . GLU A 1 332 ? 4.034 -4.869 8.798 1.00 81.25 332 GLU A C 1
ATOM 2642 O O . GLU A 1 332 ? 3.973 -4.720 10.016 1.00 81.25 332 GLU A O 1
ATOM 2647 N N . ALA A 1 333 ? 2.926 -4.876 8.046 1.00 86.56 333 ALA A N 1
ATOM 2648 C CA . ALA A 1 333 ? 1.585 -4.693 8.599 1.00 86.56 333 ALA A CA 1
ATOM 2649 C C . ALA A 1 333 ? 1.185 -5.740 9.665 1.00 86.56 333 ALA A C 1
ATOM 2651 O O . ALA A 1 333 ? 0.492 -5.360 10.612 1.00 86.56 333 ALA A O 1
ATOM 2652 N N . PRO A 1 334 ? 1.597 -7.026 9.589 1.00 86.62 334 PRO A N 1
ATOM 2653 C CA . PRO A 1 334 ? 1.334 -7.994 10.656 1.00 86.62 334 PRO A CA 1
ATOM 2654 C C . PRO A 1 334 ? 2.090 -7.699 11.959 1.00 86.62 334 PRO A C 1
ATOM 2656 O O . PRO A 1 334 ? 1.642 -8.131 13.016 1.00 86.62 334 PRO A O 1
ATOM 2659 N N . ILE A 1 335 ? 3.193 -6.937 11.926 1.00 83.12 335 ILE A N 1
ATOM 2660 C CA . ILE A 1 335 ? 3.946 -6.560 13.138 1.00 83.12 335 ILE A CA 1
ATOM 2661 C C . ILE A 1 335 ? 3.073 -5.685 14.051 1.00 83.12 335 ILE A C 1
ATOM 2663 O O . ILE A 1 335 ? 3.081 -5.862 15.265 1.00 83.12 335 ILE A O 1
ATOM 2667 N N . LEU A 1 336 ? 2.211 -4.839 13.470 1.00 79.25 336 LEU A N 1
ATOM 2668 C CA . LEU A 1 336 ? 1.237 -4.001 14.192 1.00 79.25 336 LEU A CA 1
ATOM 2669 C C . LEU A 1 336 ? 0.246 -4.800 15.057 1.00 79.25 336 LEU A C 1
ATOM 2671 O O . LEU A 1 336 ? -0.414 -4.230 15.923 1.00 79.25 336 LEU A O 1
ATOM 2675 N N . ILE A 1 337 ? 0.107 -6.100 14.787 1.00 85.25 337 ILE A N 1
ATOM 2676 C CA . ILE A 1 337 ? -0.761 -7.037 15.505 1.00 85.25 337 ILE A CA 1
ATOM 2677 C C . ILE A 1 337 ? 0.011 -8.267 16.006 1.00 85.25 337 ILE A C 1
ATOM 2679 O O . ILE A 1 337 ? -0.608 -9.271 16.354 1.00 85.25 337 ILE A O 1
ATOM 2683 N N . GLY A 1 338 ? 1.346 -8.192 16.063 1.00 83.19 338 GLY A N 1
ATOM 2684 C CA . GLY A 1 338 ? 2.246 -9.304 16.387 1.00 83.19 338 GLY A CA 1
ATOM 2685 C C . GLY A 1 338 ? 1.822 -10.136 17.606 1.00 83.19 338 GLY A C 1
ATOM 2686 O O . GLY A 1 338 ? 1.676 -11.352 17.459 1.00 83.19 338 GLY A O 1
ATOM 2687 N N . PRO A 1 339 ? 1.519 -9.518 18.770 1.00 83.19 339 PRO A N 1
ATOM 2688 C CA . PRO A 1 339 ? 1.068 -10.234 19.970 1.00 83.19 339 PRO A CA 1
ATOM 2689 C C . PRO A 1 339 ? -0.233 -11.037 19.796 1.00 83.19 339 PRO A C 1
ATOM 2691 O O . PRO A 1 339 ? -0.498 -11.964 20.557 1.00 83.19 339 PRO A O 1
ATOM 2694 N N . PHE A 1 340 ? -1.051 -10.700 18.796 1.00 83.19 340 PHE A N 1
ATOM 2695 C CA . PHE A 1 340 ? -2.381 -11.274 18.583 1.00 83.19 340 PHE A CA 1
ATOM 2696 C C . PHE A 1 340 ? -2.405 -12.351 17.497 1.00 83.19 340 PHE A C 1
ATOM 2698 O O . PHE A 1 340 ? -3.363 -13.118 17.450 1.00 83.19 340 PHE A O 1
ATOM 2705 N N . LEU A 1 341 ? -1.358 -12.470 16.668 1.00 86.69 341 LEU A N 1
ATOM 2706 C CA . LEU A 1 341 ? -1.297 -13.443 15.565 1.00 86.69 341 LEU A CA 1
ATOM 2707 C C . LEU A 1 341 ? -1.526 -14.892 16.034 1.00 86.69 341 LEU A C 1
ATOM 2709 O O . LEU A 1 341 ? -2.204 -15.654 15.352 1.00 86.69 341 LEU A O 1
ATOM 2713 N N . GLY A 1 342 ? -1.024 -15.264 17.218 1.00 86.00 342 GLY A N 1
ATOM 2714 C CA . GLY A 1 342 ? -1.244 -16.590 17.817 1.00 86.00 342 GLY A CA 1
ATOM 2715 C C . GLY A 1 342 ? -2.643 -16.817 18.413 1.00 86.00 342 GLY A C 1
ATOM 2716 O O . GLY A 1 342 ? -2.970 -17.938 18.799 1.00 86.00 342 GLY A O 1
ATOM 2717 N N . LEU A 1 343 ? -3.470 -15.770 18.507 1.00 87.06 343 LEU A N 1
ATOM 2718 C CA . LEU A 1 343 ? -4.831 -15.804 19.058 1.00 87.06 343 LEU A CA 1
ATOM 2719 C C . LEU A 1 343 ? -5.925 -15.679 17.985 1.00 87.06 343 LEU A C 1
ATOM 2721 O O . LEU A 1 343 ? -7.099 -15.877 18.310 1.00 87.06 343 LEU A O 1
ATOM 2725 N N . MET A 1 344 ? -5.548 -15.342 16.748 1.00 89.81 344 MET A N 1
ATOM 2726 C CA . MET A 1 344 ? -6.460 -15.109 15.626 1.00 89.81 344 MET A CA 1
ATOM 2727 C C . MET A 1 344 ? -7.088 -16.400 15.093 1.00 89.81 344 MET A C 1
ATOM 2729 O O . MET A 1 344 ? -6.465 -17.464 15.081 1.00 89.81 344 MET A O 1
ATOM 2733 N N . THR A 1 345 ? -8.323 -16.295 14.603 1.00 93.94 345 THR A N 1
ATOM 2734 C CA . THR A 1 345 ? -8.982 -17.382 13.865 1.00 93.94 345 THR A CA 1
ATOM 2735 C C . THR A 1 345 ? -8.351 -17.561 12.481 1.00 93.94 345 THR A C 1
ATOM 2737 O O . THR A 1 345 ? -7.642 -16.693 11.960 1.00 93.94 345 THR A O 1
ATOM 2740 N N . LYS A 1 346 ? -8.666 -18.674 11.810 1.00 94.12 346 LYS A N 1
ATOM 2741 C CA . LYS A 1 346 ? -8.228 -18.910 10.422 1.00 94.12 346 LYS A CA 1
ATOM 2742 C C . LYS A 1 346 ? -8.777 -17.871 9.435 1.00 94.12 346 LYS A C 1
ATOM 2744 O O . LYS A 1 346 ? -8.090 -17.540 8.474 1.00 94.12 346 LYS A O 1
ATOM 2749 N N . SER A 1 347 ? -9.978 -17.334 9.673 1.00 94.62 347 SER A N 1
ATOM 2750 C CA . SER A 1 347 ? -10.567 -16.285 8.827 1.00 94.62 347 SER A CA 1
ATOM 2751 C C . SER A 1 347 ? -9.897 -14.929 9.053 1.00 94.62 347 SER A C 1
ATOM 2753 O O . SER A 1 347 ? -9.632 -14.208 8.092 1.00 94.62 347 SER A O 1
ATOM 2755 N N . GLU A 1 348 ? -9.577 -14.588 10.303 1.00 93.88 348 GLU A N 1
ATOM 2756 C CA . GLU A 1 348 ? -8.796 -13.392 10.634 1.00 93.88 348 GLU A CA 1
ATOM 2757 C C . GLU A 1 348 ? -7.381 -13.462 10.031 1.00 93.88 348 GLU A C 1
ATOM 2759 O O . GLU A 1 348 ? -6.921 -12.497 9.418 1.00 93.88 348 GLU A O 1
ATOM 2764 N N . LEU A 1 349 ? -6.707 -14.615 10.117 1.00 94.31 349 LEU A N 1
ATOM 2765 C CA . LEU A 1 349 ? -5.392 -14.812 9.500 1.00 94.31 349 LEU A CA 1
ATOM 2766 C C . LEU A 1 349 ? -5.464 -14.751 7.963 1.0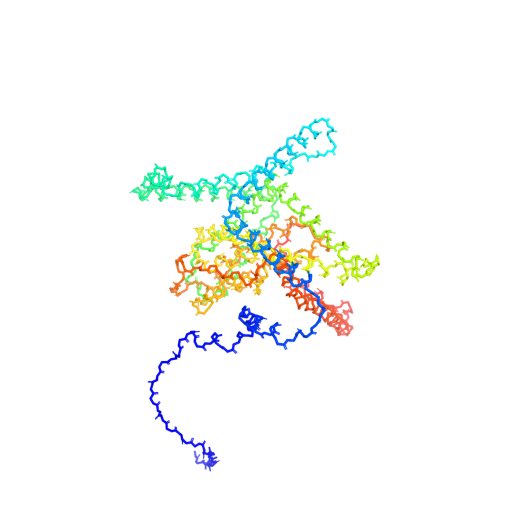0 94.31 349 LEU A C 1
ATOM 2768 O O . LEU A 1 349 ? -4.626 -14.105 7.333 1.00 94.31 349 LEU A O 1
ATOM 2772 N N . ASN A 1 350 ? -6.503 -15.334 7.351 1.00 95.75 350 ASN A N 1
ATOM 2773 C CA . ASN A 1 350 ? -6.750 -15.195 5.914 1.00 95.75 350 ASN A CA 1
ATOM 2774 C C . ASN A 1 350 ? -6.974 -13.726 5.512 1.00 95.75 350 ASN A C 1
ATOM 2776 O O . ASN A 1 350 ? -6.513 -13.305 4.454 1.00 95.75 350 ASN A O 1
ATOM 2780 N N . ALA A 1 351 ? -7.636 -12.920 6.352 1.00 95.25 351 ALA A N 1
ATOM 2781 C CA . ALA A 1 351 ? -7.814 -11.485 6.124 1.00 95.25 351 ALA A CA 1
ATOM 2782 C C . ALA A 1 351 ? -6.500 -10.696 6.219 1.00 95.25 351 ALA A C 1
ATOM 2784 O O . ALA A 1 351 ? -6.266 -9.828 5.380 1.00 95.25 351 ALA A O 1
ATOM 2785 N N . VAL A 1 352 ? -5.614 -11.040 7.159 1.00 94.94 352 VAL A N 1
ATOM 2786 C CA . VAL A 1 352 ? -4.252 -10.479 7.244 1.00 94.94 352 VAL A CA 1
ATOM 2787 C C . VAL A 1 352 ? -3.446 -10.786 5.979 1.00 94.94 352 VAL A C 1
ATOM 2789 O O . VAL A 1 352 ? -2.894 -9.872 5.366 1.00 94.94 352 VAL A O 1
ATOM 2792 N N . MET A 1 353 ? -3.428 -12.051 5.544 1.00 95.56 353 MET A N 1
ATOM 2793 C CA . MET A 1 353 ? -2.699 -12.478 4.344 1.00 95.56 353 MET A CA 1
ATOM 2794 C C . MET A 1 353 ? -3.276 -11.851 3.067 1.00 95.56 353 MET A C 1
ATOM 2796 O O . MET A 1 353 ? -2.538 -11.260 2.283 1.00 95.56 353 MET A O 1
ATOM 2800 N N . THR A 1 354 ? -4.599 -11.915 2.879 1.00 95.94 354 THR A N 1
ATOM 2801 C CA . THR A 1 354 ? -5.288 -11.307 1.724 1.00 95.94 354 THR A CA 1
ATOM 2802 C C . THR A 1 354 ? -5.070 -9.795 1.686 1.00 95.94 354 THR A C 1
ATOM 2804 O O . THR A 1 354 ? -4.827 -9.245 0.618 1.00 95.94 354 THR A O 1
ATOM 2807 N N . GLY A 1 355 ? -5.099 -9.125 2.845 1.00 94.31 355 GLY A N 1
ATOM 2808 C CA . GLY A 1 355 ? -4.785 -7.702 2.974 1.00 94.31 355 GLY A CA 1
ATOM 2809 C C . GLY A 1 355 ? -3.386 -7.356 2.470 1.00 94.31 355 GLY A C 1
ATOM 2810 O O . GLY A 1 355 ? -3.247 -6.399 1.718 1.00 94.31 355 GLY A O 1
ATOM 2811 N N . GLY A 1 356 ? -2.378 -8.159 2.827 1.00 92.94 356 GLY A N 1
ATOM 2812 C CA . GLY A 1 356 ? -0.998 -7.957 2.381 1.00 92.94 356 GLY A CA 1
ATOM 2813 C C . GLY A 1 356 ? -0.786 -8.196 0.883 1.00 92.94 356 GLY A C 1
ATOM 2814 O O . GLY A 1 356 ? -0.064 -7.435 0.247 1.00 92.94 356 GLY A O 1
ATOM 2815 N N . PHE A 1 357 ? -1.434 -9.210 0.300 1.00 94.25 357 PHE A N 1
ATOM 2816 C CA . PHE A 1 357 ? -1.335 -9.486 -1.141 1.00 94.25 357 PHE A CA 1
ATOM 2817 C C . PHE A 1 357 ? -2.157 -8.527 -2.016 1.00 94.25 357 PHE A C 1
ATOM 2819 O O . PHE A 1 357 ? -1.861 -8.373 -3.199 1.00 94.25 357 PHE A O 1
ATOM 2826 N N . ALA A 1 358 ? -3.198 -7.899 -1.464 1.00 94.31 358 ALA A N 1
ATOM 2827 C CA . ALA A 1 358 ? -4.061 -6.974 -2.196 1.00 94.31 358 ALA A CA 1
ATOM 2828 C C . ALA A 1 358 ? -3.509 -5.540 -2.276 1.00 94.31 358 ALA A C 1
ATOM 2830 O O . ALA A 1 358 ? -4.000 -4.747 -3.081 1.00 94.31 358 ALA A O 1
ATOM 2831 N N . THR A 1 359 ? -2.529 -5.172 -1.449 1.00 92.06 359 THR A N 1
ATOM 2832 C CA . THR A 1 359 ? -1.942 -3.825 -1.426 1.00 92.06 359 THR A CA 1
ATOM 2833 C C . THR A 1 359 ? -0.471 -3.835 -1.843 1.00 92.06 359 THR A C 1
ATOM 2835 O O . THR A 1 359 ? 0.124 -4.874 -2.123 1.00 92.06 359 THR A O 1
ATOM 2838 N N . ILE A 1 360 ? 0.123 -2.644 -1.917 1.00 90.44 360 ILE A N 1
ATOM 2839 C CA . ILE A 1 360 ? 1.545 -2.453 -2.197 1.00 90.44 360 ILE A CA 1
ATOM 2840 C C . ILE A 1 360 ? 2.187 -1.652 -1.066 1.00 90.44 360 ILE A C 1
ATOM 2842 O O . ILE A 1 360 ? 1.636 -0.654 -0.606 1.00 90.44 360 ILE A O 1
ATOM 2846 N N . ALA A 1 361 ? 3.376 -2.078 -0.636 1.00 86.56 361 ALA A N 1
ATOM 2847 C CA . ALA A 1 361 ? 4.171 -1.339 0.338 1.00 86.56 361 ALA A CA 1
ATOM 2848 C C . ALA A 1 361 ? 4.516 0.053 -0.209 1.00 86.56 361 ALA A C 1
ATOM 2850 O O . ALA A 1 361 ? 4.902 0.172 -1.376 1.00 86.56 361 ALA A O 1
ATOM 2851 N N . GLY A 1 362 ? 4.471 1.092 0.628 1.00 82.00 362 GLY A N 1
ATOM 2852 C CA . GLY A 1 362 ? 4.730 2.462 0.184 1.00 82.00 362 GLY A CA 1
ATOM 2853 C C . GLY A 1 362 ? 6.111 2.655 -0.469 1.00 82.00 362 GLY A C 1
ATOM 2854 O O . GLY A 1 362 ? 6.237 3.422 -1.420 1.00 82.00 362 GLY A O 1
ATOM 2855 N N . GLY A 1 363 ? 7.129 1.891 -0.050 1.00 78.69 363 GLY A N 1
ATOM 2856 C CA . GLY A 1 363 ? 8.456 1.915 -0.682 1.00 78.69 363 GLY A CA 1
ATOM 2857 C C . GLY A 1 363 ? 8.463 1.371 -2.116 1.00 78.69 363 GLY A C 1
ATOM 2858 O O . GLY A 1 363 ? 9.181 1.885 -2.968 1.00 78.69 363 GLY A O 1
ATOM 2859 N N . VAL A 1 364 ? 7.621 0.378 -2.420 1.00 83.75 364 VAL A N 1
ATOM 2860 C CA . VAL A 1 364 ? 7.470 -0.169 -3.781 1.00 83.75 364 VAL A CA 1
ATOM 2861 C C . VAL A 1 364 ? 6.519 0.701 -4.615 1.00 83.75 364 VAL A C 1
ATOM 2863 O O . VAL A 1 364 ? 6.777 0.928 -5.793 1.00 83.75 364 VAL A O 1
ATOM 2866 N N . LEU A 1 365 ? 5.486 1.288 -3.998 1.00 86.62 365 LEU A N 1
ATOM 2867 C CA . LEU A 1 365 ? 4.669 2.350 -4.603 1.00 86.62 365 LEU A CA 1
ATOM 2868 C C . LEU A 1 365 ? 5.545 3.518 -5.076 1.00 86.62 365 LEU A C 1
ATOM 2870 O O . LEU A 1 365 ? 5.372 4.004 -6.191 1.00 86.62 365 LEU A O 1
ATOM 2874 N N . ALA A 1 366 ? 6.529 3.920 -4.271 1.00 81.81 366 ALA A N 1
ATOM 2875 C CA . ALA A 1 366 ? 7.488 4.953 -4.635 1.00 81.81 366 ALA A CA 1
ATOM 2876 C C . ALA A 1 366 ? 8.338 4.565 -5.861 1.00 81.81 366 ALA A C 1
ATOM 2878 O O . ALA A 1 366 ? 8.498 5.374 -6.775 1.00 81.81 366 ALA A O 1
ATOM 2879 N N . ALA A 1 367 ? 8.793 3.309 -5.942 1.00 85.06 367 ALA A N 1
ATOM 2880 C CA . ALA A 1 367 ? 9.469 2.785 -7.128 1.00 85.06 367 ALA A CA 1
ATOM 2881 C C . ALA A 1 367 ? 8.566 2.787 -8.382 1.00 85.06 367 ALA A C 1
ATOM 2883 O O . ALA A 1 367 ? 9.026 3.154 -9.463 1.00 85.06 367 ALA A O 1
ATOM 2884 N N . TYR A 1 368 ? 7.272 2.456 -8.254 1.00 88.94 368 TYR A N 1
ATOM 2885 C CA . TYR A 1 368 ? 6.310 2.546 -9.364 1.00 88.94 368 TYR A CA 1
ATOM 2886 C C . TYR A 1 368 ? 6.091 3.983 -9.857 1.00 88.94 368 TYR A C 1
ATOM 2888 O O . TYR A 1 368 ? 6.041 4.207 -11.067 1.00 88.94 368 TYR A O 1
ATOM 2896 N N . ILE A 1 369 ? 6.064 4.968 -8.956 1.00 88.69 369 ILE A N 1
ATOM 2897 C CA . ILE A 1 369 ? 6.039 6.391 -9.335 1.00 88.69 369 ILE A CA 1
ATOM 2898 C C . ILE A 1 369 ? 7.310 6.766 -10.114 1.00 88.69 369 ILE A C 1
ATOM 2900 O O . ILE A 1 369 ? 7.233 7.479 -11.114 1.00 88.69 369 ILE A O 1
ATOM 2904 N N . SER A 1 370 ? 8.481 6.250 -9.721 1.00 82.94 370 SER A N 1
ATOM 2905 C CA . SER A 1 370 ? 9.738 6.469 -10.454 1.00 82.94 370 SER A CA 1
ATOM 2906 C C . SER A 1 370 ? 9.789 5.798 -11.836 1.00 82.94 370 SER A C 1
ATOM 2908 O O . SER A 1 370 ? 10.533 6.269 -12.693 1.00 82.94 370 SER A O 1
ATOM 2910 N N . PHE A 1 371 ? 8.982 4.761 -12.092 1.00 84.81 371 PHE A N 1
ATOM 2911 C CA . PHE A 1 371 ? 8.763 4.213 -13.441 1.00 84.81 371 PHE A CA 1
ATOM 2912 C C . PHE A 1 371 ? 7.804 5.054 -14.307 1.00 84.81 371 PHE A C 1
ATOM 2914 O O . PHE A 1 371 ? 7.615 4.738 -15.479 1.00 84.81 371 PHE A O 1
ATOM 2921 N N . GLY A 1 372 ? 7.199 6.115 -13.760 1.00 86.00 372 GLY A N 1
ATOM 2922 C CA . GLY A 1 372 ? 6.240 6.969 -14.467 1.00 86.00 372 GLY A CA 1
ATOM 2923 C C . GLY A 1 372 ? 4.775 6.547 -14.318 1.00 86.00 372 GLY A C 1
ATOM 2924 O O . GLY A 1 372 ? 3.924 7.069 -15.036 1.00 86.00 372 GLY A O 1
ATOM 2925 N N . VAL A 1 373 ? 4.451 5.634 -13.395 1.00 91.31 373 VAL A N 1
ATOM 2926 C CA . VAL A 1 373 ? 3.052 5.313 -13.072 1.00 91.31 373 VAL A CA 1
ATOM 2927 C C . VAL A 1 373 ? 2.426 6.490 -12.297 1.00 91.31 373 VAL A C 1
ATOM 2929 O O . VAL A 1 373 ? 3.048 6.960 -11.340 1.00 91.31 373 VAL A O 1
ATOM 2932 N N . PRO A 1 374 ? 1.212 6.967 -12.651 1.00 89.44 374 PRO A N 1
ATOM 2933 C CA . PRO A 1 374 ? 0.576 8.099 -11.973 1.00 89.44 374 PRO A CA 1
ATOM 2934 C C . PRO A 1 374 ? 0.422 7.878 -10.462 1.00 89.44 374 PRO A C 1
ATOM 2936 O O . PRO A 1 374 ? -0.215 6.919 -10.009 1.00 89.44 374 PRO A O 1
ATOM 2939 N N . ALA A 1 375 ? 1.009 8.782 -9.677 1.00 90.12 375 ALA A N 1
ATOM 2940 C CA . ALA A 1 375 ? 1.071 8.682 -8.221 1.00 90.12 375 ALA A CA 1
ATOM 2941 C C . ALA A 1 375 ? -0.321 8.751 -7.586 1.00 90.12 375 ALA A C 1
ATOM 2943 O O . ALA A 1 375 ? -0.623 8.006 -6.657 1.00 90.12 375 ALA A O 1
ATOM 2944 N N . GLU A 1 376 ? -1.188 9.604 -8.123 1.00 89.50 376 GLU A N 1
ATOM 2945 C CA . GLU A 1 376 ? -2.582 9.746 -7.735 1.00 89.50 376 GLU A CA 1
ATOM 2946 C C . GLU A 1 376 ? -3.331 8.412 -7.837 1.00 89.50 376 GLU A C 1
ATOM 2948 O O . GLU A 1 376 ? -3.970 8.005 -6.869 1.00 89.50 376 GLU A O 1
ATOM 2953 N N . HIS A 1 377 ? -3.188 7.667 -8.939 1.00 90.75 377 HIS A N 1
ATOM 2954 C CA . HIS A 1 377 ? -3.867 6.382 -9.122 1.00 90.75 377 HIS A CA 1
ATOM 2955 C C . HIS A 1 377 ? -3.328 5.294 -8.186 1.00 90.75 377 HIS A C 1
ATOM 2957 O O . HIS A 1 377 ? -4.122 4.531 -7.636 1.00 90.75 377 HIS A O 1
ATOM 2963 N N . LEU A 1 378 ? -2.014 5.255 -7.938 1.00 92.19 378 LEU A N 1
ATOM 2964 C CA . LEU A 1 378 ? -1.417 4.331 -6.967 1.00 92.19 378 LEU A CA 1
ATOM 2965 C C . LEU A 1 378 ? -1.896 4.616 -5.535 1.00 92.19 378 LEU A C 1
ATOM 2967 O O . LEU A 1 378 ? -2.288 3.693 -4.823 1.00 92.19 378 LEU A O 1
ATOM 2971 N N . LEU A 1 379 ? -1.936 5.889 -5.129 1.00 90.50 379 LEU A N 1
ATOM 2972 C CA . LEU A 1 379 ? -2.445 6.302 -3.816 1.00 90.50 379 LEU A CA 1
ATOM 2973 C C . LEU A 1 379 ? -3.944 5.993 -3.657 1.00 90.50 379 LEU A C 1
ATOM 2975 O O . LEU A 1 379 ? -4.361 5.526 -2.596 1.00 90.50 379 LEU A O 1
ATOM 2979 N N . CYS A 1 380 ? -4.749 6.199 -4.708 1.00 90.69 380 CYS A N 1
ATOM 2980 C CA . CYS A 1 380 ? -6.158 5.790 -4.730 1.00 90.69 380 CYS A CA 1
ATOM 2981 C C . CYS A 1 380 ? -6.299 4.276 -4.532 1.00 90.69 380 CYS A C 1
ATOM 2983 O O . CYS A 1 380 ? -7.065 3.834 -3.674 1.00 90.69 380 CYS A O 1
ATOM 2985 N N . ALA A 1 381 ? -5.545 3.489 -5.308 1.00 91.88 381 ALA A N 1
ATOM 2986 C CA . ALA A 1 381 ? -5.597 2.033 -5.282 1.00 91.88 381 ALA A CA 1
ATOM 2987 C C . ALA A 1 381 ? -5.240 1.475 -3.897 1.00 91.88 381 ALA A C 1
ATOM 2989 O O . ALA A 1 381 ? -6.008 0.681 -3.359 1.00 91.88 381 ALA A O 1
ATOM 2990 N N . SER A 1 382 ? -4.157 1.942 -3.263 1.00 91.62 382 SER A N 1
ATOM 2991 C CA . SER A 1 382 ? -3.781 1.487 -1.915 1.00 91.62 382 SER A CA 1
ATOM 2992 C C . SER A 1 382 ? -4.893 1.706 -0.882 1.00 91.62 382 SER A C 1
ATOM 2994 O O . SER A 1 382 ? -5.181 0.803 -0.097 1.00 91.62 382 SER A O 1
ATOM 2996 N N . VAL A 1 383 ? -5.570 2.863 -0.898 1.00 91.50 383 VAL A N 1
ATOM 2997 C CA . VAL A 1 383 ? -6.685 3.157 0.026 1.00 91.50 383 VAL A CA 1
ATOM 2998 C C . VAL A 1 383 ? -7.926 2.315 -0.292 1.00 91.50 383 VAL A C 1
ATOM 3000 O O . VAL A 1 383 ? -8.588 1.816 0.618 1.00 91.50 383 VAL A O 1
ATOM 3003 N N . MET A 1 384 ? -8.244 2.136 -1.575 1.00 93.44 384 MET A N 1
ATOM 3004 C CA . MET A 1 384 ? -9.403 1.363 -2.036 1.00 93.44 384 MET A CA 1
ATOM 3005 C C . MET A 1 384 ? -9.248 -0.148 -1.814 1.00 93.44 384 MET A C 1
ATOM 3007 O O . MET A 1 384 ? -10.243 -0.839 -1.579 1.00 93.44 384 MET A O 1
ATOM 3011 N N . ASN A 1 385 ? -8.020 -0.667 -1.857 1.00 94.50 385 ASN A N 1
ATOM 3012 C CA . ASN A 1 385 ? -7.758 -2.099 -1.759 1.00 94.50 385 ASN A CA 1
ATOM 3013 C C . ASN A 1 385 ? -7.922 -2.642 -0.333 1.00 94.50 385 ASN A C 1
ATOM 3015 O O . ASN A 1 385 ? -8.341 -3.785 -0.188 1.00 94.50 385 ASN A O 1
ATOM 3019 N N . ALA A 1 386 ? -7.695 -1.847 0.719 1.00 93.56 386 ALA A N 1
ATOM 3020 C CA . ALA A 1 386 ? -7.867 -2.297 2.106 1.00 93.56 386 ALA A CA 1
ATOM 3021 C C . ALA A 1 386 ? -9.291 -2.819 2.441 1.00 93.56 386 ALA A C 1
ATOM 3023 O O . ALA A 1 386 ? -9.409 -3.961 2.896 1.00 93.56 386 ALA A O 1
ATOM 3024 N N . PRO A 1 387 ? -10.393 -2.075 2.190 1.00 94.62 387 PRO A N 1
ATOM 3025 C CA . PRO A 1 387 ? -11.742 -2.600 2.418 1.00 94.62 387 PRO A CA 1
ATOM 3026 C C . PRO A 1 387 ? -12.153 -3.677 1.403 1.00 94.62 387 PRO A C 1
ATOM 3028 O O . PRO A 1 387 ? -12.916 -4.577 1.757 1.00 94.62 387 PRO A O 1
ATOM 3031 N N . CYS A 1 388 ? -11.628 -3.628 0.173 1.00 94.81 388 CYS A N 1
ATOM 3032 C CA . CYS A 1 388 ? -11.833 -4.676 -0.830 1.00 94.81 388 CYS A CA 1
ATOM 3033 C C . CYS A 1 388 ? -11.240 -6.018 -0.366 1.00 94.81 388 CYS A C 1
ATOM 3035 O O . CYS A 1 388 ? -11.919 -7.040 -0.394 1.00 94.81 388 CYS A O 1
ATOM 3037 N N . ALA A 1 389 ? -10.009 -6.013 0.150 1.00 95.81 389 ALA A N 1
ATOM 3038 C CA . ALA A 1 389 ? -9.320 -7.201 0.644 1.00 95.81 389 ALA A CA 1
ATOM 3039 C C . ALA A 1 389 ? -10.055 -7.859 1.820 1.00 95.81 389 ALA A C 1
ATOM 3041 O O . ALA A 1 389 ? -10.161 -9.085 1.873 1.00 95.81 389 ALA A O 1
ATOM 3042 N N . LEU A 1 390 ? -10.622 -7.057 2.730 1.00 95.56 390 LEU A N 1
ATOM 3043 C CA . LEU A 1 390 ? -11.472 -7.563 3.811 1.00 95.56 390 LEU A CA 1
ATOM 3044 C C . LEU A 1 390 ? -12.775 -8.181 3.273 1.00 95.56 390 LEU A C 1
ATOM 3046 O O . LEU A 1 390 ? -13.165 -9.255 3.731 1.00 95.56 390 LEU A O 1
ATOM 3050 N N . ALA A 1 391 ? -13.421 -7.565 2.276 1.00 95.50 391 ALA A N 1
ATOM 3051 C CA . ALA A 1 391 ? -14.614 -8.131 1.639 1.00 95.50 391 ALA A CA 1
ATOM 3052 C C . ALA A 1 391 ? -14.324 -9.444 0.893 1.00 95.50 391 ALA A C 1
ATOM 3054 O O . ALA A 1 391 ? -15.049 -10.421 1.075 1.00 95.50 391 ALA A O 1
ATOM 3055 N N . VAL A 1 392 ? -13.250 -9.490 0.099 1.00 96.12 392 VAL A N 1
ATOM 3056 C CA . VAL A 1 392 ? -12.808 -10.686 -0.636 1.00 96.12 392 VAL A CA 1
ATOM 3057 C C . VAL A 1 392 ? -12.413 -11.803 0.330 1.00 96.12 392 VAL A C 1
ATOM 3059 O O . VAL A 1 392 ? -12.875 -12.931 0.168 1.00 96.12 392 VAL A O 1
ATOM 3062 N N . SER A 1 393 ? -11.645 -11.495 1.382 1.00 96.62 393 SER A N 1
ATOM 3063 C CA . SER A 1 393 ? -11.273 -12.478 2.406 1.00 96.62 393 SER A CA 1
ATOM 3064 C C . SER A 1 393 ? -12.495 -13.060 3.116 1.00 96.62 393 SER A C 1
ATOM 3066 O O . SER A 1 393 ? -12.629 -14.278 3.182 1.00 96.62 393 SER A O 1
ATOM 3068 N N . LYS A 1 394 ? -13.428 -12.226 3.601 1.00 95.50 394 LYS A N 1
ATOM 3069 C CA . LYS A 1 394 ? -14.619 -12.714 4.323 1.00 95.50 394 LYS A CA 1
ATOM 3070 C C . LYS A 1 394 ? -15.665 -13.379 3.417 1.00 95.50 394 LYS A C 1
ATOM 3072 O O . LYS A 1 394 ? -16.553 -14.050 3.938 1.00 95.50 394 LYS A O 1
ATOM 3077 N N . LEU A 1 395 ? -15.558 -13.233 2.093 1.00 95.56 395 LEU A N 1
ATOM 3078 C CA . LEU A 1 395 ? -16.326 -14.010 1.114 1.00 95.56 395 LEU A CA 1
ATOM 3079 C C . LEU A 1 395 ? -15.686 -15.388 0.860 1.00 95.56 395 LEU A C 1
ATOM 3081 O O . LEU A 1 395 ? -16.381 -16.403 0.899 1.00 95.56 395 LEU A O 1
ATOM 3085 N N . LEU A 1 396 ? -14.366 -15.432 0.645 1.00 96.12 396 LEU A N 1
ATOM 3086 C CA . LEU A 1 396 ? -13.623 -16.660 0.337 1.00 96.12 396 LEU A CA 1
ATOM 3087 C C . LEU A 1 396 ? -13.422 -17.563 1.569 1.00 96.12 396 LEU A C 1
ATOM 3089 O O . LEU A 1 396 ? -13.556 -18.781 1.483 1.00 96.12 396 LEU A O 1
ATOM 3093 N N . TYR A 1 397 ? -13.138 -16.978 2.731 1.00 96.25 397 TYR A N 1
ATOM 3094 C CA . TYR A 1 397 ? -12.971 -17.688 3.999 1.00 96.25 397 TYR A CA 1
ATOM 3095 C C . TYR A 1 397 ? -13.778 -16.993 5.112 1.00 96.25 397 TYR A C 1
ATOM 3097 O O . TYR A 1 397 ? -13.231 -16.192 5.878 1.00 96.25 397 TYR A O 1
ATOM 3105 N N . PRO A 1 398 ? -15.096 -17.256 5.204 1.00 93.62 398 PRO A N 1
ATOM 310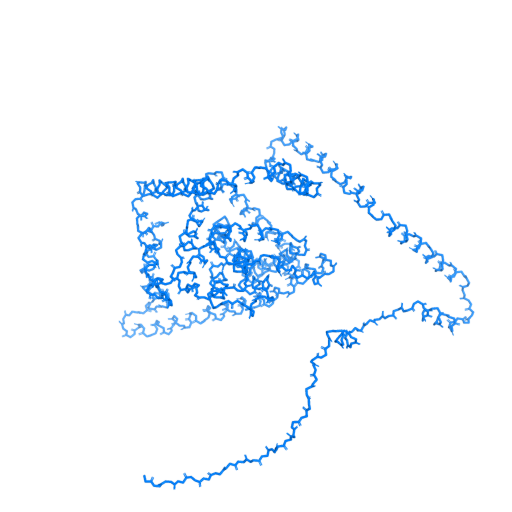6 C CA . PRO A 1 398 ? -15.970 -16.619 6.187 1.00 93.62 398 PRO A CA 1
ATOM 3107 C C . PRO A 1 398 ? -15.586 -16.911 7.639 1.00 93.62 398 PRO A C 1
ATOM 3109 O O . PRO A 1 398 ? -14.997 -17.943 7.953 1.00 93.62 398 PRO A O 1
ATOM 3112 N N . GLU A 1 399 ? -15.977 -16.009 8.538 1.00 92.12 399 GLU A N 1
ATOM 3113 C CA . GLU A 1 399 ? -15.769 -16.181 9.975 1.00 92.12 399 GLU A CA 1
ATOM 3114 C C . GLU A 1 399 ? -16.705 -17.264 10.528 1.00 92.12 399 GLU A C 1
ATOM 3116 O O . GLU A 1 399 ? -17.928 -17.122 10.482 1.00 92.12 399 GLU A O 1
ATOM 3121 N N . THR A 1 400 ? -16.138 -18.350 11.055 1.00 89.94 400 THR A N 1
ATOM 3122 C CA . THR A 1 400 ? -16.906 -19.463 11.646 1.00 89.94 400 THR A CA 1
ATOM 3123 C C . THR A 1 400 ? -16.624 -19.701 13.122 1.00 89.94 400 THR A C 1
ATOM 3125 O O . THR A 1 400 ? -17.318 -20.505 13.742 1.00 89.94 400 THR A O 1
ATOM 3128 N N . GLU A 1 401 ? -15.604 -19.043 13.664 1.00 86.88 401 GLU A N 1
ATOM 3129 C CA . GLU A 1 401 ? -15.140 -19.180 15.041 1.00 86.88 401 GLU A CA 1
ATOM 3130 C C . GLU A 1 401 ? -15.414 -17.873 15.805 1.00 86.88 401 GLU A C 1
ATOM 3132 O O . GLU A 1 401 ? -15.466 -16.784 15.232 1.00 86.88 401 GLU A O 1
ATOM 3137 N N . GLU A 1 402 ? -15.612 -17.961 17.119 1.00 80.88 402 GLU A N 1
ATOM 3138 C CA . GLU A 1 402 ? -15.719 -16.772 17.967 1.00 80.88 402 GLU A CA 1
ATOM 3139 C C . GLU A 1 402 ? -14.326 -16.146 18.139 1.00 80.88 402 GLU A C 1
ATOM 3141 O O . GLU A 1 402 ? -13.505 -16.658 18.901 1.00 80.88 402 GLU A O 1
ATOM 3146 N N . SER A 1 403 ? -14.057 -15.025 17.458 1.00 77.75 403 SER A N 1
ATOM 3147 C CA . SER A 1 403 ? -12.803 -14.288 17.665 1.00 77.75 403 SER A CA 1
ATOM 3148 C C . SER A 1 403 ? -12.638 -13.871 19.129 1.00 77.75 403 SER A C 1
ATOM 3150 O O . SER A 1 403 ? -13.535 -13.282 19.744 1.00 77.75 403 SER A O 1
ATOM 3152 N N . LYS A 1 404 ? -11.437 -14.128 19.654 1.00 74.38 404 LYS A N 1
ATOM 3153 C CA . LYS A 1 404 ? -10.984 -13.726 20.993 1.00 74.38 404 LYS A CA 1
ATOM 3154 C C . LYS A 1 404 ? -10.650 -12.226 21.072 1.00 74.38 404 LYS A C 1
ATOM 3156 O O . LYS A 1 404 ? -10.435 -11.705 22.158 1.00 74.38 404 LYS A O 1
ATOM 3161 N N . LEU A 1 405 ? -10.635 -11.525 19.932 1.00 67.81 405 LEU A N 1
ATOM 3162 C CA . LEU A 1 405 ? -10.086 -10.173 19.744 1.00 67.81 405 LEU A CA 1
ATOM 3163 C C . LEU A 1 405 ? -11.177 -9.121 19.451 1.00 67.81 405 LEU A C 1
ATOM 3165 O O . LEU A 1 405 ? -10.960 -8.128 18.747 1.00 67.81 405 LEU A O 1
ATOM 3169 N N . LYS A 1 406 ? -12.392 -9.335 19.977 1.00 58.28 406 LYS A N 1
ATOM 3170 C CA . LYS A 1 406 ? -13.554 -8.451 19.753 1.00 58.28 406 LYS A CA 1
ATOM 3171 C C . LYS A 1 406 ? -13.380 -7.042 20.348 1.00 58.28 406 LYS A C 1
ATOM 3173 O O . LYS A 1 406 ? -14.021 -6.106 19.854 1.00 58.28 406 LYS A O 1
ATOM 3178 N N . THR A 1 407 ? -12.525 -6.859 21.358 1.00 53.31 407 THR A N 1
ATOM 3179 C CA . THR A 1 407 ? -12.384 -5.608 22.130 1.00 53.31 407 THR A CA 1
ATOM 3180 C C . THR A 1 407 ? -11.063 -4.891 21.835 1.00 53.31 407 THR A C 1
ATOM 3182 O O . THR A 1 407 ? -10.009 -5.502 21.763 1.00 53.31 407 THR A O 1
ATOM 3185 N N . THR A 1 408 ? -11.109 -3.565 21.673 1.00 52.47 408 THR A N 1
ATOM 3186 C CA . THR A 1 408 ? -9.947 -2.718 21.319 1.00 52.47 408 THR A CA 1
ATOM 3187 C C . THR A 1 408 ? -9.009 -2.381 22.482 1.00 52.47 408 THR A C 1
ATOM 3189 O O . THR A 1 408 ? -8.033 -1.676 22.257 1.00 52.47 408 THR A O 1
ATOM 3192 N N . ALA A 1 409 ? -9.331 -2.795 23.709 1.00 46.31 409 ALA A N 1
ATOM 3193 C CA . ALA A 1 409 ? -8.638 -2.342 24.918 1.00 46.31 409 ALA A CA 1
ATOM 3194 C C . ALA A 1 409 ? -7.209 -2.898 25.044 1.00 46.31 409 ALA A C 1
ATOM 3196 O O . ALA A 1 409 ? -6.360 -2.237 25.632 1.00 46.31 409 ALA A O 1
ATOM 3197 N N . ASP A 1 410 ? -6.947 -4.062 24.443 1.00 44.25 410 ASP A N 1
ATOM 3198 C CA . ASP A 1 410 ? -5.710 -4.819 24.660 1.00 44.25 410 ASP A CA 1
ATOM 3199 C C . ASP A 1 410 ? -4.646 -4.602 23.576 1.00 44.25 410 ASP A C 1
ATOM 3201 O O . ASP A 1 410 ? -3.544 -5.125 23.702 1.00 44.25 410 ASP A O 1
ATOM 3205 N N . LEU A 1 411 ? -4.937 -3.812 22.530 1.00 54.38 411 LEU A N 1
ATOM 3206 C CA . LEU A 1 411 ? -3.970 -3.411 21.495 1.00 54.38 411 LEU A CA 1
ATOM 3207 C C . LEU A 1 411 ? -2.967 -2.395 22.068 1.00 54.38 411 LEU A C 1
ATOM 3209 O O . LEU A 1 411 ? -2.951 -1.222 21.686 1.00 54.38 411 LEU A O 1
ATOM 3213 N N . GLN A 1 412 ? -2.141 -2.851 23.012 1.00 47.97 412 GLN A N 1
ATOM 3214 C CA . GLN A 1 412 ? -0.995 -2.107 23.505 1.00 47.97 412 GLN A CA 1
ATOM 3215 C C . GLN A 1 412 ? -0.068 -1.816 22.326 1.00 47.97 412 GLN A C 1
ATOM 3217 O O . GLN A 1 412 ? 0.395 -2.713 21.622 1.00 47.97 412 GLN A O 1
ATOM 3222 N N . GLN A 1 413 ? 0.156 -0.528 22.095 1.00 53.12 413 GLN A N 1
ATOM 3223 C CA . GLN A 1 413 ? 1.150 -0.040 21.157 1.00 53.12 413 GLN A CA 1
ATOM 3224 C C . GLN A 1 413 ? 2.513 -0.555 21.630 1.00 53.12 413 GLN A C 1
ATOM 3226 O O . GLN A 1 413 ? 2.867 -0.286 22.778 1.00 53.12 413 GLN A O 1
ATOM 3231 N N . GLU A 1 414 ? 3.244 -1.297 20.784 1.00 52.31 414 GLU A N 1
ATOM 3232 C CA . GLU A 1 414 ? 4.600 -1.745 21.135 1.00 52.31 414 GLU A CA 1
ATOM 3233 C C . GLU A 1 414 ? 5.418 -0.556 21.654 1.00 52.31 414 GLU A C 1
ATOM 3235 O O . GLU A 1 414 ? 5.337 0.555 21.109 1.00 52.31 414 GLU A O 1
ATOM 3240 N N . GLU A 1 415 ? 6.195 -0.791 22.713 1.00 53.16 415 GLU A N 1
ATOM 3241 C CA . GLU A 1 415 ? 7.132 0.208 23.211 1.00 53.16 415 GLU A CA 1
ATOM 3242 C C . GLU A 1 415 ? 8.058 0.657 22.079 1.00 53.16 415 GLU A C 1
ATOM 3244 O O . GLU A 1 415 ? 8.462 -0.138 21.224 1.00 53.16 415 GLU A O 1
ATOM 3249 N N . LYS A 1 416 ? 8.393 1.952 22.060 1.00 58.88 416 LYS A N 1
ATOM 3250 C CA . LYS A 1 416 ? 9.333 2.484 21.072 1.00 58.88 416 LYS A CA 1
ATOM 3251 C C . LYS A 1 416 ? 10.670 1.776 21.260 1.00 58.88 416 LYS A C 1
ATOM 3253 O O . LYS A 1 416 ? 11.327 1.976 22.278 1.00 58.88 416 LYS A O 1
ATOM 3258 N N . ARG A 1 417 ? 11.048 0.947 20.286 1.00 66.50 417 ARG A N 1
ATOM 3259 C CA . ARG A 1 417 ? 12.299 0.181 20.328 1.00 66.50 417 ARG A CA 1
ATOM 3260 C C . ARG A 1 417 ? 13.507 1.103 20.154 1.00 66.50 417 ARG A C 1
ATOM 3262 O O . ARG A 1 417 ? 14.582 0.820 20.668 1.00 66.50 417 ARG A O 1
ATOM 3269 N N . GLU A 1 418 ? 13.313 2.212 19.448 1.00 78.88 418 GLU A N 1
ATOM 3270 C CA . GLU A 1 418 ? 14.314 3.234 19.172 1.00 78.88 418 GLU A CA 1
ATOM 3271 C C . GLU A 1 418 ? 14.273 4.345 20.232 1.00 78.88 418 GLU A C 1
ATOM 3273 O O . GLU A 1 418 ? 13.212 4.706 20.745 1.00 78.88 418 GLU A O 1
ATOM 3278 N N . ARG A 1 419 ? 15.426 4.940 20.547 1.00 85.12 419 ARG A N 1
ATOM 3279 C CA . ARG A 1 419 ? 15.568 5.972 21.589 1.00 85.12 419 ARG A CA 1
ATOM 3280 C C . ARG A 1 419 ? 15.379 7.387 21.045 1.00 85.12 419 ARG A C 1
ATOM 3282 O O . ARG A 1 419 ? 15.118 8.314 21.810 1.00 85.12 419 ARG A O 1
ATOM 3289 N N . ASN A 1 420 ? 15.575 7.587 19.740 1.00 89.44 420 ASN A N 1
ATOM 3290 C CA . ASN A 1 420 ? 15.494 8.896 19.093 1.00 89.44 420 ASN A CA 1
ATOM 3291 C C . ASN A 1 420 ? 15.144 8.805 17.590 1.00 89.44 420 ASN A C 1
ATOM 3293 O O . ASN A 1 420 ? 15.181 7.740 16.980 1.00 89.44 420 ASN A O 1
ATOM 3297 N N . ILE A 1 421 ? 14.823 9.955 16.981 1.00 89.75 421 ILE A N 1
ATOM 3298 C CA . ILE A 1 421 ? 14.404 10.055 15.569 1.00 89.75 421 ILE A CA 1
ATOM 3299 C C . ILE A 1 421 ? 15.504 9.589 14.599 1.00 89.75 421 ILE A C 1
ATOM 3301 O O . ILE A 1 421 ? 15.195 8.984 13.575 1.00 89.75 421 ILE A O 1
ATOM 3305 N N . LEU A 1 422 ? 16.776 9.869 14.903 1.00 92.06 422 LEU A N 1
ATOM 3306 C CA . LEU A 1 422 ? 17.904 9.518 14.036 1.00 92.06 422 LEU A CA 1
ATOM 3307 C C . LEU A 1 422 ? 18.167 8.005 14.046 1.00 92.06 422 LEU A C 1
ATOM 3309 O O . LEU A 1 422 ? 18.448 7.423 13.004 1.00 92.06 422 LEU A O 1
ATOM 3313 N N . GLU A 1 423 ? 18.002 7.363 15.201 1.00 92.50 423 GLU A N 1
ATOM 3314 C CA . GLU A 1 423 ? 18.039 5.907 15.343 1.00 92.50 423 GLU A CA 1
ATOM 3315 C C . GLU A 1 423 ? 16.896 5.241 14.565 1.00 92.50 423 GLU A C 1
ATOM 3317 O O . GLU A 1 423 ? 17.148 4.303 13.815 1.00 92.50 423 GLU A O 1
ATOM 3322 N N . ALA A 1 424 ? 15.672 5.781 14.626 1.00 89.56 424 ALA A N 1
ATOM 3323 C CA . ALA A 1 424 ? 14.550 5.293 13.817 1.00 89.56 424 ALA A CA 1
ATOM 3324 C C . ALA A 1 424 ? 14.775 5.460 12.303 1.00 89.56 424 ALA A C 1
ATOM 3326 O O . ALA A 1 424 ? 14.456 4.559 11.525 1.00 89.56 424 ALA A O 1
ATOM 3327 N N . ALA A 1 425 ? 15.374 6.576 11.879 1.00 92.31 425 ALA A N 1
ATOM 3328 C CA . ALA A 1 425 ? 15.780 6.794 10.492 1.00 92.31 425 ALA A CA 1
ATOM 3329 C C . ALA A 1 425 ? 16.830 5.760 10.037 1.00 92.31 425 ALA A C 1
ATOM 3331 O O . ALA A 1 425 ? 16.677 5.126 8.990 1.00 92.31 425 ALA A O 1
ATOM 3332 N N . ALA A 1 426 ? 17.872 5.543 10.848 1.00 93.88 426 ALA A N 1
ATOM 3333 C CA . ALA A 1 426 ? 18.942 4.587 10.567 1.00 93.88 426 ALA A CA 1
ATOM 3334 C C . ALA A 1 426 ? 18.448 3.129 10.570 1.00 93.88 426 ALA A C 1
ATOM 3336 O O . ALA A 1 426 ? 18.843 2.345 9.704 1.00 93.88 426 ALA A O 1
ATOM 3337 N N . ALA A 1 427 ? 17.547 2.772 11.488 1.00 90.50 427 ALA A N 1
ATOM 3338 C CA . ALA A 1 427 ? 16.903 1.464 11.541 1.00 90.50 427 ALA A CA 1
ATOM 3339 C C . ALA A 1 427 ? 16.043 1.210 10.292 1.00 90.50 427 ALA A C 1
ATOM 3341 O O . ALA A 1 427 ? 16.190 0.166 9.656 1.00 90.50 427 ALA A O 1
ATOM 3342 N N . GLY A 1 428 ? 15.219 2.182 9.880 1.00 88.56 428 GLY A N 1
ATOM 3343 C CA . GLY A 1 428 ? 14.407 2.092 8.660 1.00 88.56 428 GLY A CA 1
ATOM 3344 C C . GLY A 1 428 ? 15.237 1.958 7.384 1.00 88.56 428 GLY A C 1
ATOM 3345 O O . GLY A 1 428 ? 14.955 1.103 6.540 1.00 88.56 428 GLY A O 1
ATOM 3346 N N . ALA A 1 429 ? 16.314 2.741 7.267 1.00 92.06 429 ALA A N 1
ATOM 3347 C CA . ALA A 1 429 ? 17.270 2.608 6.170 1.00 92.06 429 ALA A CA 1
ATOM 3348 C C . ALA A 1 429 ? 17.934 1.217 6.168 1.00 92.06 429 ALA A C 1
ATOM 3350 O O . ALA A 1 429 ? 17.983 0.562 5.128 1.00 92.06 429 ALA A O 1
ATOM 3351 N N . SER A 1 430 ? 18.370 0.721 7.329 1.00 92.25 430 SER A N 1
ATOM 3352 C CA . SER A 1 430 ? 19.039 -0.583 7.458 1.00 92.25 430 SER A CA 1
ATOM 3353 C C . SER A 1 430 ? 18.109 -1.761 7.144 1.00 92.25 430 SER A C 1
ATOM 3355 O O . SER A 1 430 ? 18.498 -2.681 6.425 1.00 92.25 430 SER A O 1
ATOM 3357 N N . ALA A 1 431 ? 16.856 -1.719 7.609 1.00 85.19 431 ALA A N 1
ATOM 3358 C CA . ALA A 1 431 ? 15.845 -2.734 7.309 1.00 85.19 431 ALA A CA 1
ATOM 3359 C C . ALA A 1 431 ? 15.565 -2.845 5.799 1.00 85.19 431 ALA A C 1
ATOM 3361 O O . ALA A 1 431 ? 15.388 -3.947 5.270 1.00 85.19 431 ALA A O 1
ATOM 3362 N N . SER A 1 432 ? 15.599 -1.714 5.084 1.00 87.50 432 SER A N 1
ATOM 3363 C CA . SER A 1 432 ? 15.364 -1.677 3.639 1.00 87.50 432 SER A CA 1
ATOM 3364 C C . SER A 1 432 ? 16.444 -2.382 2.807 1.00 87.50 432 SER A C 1
ATOM 3366 O O . SER A 1 432 ? 16.141 -2.824 1.702 1.00 87.50 432 SER A O 1
ATOM 3368 N N . ILE A 1 433 ? 17.671 -2.563 3.324 1.00 90.88 433 ILE A N 1
ATOM 3369 C CA . ILE A 1 433 ? 18.797 -3.165 2.580 1.00 90.88 433 ILE A CA 1
ATOM 3370 C C . ILE A 1 433 ? 18.423 -4.559 2.061 1.00 90.88 433 ILE A C 1
ATOM 3372 O O . ILE A 1 433 ? 18.586 -4.853 0.876 1.00 90.88 433 ILE A O 1
ATOM 3376 N N . LYS A 1 434 ? 17.864 -5.411 2.931 1.00 88.94 434 LYS A N 1
ATOM 3377 C CA . LYS A 1 434 ? 17.438 -6.770 2.561 1.00 88.94 434 LYS A CA 1
ATOM 3378 C C . LYS A 1 434 ? 16.278 -6.745 1.563 1.00 88.94 434 LYS A C 1
ATOM 3380 O O . LYS A 1 434 ? 16.244 -7.558 0.645 1.00 88.94 434 LYS A O 1
ATOM 3385 N N . LEU A 1 435 ? 15.342 -5.811 1.725 1.00 86.12 435 LEU A N 1
ATOM 3386 C CA . LEU A 1 435 ? 14.193 -5.651 0.835 1.00 86.12 435 LEU A CA 1
ATOM 3387 C C . LEU A 1 435 ? 14.634 -5.210 -0.571 1.00 86.12 435 LEU A C 1
ATOM 3389 O O . LEU A 1 435 ? 14.226 -5.819 -1.557 1.00 86.12 435 LEU A O 1
ATOM 3393 N N . VAL A 1 436 ? 15.534 -4.230 -0.664 1.00 89.56 436 VAL A N 1
ATOM 3394 C CA . VAL A 1 436 ? 16.130 -3.748 -1.919 1.00 89.56 436 VAL A CA 1
ATOM 3395 C C . VAL A 1 436 ? 16.955 -4.836 -2.609 1.00 89.56 436 VAL A C 1
ATOM 3397 O O . VAL A 1 436 ? 16.774 -5.066 -3.805 1.00 89.56 436 VAL A O 1
ATOM 3400 N N . ALA A 1 437 ? 17.802 -5.553 -1.864 1.00 92.25 437 ALA A N 1
ATOM 3401 C CA . ALA A 1 437 ? 18.582 -6.668 -2.398 1.00 92.25 437 ALA A CA 1
ATOM 3402 C C . ALA A 1 437 ? 17.679 -7.785 -2.952 1.00 92.25 437 ALA A C 1
ATOM 3404 O O . ALA A 1 437 ? 17.912 -8.272 -4.057 1.00 92.25 437 ALA A O 1
ATOM 3405 N N . ASN A 1 438 ? 16.606 -8.136 -2.233 1.00 90.81 438 ASN A N 1
ATOM 3406 C CA . ASN A 1 438 ? 15.622 -9.119 -2.686 1.00 90.81 438 ASN A CA 1
ATOM 3407 C C . ASN A 1 438 ? 14.886 -8.663 -3.957 1.00 90.81 438 ASN A C 1
ATOM 3409 O O . ASN A 1 438 ? 14.706 -9.468 -4.868 1.00 90.81 438 ASN A O 1
ATOM 3413 N N . ILE A 1 439 ? 14.473 -7.392 -4.047 1.00 89.75 439 ILE A N 1
ATOM 3414 C CA . ILE A 1 439 ? 13.827 -6.838 -5.251 1.00 89.75 439 ILE A CA 1
ATOM 3415 C C . ILE A 1 439 ? 14.772 -6.934 -6.455 1.00 89.75 439 ILE A C 1
ATOM 3417 O O . ILE A 1 439 ? 14.373 -7.439 -7.505 1.00 89.75 439 ILE A O 1
ATOM 3421 N N . ALA A 1 440 ? 16.026 -6.498 -6.300 1.00 91.81 440 ALA A N 1
ATOM 3422 C CA . ALA A 1 440 ? 17.022 -6.536 -7.367 1.00 91.81 440 ALA A CA 1
ATOM 3423 C C . ALA A 1 440 ? 17.314 -7.972 -7.835 1.00 91.81 440 ALA A C 1
ATOM 3425 O O . ALA A 1 440 ? 17.233 -8.260 -9.029 1.00 91.81 440 ALA A O 1
ATOM 3426 N N . ALA A 1 441 ? 17.596 -8.882 -6.898 1.00 95.19 441 ALA A N 1
ATOM 3427 C CA . ALA A 1 441 ? 17.907 -10.276 -7.199 1.00 95.19 441 ALA A CA 1
ATOM 3428 C C . ALA A 1 441 ? 16.733 -10.997 -7.881 1.00 95.19 441 ALA A C 1
ATOM 3430 O O . ALA A 1 441 ? 16.929 -11.661 -8.900 1.00 95.19 441 ALA A O 1
ATOM 3431 N N . ASN A 1 442 ? 15.508 -10.819 -7.372 1.00 94.62 442 ASN A N 1
ATOM 3432 C CA . ASN A 1 442 ? 14.318 -11.445 -7.946 1.00 94.62 442 ASN A CA 1
ATOM 3433 C C . ASN A 1 442 ? 14.007 -10.919 -9.351 1.00 94.62 442 ASN A C 1
ATOM 3435 O O . ASN A 1 442 ? 13.638 -11.708 -10.213 1.00 94.62 442 ASN A O 1
ATOM 3439 N N . LEU A 1 443 ? 14.173 -9.619 -9.619 1.00 92.56 443 LEU A N 1
ATOM 3440 C CA . LEU A 1 443 ? 13.931 -9.073 -10.959 1.00 92.56 443 LEU A CA 1
ATOM 3441 C C . LEU A 1 443 ? 14.970 -9.552 -11.976 1.00 92.56 443 LEU A C 1
ATOM 3443 O O . LEU A 1 443 ? 14.587 -9.937 -13.078 1.00 92.56 443 LEU A O 1
ATOM 3447 N N . ILE A 1 444 ? 16.253 -9.616 -11.602 1.00 94.31 444 ILE A N 1
ATOM 3448 C CA . ILE A 1 444 ? 17.297 -10.209 -12.454 1.00 94.31 444 ILE A CA 1
ATOM 3449 C C . ILE A 1 444 ? 16.951 -11.674 -12.764 1.00 94.31 444 ILE A C 1
ATOM 3451 O O . ILE A 1 444 ? 16.934 -12.069 -13.929 1.00 94.31 444 ILE A O 1
ATOM 3455 N N . ALA A 1 445 ? 16.619 -12.464 -11.737 1.00 97.50 445 ALA A N 1
ATOM 3456 C CA . ALA A 1 445 ? 16.294 -13.878 -11.891 1.00 97.50 445 ALA A CA 1
ATOM 3457 C C . ALA A 1 445 ? 15.030 -14.110 -12.737 1.00 97.50 445 ALA A C 1
ATOM 3459 O O . ALA A 1 445 ? 15.058 -14.921 -13.661 1.00 97.50 445 ALA A O 1
ATOM 3460 N N . PHE A 1 446 ? 13.932 -13.398 -12.464 1.00 96.25 446 PHE A N 1
ATOM 3461 C CA . PHE A 1 446 ? 12.668 -13.601 -13.174 1.00 96.25 446 PHE A CA 1
ATOM 3462 C C . PHE A 1 446 ? 12.689 -13.072 -14.609 1.00 96.25 446 PHE A C 1
ATOM 3464 O O . PHE A 1 446 ? 12.104 -13.721 -15.470 1.00 96.25 446 PHE A O 1
ATOM 3471 N N . ILE A 1 447 ? 13.375 -11.962 -14.907 1.00 95.25 447 ILE A N 1
ATOM 3472 C CA . ILE A 1 447 ? 13.496 -11.470 -16.291 1.00 95.25 447 ILE A CA 1
ATOM 3473 C C . ILE A 1 447 ? 14.389 -12.411 -17.113 1.00 95.25 447 ILE A C 1
ATOM 3475 O O . ILE A 1 447 ? 14.023 -12.778 -18.228 1.00 95.25 447 ILE A O 1
ATOM 3479 N N . ALA A 1 448 ? 15.511 -12.884 -16.557 1.00 97.62 448 ALA A N 1
ATOM 3480 C CA . ALA A 1 448 ? 16.352 -13.875 -17.232 1.00 97.62 448 ALA A CA 1
ATOM 3481 C C . ALA A 1 448 ? 15.614 -15.211 -17.452 1.00 97.62 448 ALA A C 1
ATOM 3483 O O . ALA A 1 448 ? 15.710 -15.804 -18.526 1.00 97.62 448 ALA A O 1
ATOM 3484 N N . MET A 1 449 ? 14.834 -15.664 -16.463 1.00 97.12 449 MET A N 1
ATOM 3485 C CA . MET A 1 449 ? 13.997 -16.862 -16.582 1.00 97.12 449 MET A CA 1
ATOM 3486 C C . MET A 1 449 ? 12.878 -16.683 -17.618 1.00 97.12 449 MET A C 1
ATOM 3488 O O . MET A 1 449 ? 12.607 -17.610 -18.376 1.00 97.12 449 MET A O 1
ATOM 3492 N N . LEU A 1 450 ? 12.252 -15.503 -17.691 1.00 96.06 450 LEU A N 1
ATOM 3493 C CA . LEU A 1 450 ? 11.235 -15.177 -18.695 1.00 96.06 450 LEU A CA 1
ATOM 3494 C C . LEU A 1 450 ? 11.804 -15.318 -20.111 1.00 96.06 450 LEU A C 1
ATOM 3496 O O . LEU A 1 450 ? 11.212 -16.011 -20.934 1.00 96.06 450 LEU A O 1
ATOM 3500 N N . GLU A 1 451 ? 12.968 -14.723 -20.380 1.00 97.31 451 GLU A N 1
ATOM 3501 C CA . GLU A 1 451 ? 13.615 -14.808 -21.694 1.00 97.31 451 GLU A CA 1
ATOM 3502 C C . GLU A 1 451 ? 14.097 -16.226 -22.026 1.00 97.31 451 GLU A C 1
ATOM 3504 O O . GLU A 1 451 ? 13.941 -16.678 -23.161 1.00 97.31 451 GLU A O 1
ATOM 3509 N N . PHE A 1 452 ? 14.581 -16.984 -21.038 1.00 97.06 452 PHE A N 1
ATOM 3510 C CA . PHE A 1 452 ? 14.873 -18.408 -21.218 1.00 97.06 452 PHE A CA 1
ATOM 3511 C C . PHE A 1 452 ? 13.618 -19.209 -21.608 1.00 97.06 452 PHE A C 1
ATOM 3513 O O . PHE A 1 452 ? 13.643 -19.964 -22.581 1.00 97.06 452 PHE A O 1
ATOM 3520 N N . VAL A 1 453 ? 12.498 -19.013 -20.904 1.00 96.81 453 VAL A N 1
ATOM 3521 C CA . VAL A 1 453 ? 11.222 -19.674 -21.221 1.00 96.81 453 VAL A CA 1
ATOM 3522 C C . VAL A 1 453 ? 10.694 -19.227 -22.591 1.00 96.81 453 VAL A C 1
ATOM 3524 O O . VAL A 1 453 ? 10.204 -20.067 -23.341 1.00 96.81 453 VAL A O 1
ATOM 3527 N N . ASN A 1 454 ? 10.848 -17.955 -22.970 1.00 96.06 454 ASN A N 1
ATOM 3528 C CA . ASN A 1 454 ? 10.495 -17.457 -24.304 1.00 96.06 454 ASN A CA 1
ATOM 3529 C C . ASN A 1 454 ? 11.317 -18.136 -25.405 1.00 96.06 454 ASN A C 1
ATOM 3531 O O . ASN A 1 454 ? 10.745 -18.580 -26.397 1.00 96.06 454 ASN A O 1
ATOM 3535 N N . ALA A 1 455 ? 12.633 -18.274 -25.223 1.00 95.25 455 ALA A N 1
ATOM 3536 C CA . ALA A 1 455 ? 13.500 -18.956 -26.182 1.00 95.25 455 ALA A CA 1
ATOM 3537 C C . ALA A 1 455 ? 13.130 -20.443 -26.334 1.00 95.25 455 ALA A C 1
ATOM 3539 O O . ALA A 1 455 ? 13.039 -20.948 -27.454 1.00 95.25 455 ALA A O 1
ATOM 3540 N N . VAL A 1 456 ? 12.847 -21.133 -25.223 1.00 95.81 456 VAL A N 1
ATOM 3541 C CA . VAL A 1 456 ? 12.389 -22.533 -25.227 1.00 95.81 456 VAL A CA 1
ATOM 3542 C C . VAL A 1 456 ? 11.028 -22.672 -25.920 1.00 95.81 456 VAL A C 1
ATOM 3544 O O . VAL A 1 456 ? 10.855 -23.557 -26.758 1.00 95.81 456 VAL A O 1
ATOM 3547 N N . LEU A 1 457 ? 10.068 -21.790 -25.628 1.00 95.12 457 LEU A N 1
ATOM 3548 C CA . LEU A 1 457 ? 8.744 -21.795 -26.259 1.00 95.12 457 LEU A CA 1
ATOM 3549 C C . LEU A 1 457 ? 8.797 -21.456 -27.752 1.00 95.12 457 LEU A C 1
ATOM 3551 O O . LEU A 1 457 ? 8.102 -22.104 -28.528 1.00 95.12 457 LEU A O 1
ATOM 3555 N N . SER A 1 458 ? 9.643 -20.513 -28.167 1.00 94.88 458 SER A N 1
ATOM 3556 C CA . SER A 1 458 ? 9.856 -20.173 -29.579 1.00 94.88 458 SER A CA 1
ATOM 3557 C C . SER A 1 458 ? 10.492 -21.345 -30.336 1.00 94.88 458 SER A C 1
ATOM 3559 O O . SER A 1 458 ? 10.049 -21.689 -31.435 1.00 94.88 458 SER A O 1
ATOM 3561 N N . TRP A 1 459 ? 11.451 -22.043 -29.713 1.00 94.88 459 TRP A N 1
ATOM 3562 C CA . TRP A 1 459 ? 12.038 -23.269 -30.257 1.00 94.88 459 TRP A CA 1
ATOM 3563 C C . TRP A 1 459 ? 10.988 -24.375 -30.441 1.00 94.88 459 TRP A C 1
ATOM 3565 O O . TRP A 1 459 ? 10.863 -24.906 -31.544 1.00 94.88 459 TRP A O 1
ATOM 3575 N N . PHE A 1 460 ? 10.161 -24.664 -29.428 1.00 93.94 460 PHE A N 1
ATOM 3576 C CA . PHE A 1 460 ? 9.042 -25.606 -29.573 1.00 93.94 460 PHE A CA 1
ATOM 3577 C C . PHE A 1 460 ? 8.015 -25.146 -30.621 1.00 93.94 460 PHE A C 1
ATOM 3579 O O . PHE A 1 460 ? 7.569 -25.946 -31.443 1.00 93.94 460 PHE A O 1
ATOM 3586 N N . GLY A 1 461 ? 7.671 -23.857 -30.632 1.00 92.94 461 GLY A N 1
ATOM 3587 C CA . GLY A 1 461 ? 6.731 -23.255 -31.573 1.00 92.94 461 GLY A CA 1
ATOM 3588 C C . GLY A 1 461 ? 7.190 -23.352 -33.028 1.00 92.94 461 GLY A C 1
ATOM 3589 O O . GLY A 1 461 ? 6.359 -23.538 -33.917 1.00 92.94 461 GLY A O 1
ATOM 3590 N N . SER A 1 462 ? 8.504 -23.324 -33.280 1.00 93.19 462 SER A N 1
ATOM 3591 C CA . SER A 1 462 ? 9.072 -23.481 -34.624 1.00 93.19 462 SER A CA 1
ATOM 3592 C C . SER A 1 462 ? 8.692 -24.814 -35.290 1.00 93.19 462 SER A C 1
ATOM 3594 O O . SER A 1 462 ? 8.391 -24.827 -36.482 1.00 93.19 462 SER A O 1
ATOM 3596 N N . PHE A 1 463 ? 8.579 -25.908 -34.523 1.00 92.81 463 PHE A N 1
ATOM 3597 C CA . PHE A 1 463 ? 8.141 -27.217 -35.032 1.00 92.81 463 PHE A CA 1
ATOM 3598 C C . PHE A 1 463 ? 6.650 -27.268 -35.396 1.00 92.81 463 PHE A C 1
ATOM 3600 O O . PHE A 1 463 ? 6.244 -28.105 -36.199 1.00 92.81 463 PHE A O 1
ATOM 3607 N N . VAL A 1 464 ? 5.833 -26.382 -34.818 1.00 92.31 464 VAL A N 1
ATOM 3608 C CA . VAL A 1 464 ? 4.373 -26.312 -35.028 1.00 92.31 464 VAL A CA 1
ATOM 3609 C C . VAL A 1 464 ? 4.001 -25.180 -36.007 1.00 92.31 464 VAL A C 1
ATOM 3611 O O . VAL A 1 464 ? 2.829 -24.906 -36.241 1.00 92.31 464 VAL A O 1
ATOM 3614 N N . GLY A 1 465 ? 4.993 -24.503 -36.599 1.00 90.94 465 GLY A N 1
ATOM 3615 C CA . GLY A 1 465 ? 4.779 -23.373 -37.511 1.00 90.94 465 GLY A CA 1
ATOM 3616 C C . GLY A 1 465 ? 4.404 -22.054 -36.819 1.00 90.94 465 GLY A C 1
ATOM 3617 O O . GLY A 1 465 ? 3.978 -21.118 -37.490 1.00 90.94 465 GLY A O 1
ATOM 3618 N N . VAL A 1 466 ? 4.585 -21.952 -35.497 1.00 90.62 466 VAL A N 1
ATOM 3619 C CA . VAL A 1 466 ? 4.311 -20.751 -34.686 1.00 90.62 466 VAL A CA 1
ATOM 3620 C C . VAL A 1 466 ? 5.607 -20.279 -34.000 1.00 90.62 466 VAL A C 1
ATOM 3622 O O . VAL A 1 466 ? 5.738 -20.373 -32.780 1.00 90.62 466 VAL A O 1
ATOM 3625 N N . PRO A 1 467 ? 6.609 -19.780 -34.753 1.00 83.50 467 PRO A N 1
ATOM 3626 C CA . PRO A 1 467 ? 7.919 -19.417 -34.197 1.00 83.50 467 PRO A CA 1
ATOM 3627 C C . PRO A 1 467 ? 7.863 -18.228 -33.225 1.00 83.50 467 PRO A C 1
ATOM 3629 O O . PRO A 1 467 ? 8.774 -18.043 -32.423 1.00 83.50 467 PRO A O 1
ATOM 3632 N N . THR A 1 468 ? 6.796 -17.426 -33.268 1.00 90.12 468 THR A N 1
ATOM 3633 C CA . THR A 1 468 ? 6.563 -16.295 -32.359 1.00 90.12 468 THR A CA 1
ATOM 3634 C C . THR A 1 468 ? 6.007 -16.706 -30.992 1.00 90.12 468 THR A C 1
ATOM 3636 O O . THR A 1 468 ? 5.745 -15.827 -30.176 1.00 90.12 468 THR A O 1
ATOM 3639 N N . LEU A 1 469 ? 5.804 -18.003 -30.722 1.00 92.44 469 LEU A N 1
ATOM 3640 C CA . LEU A 1 469 ? 5.267 -18.481 -29.447 1.00 92.44 469 LEU A CA 1
ATOM 3641 C C . LEU A 1 469 ? 6.163 -18.055 -28.273 1.00 92.44 469 LEU A C 1
ATOM 3643 O O . LEU A 1 469 ? 7.325 -18.444 -28.191 1.00 92.44 469 LEU A O 1
ATOM 3647 N N . SER A 1 470 ? 5.599 -17.291 -27.339 1.00 94.69 470 SER A N 1
ATOM 3648 C CA . SER A 1 470 ? 6.286 -16.810 -26.140 1.00 94.69 470 SER A CA 1
ATOM 3649 C C . SER A 1 470 ? 5.406 -16.957 -24.899 1.00 94.69 470 SER A C 1
ATOM 3651 O O . SER A 1 470 ? 4.186 -17.133 -24.998 1.00 94.69 470 SER A O 1
ATOM 3653 N N . PHE A 1 471 ? 6.005 -16.845 -23.712 1.00 94.44 471 PHE A N 1
ATOM 3654 C CA . PHE A 1 471 ? 5.268 -16.919 -22.452 1.00 94.44 471 PHE A CA 1
ATOM 3655 C C . PHE A 1 471 ? 4.246 -15.783 -22.335 1.00 94.44 471 PHE A C 1
ATOM 3657 O O . PHE A 1 471 ? 3.120 -16.015 -21.901 1.00 94.44 471 PHE A O 1
ATOM 3664 N N . GLN A 1 472 ? 4.588 -14.573 -22.800 1.00 93.94 472 GLN A N 1
ATOM 3665 C CA . GLN A 1 472 ? 3.662 -13.437 -22.782 1.00 93.94 472 GLN A CA 1
ATOM 3666 C C . GLN A 1 472 ? 2.428 -13.683 -23.665 1.00 93.94 472 GLN A C 1
ATOM 3668 O O . GLN A 1 472 ? 1.335 -13.274 -23.283 1.00 93.94 472 GLN A O 1
ATOM 3673 N N . ILE A 1 473 ? 2.569 -14.377 -24.804 1.00 92.56 473 ILE A N 1
ATOM 3674 C CA . ILE A 1 473 ? 1.429 -14.742 -25.665 1.00 92.56 473 ILE A CA 1
ATOM 3675 C C . ILE A 1 473 ? 0.553 -15.807 -24.996 1.00 92.56 473 ILE A C 1
ATOM 3677 O O . ILE A 1 473 ? -0.669 -15.691 -25.003 1.00 92.56 473 ILE A O 1
ATOM 3681 N N . ILE A 1 474 ? 1.147 -16.828 -24.371 1.00 94.19 474 ILE A N 1
ATOM 3682 C CA . ILE A 1 474 ? 0.371 -17.834 -23.628 1.00 94.19 474 ILE A CA 1
ATOM 3683 C C . ILE A 1 474 ? -0.411 -17.156 -22.493 1.00 94.19 474 ILE A C 1
ATOM 3685 O O . ILE A 1 474 ? -1.619 -17.359 -22.361 1.00 94.19 474 ILE A O 1
ATOM 3689 N N . CYS A 1 475 ? 0.245 -16.289 -21.719 1.00 94.00 475 CYS A N 1
ATOM 3690 C CA . CYS A 1 475 ? -0.404 -15.515 -20.668 1.00 94.00 475 CYS A CA 1
ATOM 3691 C C . CYS A 1 475 ? -1.477 -14.558 -21.199 1.00 94.00 475 CYS A C 1
ATOM 3693 O O . CYS A 1 475 ? -2.502 -14.417 -20.537 1.00 94.00 475 CYS A O 1
ATOM 3695 N N . SER A 1 476 ? -1.299 -13.930 -22.367 1.00 92.50 476 SER A N 1
ATOM 3696 C CA . SER A 1 476 ? -2.313 -13.021 -22.914 1.00 92.50 476 SER A CA 1
ATOM 3697 C C . SER A 1 476 ? -3.597 -13.762 -23.283 1.00 92.50 476 SER A C 1
ATOM 3699 O O . SER A 1 476 ? -4.667 -13.286 -22.920 1.00 92.50 476 SER A O 1
ATOM 3701 N N . TYR A 1 477 ? -3.517 -14.955 -23.884 1.00 92.50 477 TYR A N 1
ATOM 3702 C CA . TYR A 1 477 ? -4.698 -15.787 -24.154 1.00 92.50 477 TYR A CA 1
ATOM 3703 C C . TYR A 1 477 ? -5.336 -16.353 -22.878 1.00 92.50 477 TYR A C 1
ATOM 3705 O O . TYR A 1 477 ? -6.556 -16.303 -22.735 1.00 92.50 477 TYR A O 1
ATOM 3713 N N . VAL A 1 478 ? -4.537 -16.855 -21.928 1.00 94.06 478 VAL A N 1
ATOM 3714 C CA . VAL A 1 478 ? -5.049 -17.426 -20.664 1.00 94.06 478 VAL A CA 1
ATOM 3715 C C . VAL A 1 478 ? -5.724 -16.363 -19.791 1.00 94.06 478 VAL A C 1
ATOM 3717 O O . VAL A 1 478 ? -6.761 -16.628 -19.185 1.00 94.06 478 VAL A O 1
ATOM 3720 N N . LEU A 1 479 ? -5.167 -15.150 -19.740 1.00 91.50 479 LEU A N 1
ATOM 3721 C CA . LEU A 1 479 ? -5.704 -14.040 -18.950 1.00 91.50 479 LEU A CA 1
ATOM 3722 C C . LEU A 1 479 ? -6.691 -13.160 -19.733 1.00 91.50 479 LEU A C 1
ATOM 3724 O O . LEU A 1 479 ? -7.311 -12.292 -19.122 1.00 91.50 479 LEU A O 1
ATOM 3728 N N . MET A 1 480 ? -6.903 -13.390 -21.036 1.00 90.62 480 MET A N 1
ATOM 3729 C CA . MET A 1 480 ? -7.845 -12.623 -21.865 1.00 90.62 480 MET A CA 1
ATOM 3730 C C . MET A 1 480 ? -9.251 -12.510 -21.249 1.00 90.62 480 MET A C 1
ATOM 3732 O O . MET A 1 480 ? -9.773 -11.394 -21.230 1.00 90.62 480 MET A O 1
ATOM 3736 N N . PRO A 1 481 ? -9.878 -13.575 -20.699 1.00 87.62 481 PRO A N 1
ATOM 3737 C CA . PRO A 1 481 ? -11.207 -13.451 -20.097 1.00 87.62 481 PRO A CA 1
ATOM 3738 C C . PRO A 1 481 ? -11.191 -12.545 -18.861 1.00 87.62 481 PRO A C 1
ATOM 3740 O O . PRO A 1 481 ? -12.056 -11.687 -18.703 1.00 87.62 481 PRO A O 1
ATOM 3743 N N . LEU A 1 482 ? -10.171 -12.692 -18.009 1.00 85.25 482 LEU A N 1
ATOM 3744 C CA . LEU A 1 482 ? -9.982 -11.876 -16.808 1.00 85.25 482 LEU A CA 1
ATOM 3745 C C . LEU A 1 482 ? -9.774 -10.399 -17.178 1.00 85.25 482 LEU A C 1
ATOM 3747 O O . LEU A 1 482 ? -10.427 -9.518 -16.621 1.00 85.25 482 LEU A O 1
ATOM 3751 N N . ALA A 1 483 ? -8.910 -10.142 -18.161 1.00 86.06 483 ALA A N 1
ATOM 3752 C CA . ALA A 1 483 ? -8.643 -8.812 -18.685 1.00 86.06 483 ALA A CA 1
ATOM 3753 C C . ALA A 1 483 ? -9.898 -8.181 -19.304 1.00 86.06 483 ALA A C 1
ATOM 3755 O O . ALA A 1 483 ? -10.166 -7.021 -19.026 1.00 86.06 483 ALA A O 1
ATOM 3756 N N . TYR A 1 484 ? -10.705 -8.931 -20.060 1.00 84.69 484 TYR A N 1
ATOM 3757 C CA . TYR A 1 484 ? -11.948 -8.437 -20.665 1.00 84.69 484 TYR A CA 1
ATOM 3758 C C . TYR A 1 484 ? -13.003 -8.027 -19.623 1.00 84.69 484 TYR A C 1
ATOM 3760 O O . TYR A 1 484 ? -13.662 -6.999 -19.775 1.00 84.69 484 TYR A O 1
ATOM 3768 N N . TYR A 1 485 ? -13.149 -8.796 -18.538 1.00 81.25 485 TYR A N 1
ATOM 3769 C CA . TYR A 1 485 ? -14.104 -8.487 -17.466 1.00 81.25 485 TYR A CA 1
ATOM 3770 C C . TYR A 1 485 ? -13.658 -7.346 -16.538 1.00 81.25 485 TYR A C 1
ATOM 3772 O O . TYR A 1 485 ? -14.506 -6.671 -15.957 1.00 81.25 485 TYR A O 1
ATOM 3780 N N . ILE A 1 486 ? -12.350 -7.112 -16.391 1.00 79.12 486 ILE A N 1
ATOM 3781 C CA . ILE A 1 486 ? -11.808 -5.971 -15.633 1.00 79.12 486 ILE A CA 1
ATOM 3782 C C . ILE A 1 486 ? -11.774 -4.713 -16.513 1.00 79.12 486 ILE A C 1
ATOM 3784 O O . ILE A 1 486 ? -12.236 -3.644 -16.114 1.00 79.12 486 ILE A O 1
ATOM 3788 N N . CYS A 1 487 ? -11.217 -4.849 -17.714 1.00 59.94 487 CYS A N 1
ATOM 3789 C CA . CYS A 1 487 ? -10.794 -3.766 -18.584 1.00 59.94 487 CYS A CA 1
ATOM 3790 C C . CYS A 1 487 ? -11.652 -3.698 -19.851 1.00 59.94 487 CYS A C 1
ATOM 3792 O O . CYS A 1 487 ? -11.298 -4.214 -20.910 1.00 59.94 487 CYS A O 1
ATOM 3794 N N . LEU A 1 488 ? -12.755 -2.957 -19.746 1.00 43.47 488 LEU A N 1
ATOM 3795 C CA . LEU A 1 488 ? -13.366 -2.300 -20.902 1.00 43.47 488 LEU A CA 1
ATOM 3796 C C . LEU A 1 488 ? -13.494 -0.788 -20.645 1.00 43.47 488 LEU A C 1
ATOM 3798 O O . LEU A 1 488 ? -14.539 -0.172 -20.842 1.00 43.47 488 LEU A O 1
ATOM 3802 N N . MET A 1 489 ? -12.383 -0.219 -20.156 1.00 34.78 489 MET A N 1
ATOM 3803 C CA . MET A 1 489 ? -12.145 1.214 -19.940 1.00 34.78 489 MET A CA 1
ATOM 3804 C C . MET A 1 489 ? -10.718 1.637 -20.361 1.00 34.78 489 MET A C 1
ATOM 3806 O O . MET A 1 489 ? -10.080 2.439 -19.678 1.00 34.78 489 MET A O 1
ATOM 3810 N N . CYS A 1 490 ? -10.238 1.125 -21.498 1.00 33.16 490 CYS A N 1
ATOM 3811 C CA . CYS A 1 490 ? -9.217 1.784 -22.319 1.00 33.16 490 CYS A CA 1
ATOM 3812 C C . CYS A 1 490 ? -9.853 2.157 -23.661 1.00 33.16 490 CYS A C 1
ATOM 3814 O O . CYS A 1 490 ? -10.421 1.237 -24.290 1.00 33.16 490 CYS A O 1
#

Secondary structure (DSSP, 8-state):
--------------------PPPPGGGGGGGS-------HHHHHHHHTTS--SS-HHHHHHHHHHHHHHHHHHHHHHHHHHHHHHHHHHHHHHHHHHHHHHHHHHHHHH-SS--HHHHHHHHHHHHHHHHHHHHHHHTTHHIIIIIHHHHHHHHH-HHHHHHHHHHHHHHHHHHHHHHHHHHHHH-TTHHHHHHHHHHHHHHHHHT-S-GGG--HHHHHHHHHHHHHHHIIIIISHHHHHHHHHHHHHHHHHHHTHHHHHHHHH-TTGGGGIIIIIIHHHHHHHHHHHHHHHHHTHHHHHHHHHHHHHHHHH---HHHHHHHHHTTTS-TTTTTGGGGGGGGG--HHHHHHHHHHHHHS--HHHHHHHHHTT--HHHHHHHHHHHHHHHHHHHHHHS---S--TT--GGG-PPPP-SSSSHHHHHHHHHHHHHHHHHHHHHHHHHHHHHHHHHHHHHHHHHHHTT-TT--HHHHHHHHHHHHHHHH----

Radius of gyration: 30.95 Å; chains: 1; bounding box: 89×107×81 Å

Sequence (490 aa):
MSAVKGTPILISAVPLVDTDLPPRYEDYVEKTSLTLNFDNETIMTAVDSDQSDDSDGSSALFASFIKVHDNVTQFYTTNYKPIWKILYVSLFIGYLAYFIAAMVKCSVDKVRDPTPLLVLTIVVLALFVIWFIRKRFEEELYKTFIQPVIDCFTSKQKLQMFVKILFMITVIIGMITLVVTSVWNRPQNLISLAGMAVFLIILLIFSAHPTKVNWRPVLGGFTLQFFFAAVILKWSVGFQIFEFLGKQVQTFLMFTDKGTEFVFGQKYTEHLFAMKILPVVVFFSCAISVLYYVGAMQIVIGKIAWIMRVTLGTTAAESLCAAGNIFVGQTEAPILIGPFLGLMTKSELNAVMTGGFATIAGGVLAAYISFGVPAEHLLCASVMNAPCALAVSKLLYPETEESKLKTTADLQQEEKRERNILEAAAAGASASIKLVANIAANLIAFIAMLEFVNAVLSWFGSFVGVPTLSFQIICSYVLMPLAYYICLMC

Foldseek 3Di:
DDDDDDDDDDDDDDDDDDDDDDDDPVVVVPPPPPPPPPPVVVVVVVVVPDDDDDDPPPVVVVVVVVVVVVVVVVCCVVCVVVVVVVVVVVVVVVVVVVLVVVVVCCVPVVPDDNVVVVVVCVVVVVVVVVVCCCVPCVPPCCVPPVVVVVCVCVVPPVNVVVVVVVVVVVLVVVVVVVLVVVCVVPVLVVLLVVLVVVLLVVLLVLAPCNVQQDCQLQVLLVSVLVVLCCQQPVDPVNVVVLLVVLVVLLVQLVVLVVVLCVPVNPCLVVVLVLRRQLSSLLQLLLVVLLCVLVVNLVVQLQVQLVVSCVRRVDFSLLSSLLSVLLAAALVVSCVLVVVCCVQFDPLSVLSSNLSRVQADHNSVLSSVVSVVDRSSVNNSSSSSSSSVSSSSSCSRYNDDDDRPRRDPPPSPGPDNPDPDSVRSSVVSSVVSPVVSVCVVVVVVVVVVVQVVQQCVQLVVCVVVVRNNGGPVVVCCVVCVVVCSSNDPDD

pLDDT: mean 77.42, std 19.86, range [23.73, 97.62]

InterPro domains:
  IPR002668 Concentrative nucleoside transporter N-terminal domain [PF01773] (194-266)
  IPR008276 Concentrative nucleoside transporter [PTHR10590] (68-485)
  IPR011642 Nucleoside transporter/FeoB GTPase, Gate domain [PF07670] (275-372)
  IPR011657 Concentrative nucleoside transporter C-terminal domain [PF07662] (377-486)